Protein AF-0000000077104679 (afdb_homodimer)

pLDDT: mean 92.22, std 8.9, range [50.19, 98.38]

Sequence (502 aa):
MTDIKDFFIASNTVRNAPDYDSHVLSTLVQTVEAFARVTYQSVYLIDYYRQEFLYVSDNPLFLCGHTAKEVKELGYSFYLEHVPEEEHKMLVELNSSGFKFFDTFDNVDKYQCSMSYHFHLKSGTRSKLINHQLTPILLTDEGKIWIGMCVVSLSSHKTAGHVEFHKNGQRKYWKYSFEGHRWKECDGISLKEEELEVLRLSVAGLTMTEIADRMCRSLDSIKFYKRHAFEKLGVANISEAISRATLNKLFMTDIKDFFIASNTVRNAPDYDSHVLSTLVQTVEAFARVTYQSVYLIDYYRQEFLYVSDNPLFLCGHTAKEVKELGYSFYLEHVPEEEHKMLVELNSSGFKFFDTFDNVDKYQCSMSYHFHLKSGTRSKLINHQLTPILLTDEGKIWIGMCVVSLSSHKTAGHVEFHKNGQRKYWKYSFEGHRWKECDGISLKEEELEVLRLSVAGLTMTEIADRMCRSLDSIKFYKRHAFEKLGVANISEAISRATLNKLF

Organism: NCBI:txid679189

Solvent-accessible surface area (backbone atoms only — not comparable to full-atom values): 26751 Å² total; per-residue (Å²): 130,92,48,72,66,55,66,61,38,82,84,51,66,49,84,66,83,70,91,67,56,67,62,44,55,52,36,41,49,45,44,51,51,41,50,39,73,76,43,32,40,17,38,36,30,36,27,42,56,79,66,37,42,74,42,49,39,75,37,54,64,78,34,62,89,48,50,31,67,54,47,34,71,45,29,68,52,45,52,70,72,23,29,54,72,88,49,46,63,57,51,35,50,49,52,48,54,48,52,54,52,51,65,76,43,54,67,75,53,36,64,38,33,36,38,36,33,27,43,51,42,40,44,88,94,43,74,46,58,27,27,42,35,39,31,40,62,39,62,42,96,89,58,39,59,31,31,33,39,35,44,34,43,77,22,45,54,88,64,64,45,74,38,37,38,41,39,70,98,49,64,49,33,29,36,57,36,81,88,75,68,43,75,40,81,40,80,49,85,82,72,53,69,67,29,46,47,53,52,58,49,30,36,28,45,50,46,64,64,56,47,12,62,72,67,72,48,50,58,67,54,46,53,50,32,50,52,51,42,25,59,73,67,71,41,90,46,69,40,16,40,49,38,44,35,45,75,68,40,67,84,129,92,49,71,65,55,67,61,39,82,83,54,66,49,84,66,82,68,89,70,55,68,62,45,55,52,37,41,50,45,46,50,51,40,50,39,71,78,44,33,40,16,37,35,29,36,28,42,57,80,68,36,42,73,41,50,40,75,36,52,70,76,34,62,87,49,50,32,68,54,47,34,72,47,28,67,52,45,49,70,72,22,30,53,73,89,49,46,63,57,51,35,48,50,51,47,54,47,54,54,53,49,64,74,44,53,68,76,54,37,64,37,31,36,39,37,33,27,43,52,42,39,43,88,93,44,72,45,60,28,27,42,35,40,31,42,62,39,61,41,96,87,59,38,60,32,32,34,40,36,43,34,42,78,23,46,54,88,64,64,45,72,38,38,38,41,40,69,98,50,65,50,33,30,37,57,35,81,87,76,70,42,73,40,81,41,80,49,84,81,72,52,70,67,28,46,49,53,52,58,49,29,37,28,45,48,48,66,63,56,46,12,61,73,67,71,48,50,57,65,54,46,53,50,32,51,52,51,42,26,59,70,67,70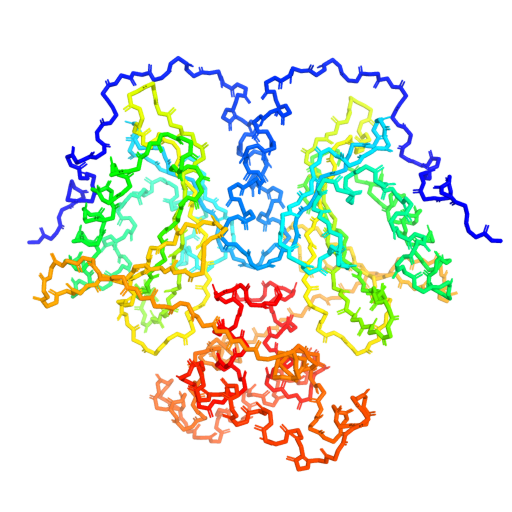,42,91,45,68,41,16,40,49,39,44,36,44,74,68,41,68,80

Foldseek 3Di:
DDDLVLLLDPLQADADPFPDDPVVLVVVQVVVQVVLVPDLKWKWKAFSHVQFTSFTRQRCPLQLPHGRVVCRVCGSVSCVVWFDPVCSVVSSLLSNQVQVVLVVDALVQLQQKKKKWWGWTHRPPDIFIKIKMKGADDAGPVNHRRMIMIIIGGDLDPDGTFMKMDGPPDQKIWTADPVVSDIDIDGHFDADPLLVQLLVVCVVVDDLVRSCVVVVHDSVVSVVSPVVLCVSQVHDDSVSSNNSCVVSVVD/DDDLVLLLDPLQADPDPFPDDPVVLVVVQVVVQVVLVPDLKWKWKAFSHVQFISFTRQRCPLQLPHGRVVCRVCGSVSCVVWFDPVCSVVSSLLSNQVQVVLVVDALVQLQQKKKKWWGWTHRPPDIFIKIKMKGADDAGPVNHRRMIMIIIGGDLDPDGTFMKMDGPPDQKIWTADPVVSDIDIDGHFDADPLLVQLLVVCVVVDDLVRSCVVVVHDSVVSVVSPVVLCVSQVHDDSVSSNNSCVVSVVD

InterPro domains:
  IPR000792 Transcription regulator LuxR, C-terminal [PF00196] (193-244)
  IPR000792 Transcription regulator LuxR, C-terminal [PS50043] (184-249)
  IPR000792 Transcription regulator LuxR, C-terminal [SM00421] (188-245)
  IPR000792 Transcription regulator LuxR, C-terminal [cd06170] (191-245)
  IPR016032 Signal transduction response regulator, C-terminal effector [SSF46894] (186-250)
  IPR036388 Winged helix-like DNA-binding domain superfamily [G3DSA:1.10.10.10] (186-250)

Structure (mmCIF, N/CA/C/O backbone):
data_AF-0000000077104679-model_v1
#
loop_
_entity.id
_entity.type
_entity.pdbx_description
1 polymer 'Transcriptional regulator, LuxR family'
#
loop_
_atom_site.group_PDB
_atom_site.id
_atom_site.type_symbol
_atom_site.label_atom_id
_atom_site.label_alt_id
_atom_site.label_comp_id
_atom_site.label_asym_id
_atom_site.label_entity_id
_atom_site.label_seq_id
_atom_site.pdbx_PDB_ins_code
_atom_site.Cartn_x
_atom_site.Cartn_y
_atom_site.Cartn_z
_atom_site.occupancy
_atom_site.B_iso_or_equiv
_atom_site.auth_seq_id
_atom_site.auth_comp_id
_atom_site.auth_asym_id
_atom_site.auth_atom_id
_atom_site.pdbx_PDB_model_num
ATOM 1 N N . MET A 1 1 ? -35.031 4.32 -3.146 1 57.72 1 MET A N 1
ATOM 2 C CA . MET A 1 1 ? -33.781 4.684 -3.82 1 57.72 1 MET A CA 1
ATOM 3 C C . MET A 1 1 ? -32.812 5.352 -2.854 1 57.72 1 MET A C 1
ATOM 5 O O . MET A 1 1 ? -33.219 6.254 -2.107 1 57.72 1 MET A O 1
ATOM 9 N N . THR A 1 2 ? -31.625 4.754 -2.729 1 69.56 2 THR A N 1
ATOM 10 C CA . THR A 1 2 ? -30.641 5.309 -1.801 1 69.56 2 THR A CA 1
ATOM 11 C C . THR A 1 2 ? -30.266 6.73 -2.203 1 69.56 2 THR A C 1
ATOM 13 O O . THR A 1 2 ? -30.062 7.012 -3.387 1 69.56 2 THR A O 1
ATOM 16 N N . ASP A 1 3 ? -30.438 7.645 -1.238 1 74.81 3 ASP A N 1
ATOM 17 C CA . ASP A 1 3 ? -30.125 9.055 -1.448 1 74.81 3 ASP A CA 1
ATOM 18 C C . ASP A 1 3 ? -28.766 9.406 -0.858 1 74.81 3 ASP A C 1
ATOM 20 O O . ASP A 1 3 ? -28.266 8.711 0.028 1 74.81 3 ASP A O 1
ATOM 24 N N . ILE A 1 4 ? -28.156 10.398 -1.416 1 73.75 4 ILE A N 1
ATOM 25 C CA . ILE A 1 4 ? -26.844 10.875 -0.978 1 73.75 4 ILE A CA 1
ATOM 26 C C . ILE A 1 4 ? -26.875 11.125 0.528 1 73.75 4 ILE A C 1
ATOM 28 O O . ILE A 1 4 ? -25.875 10.875 1.219 1 73.75 4 ILE A O 1
ATOM 32 N N . LYS A 1 5 ? -27.922 11.578 1.084 1 75.56 5 LYS A N 1
ATOM 33 C CA . LYS A 1 5 ? -28.062 11.922 2.498 1 75.56 5 LYS A CA 1
ATOM 34 C C . LYS A 1 5 ? -27.953 10.672 3.375 1 75.56 5 LYS A C 1
ATOM 36 O O . LYS A 1 5 ? -27.641 10.773 4.562 1 75.56 5 LYS A O 1
ATOM 41 N N . ASP A 1 6 ? -28.25 9.57 2.701 1 76.12 6 ASP A N 1
ATOM 42 C CA . ASP A 1 6 ? -28.188 8.32 3.451 1 76.12 6 ASP A CA 1
ATOM 43 C C . ASP A 1 6 ? -26.75 7.973 3.814 1 76.12 6 ASP A C 1
ATOM 45 O O . ASP A 1 6 ? -26.5 7.219 4.762 1 76.12 6 ASP A O 1
ATOM 49 N N . PHE A 1 7 ? -25.906 8.461 2.986 1 70.12 7 PHE A N 1
ATOM 50 C CA . PHE A 1 7 ? -24.5 8.18 3.246 1 70.12 7 PHE A CA 1
ATOM 51 C C . PHE A 1 7 ? -23.953 9.07 4.363 1 70.12 7 PHE A C 1
ATOM 53 O O . PHE A 1 7 ? -22.953 8.742 5 1 70.12 7 PHE A O 1
ATOM 60 N N . PHE A 1 8 ? -24.422 10.273 4.465 1 63.28 8 PHE A N 1
ATOM 61 C CA . PHE A 1 8 ? -24 11.172 5.535 1 63.28 8 PHE A CA 1
ATOM 62 C C . PHE A 1 8 ? -24.859 10.977 6.777 1 63.28 8 PHE A C 1
ATOM 64 O O . PHE A 1 8 ? -26.031 11.344 6.781 1 63.28 8 PHE A O 1
ATOM 71 N N . ILE A 1 9 ? -24.516 9.867 7.426 1 58.09 9 ILE A N 1
ATOM 72 C CA . ILE A 1 9 ? -25.328 9.344 8.516 1 58.09 9 ILE A CA 1
ATOM 73 C C . ILE A 1 9 ? -25.344 10.352 9.672 1 58.09 9 ILE A C 1
ATOM 75 O O . ILE A 1 9 ? -24.359 11.031 9.922 1 58.09 9 ILE A O 1
ATOM 79 N N . ALA A 1 10 ? -26.453 10.586 10.211 1 51.28 10 ALA A N 1
ATOM 80 C CA . ALA A 1 10 ? -26.766 11.289 11.453 1 51.28 10 ALA A CA 1
ATOM 81 C C . ALA A 1 10 ? -25.75 10.992 12.539 1 51.28 10 ALA A C 1
ATOM 83 O O . ALA A 1 10 ? -25.484 11.828 13.406 1 51.28 10 ALA A O 1
ATOM 84 N N . SER A 1 11 ? -25.078 9.891 12.391 1 52.69 11 SER A N 1
ATOM 85 C CA . SER A 1 11 ? -24.281 9.484 13.547 1 52.69 11 SER A CA 1
ATOM 86 C C . SER A 1 11 ? -22.922 10.188 13.555 1 52.69 11 SER A C 1
ATOM 88 O O . SER A 1 11 ? -22.281 10.281 14.602 1 52.69 11 SER A O 1
ATOM 90 N N . ASN A 1 12 ? -22.391 10.734 12.375 1 62.38 12 ASN A N 1
ATOM 91 C CA . ASN A 1 12 ? -21.188 11.562 12.461 1 62.38 12 ASN A CA 1
ATOM 92 C C . ASN A 1 12 ? -21.453 12.984 11.977 1 62.38 12 ASN A C 1
ATOM 94 O O . ASN A 1 12 ? -20.844 13.438 11.008 1 62.38 12 ASN A O 1
ATOM 98 N N . THR A 1 13 ? -22.375 13.508 12.562 1 62.47 13 THR A N 1
ATOM 99 C CA . THR A 1 13 ? -22.656 14.891 12.211 1 62.47 13 THR A CA 1
ATOM 100 C C . THR A 1 13 ? -21.719 15.844 12.938 1 62.47 13 THR A C 1
ATOM 102 O O . THR A 1 13 ? -21.688 15.875 14.172 1 62.47 13 THR A O 1
ATOM 105 N N . VAL A 1 14 ? -20.828 16.438 12.203 1 67.69 14 VAL A N 1
ATOM 106 C CA . VAL A 1 14 ? -19.938 17.469 12.719 1 67.69 14 VAL A CA 1
ATOM 107 C C . VAL A 1 14 ? -20.594 18.828 12.609 1 67.69 14 VAL A C 1
ATOM 109 O O . VAL A 1 14 ? -20.812 19.344 11.5 1 67.69 14 VAL A O 1
ATOM 112 N N . ARG A 1 15 ? -21.125 19.312 13.688 1 62.41 15 ARG A N 1
ATOM 113 C CA . ARG A 1 15 ? -22 20.5 13.648 1 62.41 15 ARG A CA 1
ATOM 114 C C . ARG A 1 15 ? -21.188 21.781 13.797 1 62.41 15 ARG A C 1
ATOM 116 O O . ARG A 1 15 ? -21.625 22.844 13.367 1 62.41 15 ARG A O 1
ATOM 123 N N . ASN A 1 16 ? -20.031 21.672 14.445 1 62.59 16 ASN A N 1
ATOM 124 C CA . ASN A 1 16 ? -19.266 22.906 14.68 1 62.59 16 ASN A CA 1
ATOM 125 C C . ASN A 1 16 ? -18.031 22.969 13.805 1 62.59 16 ASN A C 1
ATOM 127 O O . ASN A 1 16 ? -17.406 21.938 13.523 1 62.59 16 ASN A O 1
ATOM 131 N N . ALA A 1 17 ? -17.922 24.172 13.047 1 60.66 17 ALA A N 1
ATOM 132 C CA . ALA A 1 17 ? -16.703 24.359 12.273 1 60.66 17 ALA A CA 1
ATOM 133 C C . ALA A 1 17 ? -15.469 24.219 13.164 1 60.66 17 ALA A C 1
ATOM 135 O O . ALA A 1 17 ? -15.305 24.969 14.125 1 60.66 17 ALA A O 1
ATOM 136 N N . PRO A 1 18 ? -14.805 23.141 12.891 1 65.06 18 PRO A N 1
ATOM 137 C CA . PRO A 1 18 ? -13.562 23.047 13.664 1 65.06 18 PRO A CA 1
ATOM 138 C C . PRO A 1 18 ? -12.625 24.219 13.43 1 65.06 18 PRO A C 1
ATOM 140 O O . PRO A 1 18 ? -12.57 24.766 12.32 1 65.06 18 PRO A O 1
ATOM 143 N N . ASP A 1 19 ? -12.32 25.062 14.312 1 66.81 19 ASP A N 1
ATOM 144 C CA . ASP A 1 19 ? -11.297 26.094 14.18 1 66.81 19 ASP A CA 1
ATOM 145 C C . ASP A 1 19 ? -10.016 25.516 13.586 1 66.81 19 ASP A C 1
ATOM 147 O O . ASP A 1 19 ? -9.156 25.016 14.32 1 66.81 19 ASP A O 1
ATOM 151 N N . TYR A 1 20 ? -10.18 25.234 12.227 1 66.38 20 TYR A N 1
ATOM 152 C CA . TYR A 1 20 ? -8.977 24.562 11.766 1 66.38 20 TYR A CA 1
ATOM 153 C C . TYR A 1 20 ? -8.031 25.531 11.062 1 66.38 20 TYR A C 1
ATOM 155 O O . TYR A 1 20 ? -8.477 26.469 10.422 1 66.38 20 TYR A O 1
ATOM 163 N N . ASP A 1 21 ? -6.789 25.344 11.383 1 77.31 21 ASP A N 1
ATOM 164 C CA . ASP A 1 21 ? -5.648 25.984 10.75 1 77.31 21 ASP A CA 1
ATOM 165 C C . ASP A 1 21 ? -5.48 25.516 9.305 1 77.31 21 ASP A C 1
ATOM 167 O O . ASP A 1 21 ? -5.352 24.312 9.055 1 77.31 21 ASP A O 1
ATOM 171 N N . SER A 1 22 ? -5.672 26.391 8.359 1 81.38 22 SER A N 1
ATOM 172 C CA . SER A 1 22 ? -5.496 26.094 6.941 1 81.38 22 SER A CA 1
ATOM 173 C C . SER A 1 22 ? -4.18 25.375 6.688 1 81.38 22 SER A C 1
ATOM 175 O O . SER A 1 22 ? -4.082 24.547 5.777 1 81.38 22 SER A O 1
ATOM 177 N N . HIS A 1 23 ? -3.273 25.625 7.5 1 84.19 23 HIS A N 1
ATOM 178 C CA . HIS A 1 23 ? -1.966 24.984 7.352 1 84.19 23 HIS A CA 1
ATOM 179 C C . HIS A 1 23 ? -2.031 23.5 7.672 1 84.19 23 HIS A C 1
ATOM 181 O O . HIS A 1 23 ? -1.314 22.703 7.066 1 84.19 23 HIS A O 1
ATOM 187 N N . VAL A 1 24 ? -2.949 23.219 8.523 1 86.5 24 VAL A N 1
ATOM 188 C CA . VAL A 1 24 ? -3.119 21.812 8.914 1 86.5 24 VAL A CA 1
ATOM 189 C C . VAL A 1 24 ? -3.682 21.016 7.738 1 86.5 24 VAL A C 1
ATOM 191 O O . VAL A 1 24 ? -3.137 19.969 7.371 1 86.5 24 VAL A O 1
ATOM 194 N N . LEU A 1 25 ? -4.68 21.531 7.109 1 90.38 25 LEU A N 1
ATOM 195 C CA . LEU A 1 25 ? -5.324 20.812 6.016 1 90.38 25 LEU A CA 1
ATOM 196 C C . LEU A 1 25 ? -4.406 20.734 4.801 1 90.38 25 LEU A C 1
ATOM 198 O O . LEU A 1 25 ? -4.371 19.719 4.105 1 90.38 25 LEU A O 1
ATOM 202 N N . SER A 1 26 ? -3.723 21.812 4.57 1 91.31 26 SER A N 1
ATOM 203 C CA . SER A 1 26 ? -2.791 21.812 3.447 1 91.31 26 SER A CA 1
ATOM 204 C C . SER A 1 26 ? -1.685 20.781 3.652 1 91.31 26 SER A C 1
ATOM 206 O O . SER A 1 26 ? -1.302 20.078 2.715 1 91.31 26 SER A O 1
ATOM 208 N N . THR A 1 27 ? -1.195 20.719 4.918 1 91.75 27 THR A N 1
ATOM 209 C CA . THR A 1 27 ? -0.158 19.75 5.238 1 91.75 27 THR A CA 1
ATOM 210 C C . THR A 1 27 ? -0.691 18.328 5.105 1 91.75 27 THR A C 1
ATOM 212 O O . THR A 1 27 ? 0.001 17.438 4.594 1 91.75 27 THR A O 1
ATOM 215 N N . LEU A 1 28 ? -1.888 18.172 5.582 1 94.19 28 LEU A N 1
ATOM 216 C CA . LEU A 1 28 ? -2.543 16.875 5.469 1 94.19 28 LEU A CA 1
ATOM 217 C C . LEU A 1 28 ? -2.633 16.438 4.008 1 94.19 28 LEU A C 1
ATOM 219 O O . LEU A 1 28 ? -2.246 15.328 3.664 1 94.19 28 LEU A O 1
ATOM 223 N N . VAL A 1 29 ? -3.043 17.312 3.193 1 96.06 29 VAL A N 1
ATOM 224 C CA . VAL A 1 29 ? -3.223 17 1.778 1 96.06 29 VAL A CA 1
ATOM 225 C C . VAL A 1 29 ? -1.867 16.734 1.13 1 96.06 29 VAL A C 1
ATOM 227 O O . VAL A 1 29 ? -1.714 15.766 0.379 1 96.06 29 VAL A O 1
ATOM 230 N N . GLN A 1 30 ? -0.91 17.547 1.455 1 95 30 GLN A N 1
ATOM 231 C CA . GLN A 1 30 ? 0.433 17.375 0.914 1 95 30 GLN A CA 1
ATOM 232 C C . GLN A 1 30 ? 1.014 16.016 1.308 1 95 30 GLN A C 1
ATOM 234 O O . GLN A 1 30 ? 1.675 15.359 0.501 1 95 30 GLN A O 1
ATOM 239 N N . THR A 1 31 ? 0.778 15.609 2.486 1 97.19 31 THR A N 1
ATOM 240 C CA . THR A 1 31 ? 1.264 14.328 2.98 1 97.19 31 THR A CA 1
ATOM 241 C C . THR A 1 31 ? 0.583 13.172 2.25 1 97.19 31 THR A C 1
ATOM 243 O O . THR A 1 31 ? 1.244 12.219 1.828 1 97.19 31 THR A O 1
ATOM 246 N N . VAL A 1 32 ? -0.673 13.25 2.051 1 97.94 32 VAL A N 1
ATOM 247 C CA . VAL A 1 32 ? -1.431 12.203 1.382 1 97.94 32 VAL A CA 1
ATOM 248 C C . VAL A 1 32 ? -1.037 12.141 -0.092 1 97.94 32 VAL A C 1
ATOM 250 O O . VAL A 1 32 ? -0.985 11.055 -0.683 1 97.94 32 VAL A O 1
ATOM 253 N N . GLU A 1 33 ? -0.719 13.281 -0.65 1 97 33 GLU A N 1
ATOM 254 C CA . GLU A 1 33 ? -0.213 13.312 -2.02 1 97 33 GLU A CA 1
ATOM 255 C C . GLU A 1 33 ? 1.094 12.531 -2.143 1 97 33 GLU A C 1
ATOM 257 O O . GLU A 1 33 ? 1.316 11.836 -3.137 1 97 33 GLU A O 1
ATOM 262 N N . ALA A 1 34 ? 1.929 12.695 -1.172 1 97.56 34 ALA A N 1
ATOM 263 C CA . ALA A 1 34 ? 3.188 11.961 -1.166 1 97.56 34 ALA A CA 1
ATOM 264 C C . ALA A 1 34 ? 2.939 10.453 -1.118 1 97.56 34 ALA A C 1
ATOM 266 O O . ALA A 1 34 ? 3.594 9.688 -1.828 1 97.56 34 ALA A O 1
ATOM 267 N N . PHE A 1 35 ? 1.952 10.016 -0.356 1 97.06 35 PHE A N 1
ATOM 268 C CA . PHE A 1 35 ? 1.571 8.609 -0.316 1 97.06 35 PHE A CA 1
ATOM 269 C C . PHE A 1 35 ? 1.092 8.141 -1.685 1 97.06 35 PHE A C 1
ATOM 271 O O . PHE A 1 35 ? 1.513 7.09 -2.166 1 97.06 35 PHE A O 1
ATOM 278 N N . ALA A 1 36 ? 0.263 8.914 -2.223 1 96.69 36 ALA A N 1
ATOM 279 C CA . ALA A 1 36 ? -0.326 8.555 -3.508 1 96.69 36 ALA A CA 1
ATOM 280 C C . ALA A 1 36 ? 0.752 8.367 -4.57 1 96.69 36 ALA A C 1
ATOM 282 O O . ALA A 1 36 ? 0.6 7.547 -5.48 1 96.69 36 ALA A O 1
ATOM 283 N N . ARG A 1 37 ? 1.828 9.078 -4.418 1 95.62 37 ARG A N 1
ATOM 284 C CA . ARG A 1 37 ? 2.926 9.047 -5.383 1 95.62 37 ARG A CA 1
ATOM 285 C C . ARG A 1 37 ? 3.641 7.699 -5.355 1 95.62 37 ARG A C 1
ATOM 287 O O . ARG A 1 37 ? 4.195 7.266 -6.367 1 95.62 37 ARG A O 1
ATOM 294 N N . VAL A 1 38 ? 3.613 7.016 -4.246 1 96 38 VAL A N 1
ATOM 295 C CA . VAL A 1 38 ? 4.477 5.848 -4.105 1 96 38 VAL A CA 1
ATOM 296 C C . VAL A 1 38 ? 3.623 4.598 -3.906 1 96 38 VAL A C 1
ATOM 298 O O . VAL A 1 38 ? 4.113 3.576 -3.416 1 96 38 VAL A O 1
ATOM 301 N N . THR A 1 39 ? 2.373 4.684 -4.211 1 95.38 39 THR A N 1
ATOM 302 C CA . THR A 1 39 ? 1.49 3.529 -4.109 1 95.38 39 THR A CA 1
ATOM 303 C C . THR A 1 39 ? 0.582 3.432 -5.332 1 95.38 39 THR A C 1
ATOM 305 O O . THR A 1 39 ? 0.3 4.438 -5.984 1 95.38 39 THR A O 1
ATOM 308 N N . TYR A 1 40 ? 0.134 2.203 -5.598 1 93.62 40 TYR A N 1
ATOM 309 C CA . TYR A 1 40 ? -0.839 1.998 -6.664 1 93.62 40 TYR A CA 1
ATOM 310 C C . TYR A 1 40 ? -2.254 2.275 -6.172 1 93.62 40 TYR A C 1
ATOM 312 O O . TYR A 1 40 ? -3.178 2.436 -6.977 1 93.62 40 TYR A O 1
ATOM 320 N N . GLN A 1 41 ? -2.447 2.271 -4.914 1 96.69 41 GLN A N 1
ATOM 321 C CA . GLN A 1 41 ? -3.76 2.42 -4.297 1 96.69 41 GLN A CA 1
ATOM 322 C C . GLN A 1 41 ? -4.293 3.84 -4.477 1 96.69 41 GLN A C 1
ATOM 324 O O . GLN A 1 41 ? -3.521 4.797 -4.539 1 96.69 41 GLN A O 1
ATOM 329 N N . SER A 1 42 ? -5.59 3.908 -4.586 1 97.56 42 SER A N 1
ATOM 330 C CA . SER A 1 42 ? -6.207 5.227 -4.539 1 97.56 42 SER A CA 1
ATOM 331 C C . SER A 1 42 ? -6.375 5.711 -3.1 1 97.56 42 SER A C 1
ATOM 333 O O . SER A 1 42 ? -6.703 4.922 -2.211 1 97.56 42 SER A O 1
ATOM 335 N N . VAL A 1 43 ? -6.113 6.918 -2.904 1 98 43 VAL A N 1
ATOM 336 C CA . VAL A 1 43 ? -6.254 7.52 -1.584 1 98 43 VAL A CA 1
ATOM 337 C C . VAL A 1 43 ? -7.125 8.773 -1.68 1 98 43 VAL A C 1
ATOM 339 O O . VAL A 1 43 ? -6.93 9.602 -2.566 1 98 43 VAL A O 1
ATOM 342 N N . TYR A 1 44 ? -8.023 8.922 -0.826 1 97.31 44 TYR A N 1
ATOM 343 C CA . TYR A 1 44 ? -8.797 10.156 -0.782 1 97.31 44 TYR A CA 1
ATOM 344 C C . TYR A 1 44 ? -9.172 10.516 0.651 1 97.31 44 TYR A C 1
ATOM 346 O O . TYR A 1 44 ? -9.125 9.664 1.544 1 97.31 44 TYR A O 1
ATOM 354 N N . LEU A 1 45 ? -9.398 11.75 0.861 1 97.12 45 LEU A N 1
ATOM 355 C CA . LEU A 1 45 ? -9.766 12.312 2.158 1 97.12 45 LEU A CA 1
ATOM 356 C C . LEU A 1 45 ? -11.211 12.781 2.154 1 97.12 45 LEU A C 1
ATOM 358 O O . LEU A 1 45 ? -11.656 13.43 1.205 1 97.12 45 LEU A O 1
ATOM 362 N N . ILE A 1 46 ? -11.859 12.453 3.201 1 95.06 46 ILE A N 1
ATOM 363 C CA . ILE A 1 46 ? -13.234 12.906 3.371 1 95.06 46 ILE A CA 1
ATOM 364 C C . ILE A 1 46 ? -13.305 13.938 4.492 1 95.06 46 ILE A C 1
ATOM 366 O O . ILE A 1 46 ? -12.797 13.703 5.594 1 95.06 46 ILE A O 1
ATOM 370 N N . ASP A 1 47 ? -13.859 15.047 4.203 1 92.5 47 ASP A N 1
ATOM 371 C CA . ASP A 1 47 ? -14.234 16.047 5.203 1 92.5 47 ASP A CA 1
ATOM 372 C C . ASP A 1 47 ? -15.688 15.867 5.633 1 92.5 47 ASP A C 1
ATOM 374 O O . ASP A 1 47 ? -16.609 16.281 4.918 1 92.5 47 ASP A O 1
ATOM 378 N N . TYR A 1 48 ? -15.867 15.32 6.766 1 90.88 48 TYR A N 1
ATOM 379 C CA . TYR A 1 48 ? -17.219 14.969 7.199 1 90.88 48 TYR A CA 1
ATOM 380 C C . TYR A 1 48 ? -17.969 16.203 7.695 1 90.88 48 TYR A C 1
ATOM 382 O O . TYR A 1 48 ? -19.188 16.188 7.816 1 90.88 48 TYR A O 1
ATOM 390 N N . TYR A 1 49 ? -17.234 17.188 8.047 1 87.75 49 TYR A N 1
ATOM 391 C CA . TYR A 1 49 ? -17.875 18.438 8.414 1 87.75 49 TYR A CA 1
ATOM 392 C C . TYR A 1 49 ? -18.484 19.125 7.195 1 87.75 49 TYR A C 1
ATOM 394 O O . TYR A 1 49 ? -19.656 19.469 7.195 1 87.75 49 TYR A O 1
ATOM 402 N N . ARG A 1 50 ? -17.75 19.25 6.16 1 87.44 50 ARG A N 1
ATOM 403 C CA . ARG A 1 50 ? -18.234 19.875 4.934 1 87.44 50 ARG A CA 1
ATOM 404 C C . ARG A 1 50 ? -18.969 18.875 4.047 1 87.44 50 ARG A C 1
ATOM 406 O O . ARG A 1 50 ? -19.594 19.25 3.057 1 87.44 50 ARG A O 1
ATOM 413 N N . GLN A 1 51 ? -18.844 17.578 4.367 1 88.81 51 GLN A N 1
ATOM 414 C CA . GLN A 1 51 ? -19.469 16.484 3.633 1 88.81 51 GLN A CA 1
ATOM 415 C C . GLN A 1 51 ? -19.016 16.469 2.174 1 88.81 51 GLN A C 1
ATOM 417 O O . GLN A 1 51 ? -19.844 16.406 1.264 1 88.81 51 GLN A O 1
ATOM 422 N N . GLU A 1 52 ? -17.734 16.625 2.004 1 91.12 52 GLU A N 1
ATOM 423 C CA . GLU A 1 52 ? -17.109 16.594 0.684 1 91.12 52 GLU A CA 1
ATOM 424 C C . GLU A 1 52 ? -15.797 15.828 0.706 1 91.12 52 GLU A C 1
ATOM 426 O O . GLU A 1 52 ? -15.258 15.531 1.776 1 91.12 52 GLU A O 1
ATOM 431 N N . PHE A 1 53 ? -15.328 15.531 -0.472 1 95.56 53 PHE A N 1
ATOM 432 C CA . PHE A 1 53 ? -13.961 15.031 -0.575 1 95.56 53 PHE A CA 1
ATOM 433 C C . PHE A 1 53 ? -12.961 16.172 -0.469 1 95.56 53 PHE A C 1
ATOM 435 O O . PHE A 1 53 ? -13.016 17.125 -1.248 1 95.56 53 PHE A O 1
ATOM 442 N N . LEU A 1 54 ? -12.141 16.094 0.493 1 95.25 54 LEU A N 1
ATOM 443 C CA . LEU A 1 54 ? -11.086 17.078 0.66 1 95.25 54 LEU A CA 1
ATOM 444 C C . LEU A 1 54 ? -9.969 16.859 -0.359 1 95.25 54 LEU A C 1
ATOM 446 O O . LEU A 1 54 ? -9.359 17.828 -0.83 1 95.25 54 LEU A O 1
ATOM 450 N N . TYR A 1 55 ? -9.711 15.672 -0.705 1 97.56 55 TYR A N 1
ATOM 451 C CA . TYR A 1 55 ? -8.672 15.266 -1.64 1 97.56 55 TYR A CA 1
ATOM 452 C C . TYR A 1 55 ? -9.016 13.938 -2.303 1 97.56 55 TYR A C 1
ATOM 454 O O . TYR A 1 55 ? -9.602 13.055 -1.67 1 97.56 55 TYR A O 1
ATOM 462 N N . VAL A 1 56 ? -8.688 13.805 -3.572 1 98.12 56 VAL A N 1
ATOM 463 C CA . VAL A 1 56 ? -8.766 12.547 -4.316 1 98.12 56 VAL A CA 1
ATOM 464 C C . VAL A 1 56 ? -7.477 12.336 -5.109 1 98.12 56 VAL A C 1
ATOM 466 O O . VAL A 1 56 ? -7.055 13.219 -5.863 1 98.12 56 VAL A O 1
ATOM 469 N N . SER A 1 57 ? -6.848 11.211 -4.914 1 97.5 57 SER A N 1
ATOM 470 C CA . SER A 1 57 ? -5.609 10.93 -5.633 1 97.5 57 SER A CA 1
ATOM 471 C C . SER A 1 57 ? -5.875 10.641 -7.105 1 97.5 57 SER A C 1
ATOM 473 O O . SER A 1 57 ? -6.996 10.289 -7.48 1 97.5 57 SER A O 1
ATOM 475 N N . ASP A 1 58 ? -4.852 10.727 -7.945 1 94.94 58 ASP A N 1
ATOM 476 C CA . ASP A 1 58 ? -4.988 10.5 -9.383 1 94.94 58 ASP A CA 1
ATOM 477 C C . ASP A 1 58 ? -4.797 9.031 -9.727 1 94.94 58 ASP A C 1
ATOM 479 O O . ASP A 1 58 ? -4.91 8.641 -10.891 1 94.94 58 ASP A O 1
ATOM 483 N N . ASN A 1 59 ? -4.496 8.234 -8.734 1 94.12 59 ASN A N 1
ATOM 484 C CA . ASN A 1 59 ? -4.418 6.797 -8.992 1 94.12 59 ASN A CA 1
ATOM 485 C C . ASN A 1 59 ? -5.719 6.266 -9.586 1 94.12 59 ASN A C 1
ATOM 487 O O . ASN A 1 59 ? -6.805 6.578 -9.102 1 94.12 59 ASN A O 1
ATOM 491 N N . PRO A 1 60 ? -5.711 5.488 -10.531 1 89.81 60 PRO A N 1
ATOM 492 C CA . PRO A 1 60 ? -6.871 5.242 -11.391 1 89.81 60 PRO A CA 1
ATOM 493 C C . PRO A 1 60 ? -7.887 4.297 -10.75 1 89.81 60 PRO A C 1
ATOM 495 O O . PRO A 1 60 ? -9.039 4.25 -11.172 1 89.81 60 PRO A O 1
ATOM 498 N N . LEU A 1 61 ? -7.527 3.559 -9.805 1 90.75 61 LEU A N 1
ATOM 499 C CA . LEU A 1 61 ? -8.32 2.439 -9.312 1 90.75 61 LEU A CA 1
ATOM 500 C C . LEU A 1 61 ? -9.719 2.898 -8.914 1 90.75 61 LEU A C 1
ATOM 502 O O . LEU A 1 61 ? -10.695 2.188 -9.148 1 90.75 61 LEU A O 1
ATOM 506 N N . PHE A 1 62 ? -9.852 4.105 -8.281 1 92.62 62 PHE A N 1
ATOM 507 C CA . PHE A 1 62 ? -11.117 4.594 -7.742 1 92.62 62 PHE A CA 1
ATOM 508 C C . PHE A 1 62 ? -11.719 5.656 -8.656 1 92.62 62 PHE A C 1
ATOM 510 O O . PHE A 1 62 ? -12.703 6.305 -8.297 1 92.62 62 PHE A O 1
ATOM 517 N N . LEU A 1 63 ? -11.242 5.867 -9.797 1 94.69 63 LEU A N 1
ATOM 518 C CA . LEU A 1 63 ? -11.656 7.016 -10.586 1 94.69 63 LEU A CA 1
ATOM 519 C C . LEU A 1 63 ? -12.75 6.625 -11.578 1 94.69 63 LEU A C 1
ATOM 521 O O . LEU A 1 63 ? -13.477 7.488 -12.078 1 94.69 63 LEU A O 1
ATOM 525 N N . CYS A 1 64 ? -12.812 5.352 -11.953 1 94.06 64 CYS A N 1
ATOM 526 C CA . CYS A 1 64 ? -13.82 4.816 -12.852 1 94.06 64 CYS A CA 1
ATOM 527 C C . CYS A 1 64 ? -13.906 5.645 -14.133 1 94.06 64 CYS A C 1
ATOM 529 O O . CYS A 1 64 ? -15 5.973 -14.594 1 94.06 64 CYS A O 1
ATOM 531 N N . GLY A 1 65 ? -12.82 6.086 -14.633 1 90.94 65 GLY A N 1
ATOM 532 C CA . GLY A 1 65 ? -12.758 6.789 -15.906 1 90.94 65 GLY A CA 1
ATOM 533 C C . GLY A 1 65 ? -12.812 8.297 -15.758 1 90.94 65 GLY A C 1
ATOM 534 O O . GLY A 1 65 ? -12.633 9.031 -16.734 1 90.94 65 GLY A O 1
ATOM 535 N N . HIS A 1 66 ? -13.062 8.797 -14.57 1 95.75 66 HIS A N 1
ATOM 536 C CA . HIS A 1 66 ? -13.062 10.234 -14.289 1 95.75 66 HIS A CA 1
ATOM 537 C C . HIS A 1 66 ? -11.656 10.719 -13.945 1 95.75 66 HIS A C 1
ATOM 539 O O . HIS A 1 66 ? -10.758 9.914 -13.688 1 95.75 66 HIS A O 1
ATOM 545 N N . THR A 1 67 ? -11.477 11.984 -14.008 1 96.5 67 THR A N 1
ATOM 546 C CA . THR A 1 67 ? -10.297 12.578 -13.398 1 96.5 67 THR A CA 1
ATOM 547 C C . THR A 1 67 ? -10.477 12.695 -11.883 1 96.5 67 THR A C 1
ATOM 549 O O . THR A 1 67 ? -11.602 12.656 -11.383 1 96.5 67 THR A O 1
ATOM 552 N N . ALA A 1 68 ? -9.398 12.859 -11.227 1 97.12 68 ALA A N 1
ATOM 553 C CA . ALA A 1 68 ? -9.461 13.07 -9.781 1 97.12 68 ALA A CA 1
ATOM 554 C C . ALA A 1 68 ? -10.297 14.305 -9.438 1 97.12 68 ALA A C 1
ATOM 556 O O . ALA A 1 68 ? -11.086 14.289 -8.492 1 97.12 68 ALA A O 1
ATOM 557 N N . LYS A 1 69 ? -10.102 15.328 -10.18 1 97.25 69 LYS A N 1
ATOM 558 C CA . LYS A 1 69 ? -10.852 16.562 -9.969 1 97.25 69 LYS A CA 1
ATOM 559 C C . LYS A 1 69 ? -12.352 16.328 -10.125 1 97.25 69 LYS A C 1
ATOM 561 O O . LYS A 1 69 ? -13.148 16.828 -9.32 1 97.25 69 LYS A O 1
ATOM 566 N N . GLU A 1 70 ? -12.734 15.602 -11.117 1 97.5 70 GLU A N 1
ATOM 567 C CA . GLU A 1 70 ? -14.148 15.289 -11.344 1 97.5 70 GLU A CA 1
ATOM 568 C C . GLU A 1 70 ? -14.727 14.477 -10.188 1 97.5 70 GLU A C 1
ATOM 570 O O . GLU A 1 70 ? -15.844 14.75 -9.734 1 97.5 70 GLU A O 1
ATOM 575 N N . VAL A 1 71 ? -14 13.508 -9.75 1 97.25 71 VAL A N 1
ATOM 576 C CA . VAL A 1 71 ? -14.469 12.68 -8.648 1 97.25 71 VAL A CA 1
ATOM 577 C C . VAL A 1 71 ? -14.602 13.531 -7.387 1 97.25 71 VAL A C 1
ATOM 579 O O . VAL A 1 71 ? -15.57 13.383 -6.633 1 97.25 71 VAL A O 1
ATOM 582 N N . LYS A 1 72 ? -13.594 14.367 -7.16 1 97.12 72 LYS A N 1
ATOM 583 C CA . LYS A 1 72 ? -13.664 15.266 -6.012 1 97.12 72 LYS A CA 1
ATOM 584 C C . LYS A 1 72 ? -14.93 16.125 -6.055 1 97.12 72 LYS A C 1
ATOM 586 O O . LYS A 1 72 ? -15.594 16.312 -5.035 1 97.12 72 LYS A O 1
ATOM 591 N N . GLU A 1 73 ? -15.281 16.594 -7.184 1 95.62 73 GLU A N 1
ATOM 592 C CA . GLU A 1 73 ? -16.469 17.438 -7.363 1 95.62 73 GLU A CA 1
ATOM 593 C C . GLU A 1 73 ? -17.75 16.625 -7.191 1 95.62 73 GLU A C 1
ATOM 595 O O . GLU A 1 73 ? -18.734 17.109 -6.633 1 95.62 73 GLU A O 1
ATOM 600 N N . LEU A 1 74 ? -17.734 15.414 -7.648 1 93.38 74 LEU A N 1
ATOM 601 C CA . LEU A 1 74 ? -18.891 14.539 -7.496 1 93.38 74 LEU A CA 1
ATOM 602 C C . LEU A 1 74 ? -19.172 14.258 -6.023 1 93.38 74 LEU A C 1
ATOM 604 O O . LEU A 1 74 ? -20.328 14.156 -5.617 1 93.38 74 LEU A O 1
ATOM 608 N N . GLY A 1 75 ? -18.094 14.094 -5.277 1 91.25 75 GLY A N 1
ATOM 609 C CA . GLY A 1 75 ? -18.266 13.742 -3.877 1 91.25 75 GLY A CA 1
ATOM 610 C C . GLY A 1 75 ? -18.953 12.406 -3.678 1 91.25 75 GLY A C 1
ATOM 611 O O . GLY A 1 75 ? -18.594 11.414 -4.316 1 91.25 75 GLY A O 1
ATOM 612 N N . TYR A 1 76 ? -19.938 12.336 -2.879 1 88.69 76 TYR A N 1
ATOM 613 C CA . TYR A 1 76 ? -20.609 11.094 -2.525 1 88.69 76 TYR A CA 1
ATOM 614 C C . TYR A 1 76 ? -21.469 10.594 -3.676 1 88.69 76 TYR A C 1
ATOM 616 O O . TYR A 1 76 ? -21.859 9.422 -3.711 1 88.69 76 TYR A O 1
ATOM 624 N N . SER A 1 77 ? -21.828 11.531 -4.555 1 91.75 77 SER A N 1
ATOM 625 C CA . SER A 1 77 ? -22.578 11.109 -5.73 1 91.75 77 SER A CA 1
ATOM 626 C C . SER A 1 77 ? -21.797 10.078 -6.543 1 91.75 77 SER A C 1
ATOM 628 O O . SER A 1 77 ? -22.391 9.32 -7.32 1 91.75 77 SER A O 1
ATOM 630 N N . PHE A 1 78 ? -20.547 10.078 -6.418 1 94.69 78 PHE A N 1
ATOM 631 C CA . PHE A 1 78 ? -19.703 9.094 -7.086 1 94.69 78 PHE A CA 1
ATOM 632 C C . PHE A 1 78 ? -20.156 7.68 -6.75 1 94.69 78 PHE A C 1
ATOM 634 O O . PHE A 1 78 ? -20.234 6.82 -7.633 1 94.69 78 PHE A O 1
ATOM 641 N N . TYR A 1 79 ? -20.469 7.453 -5.484 1 92.69 79 TYR A N 1
ATOM 642 C CA . TYR A 1 79 ? -20.875 6.125 -5.047 1 92.69 79 TYR A CA 1
ATOM 643 C C . TYR A 1 79 ? -22.203 5.734 -5.691 1 92.69 79 TYR A C 1
ATOM 645 O O . TYR A 1 79 ? -22.375 4.598 -6.152 1 92.69 79 TYR A O 1
ATOM 653 N N . LEU A 1 80 ? -23.047 6.625 -5.715 1 92.06 80 LEU A N 1
ATOM 654 C CA . LEU A 1 80 ? -24.359 6.352 -6.297 1 92.06 80 LEU A CA 1
ATOM 655 C C . LEU A 1 80 ? -24.25 6.035 -7.785 1 92.06 80 LEU A C 1
ATOM 657 O O . LEU A 1 80 ? -25 5.219 -8.312 1 92.06 80 LEU A O 1
ATOM 661 N N . GLU A 1 81 ? -23.312 6.684 -8.336 1 93.62 81 GLU A N 1
ATOM 662 C CA . GLU A 1 81 ? -23.156 6.527 -9.781 1 93.62 81 GLU A CA 1
ATOM 663 C C . GLU A 1 81 ? -22.406 5.242 -10.117 1 93.62 81 GLU A C 1
ATOM 665 O O . GLU A 1 81 ? -22.688 4.598 -11.125 1 93.62 81 GLU A O 1
ATOM 670 N N . HIS A 1 82 ? -21.484 4.801 -9.266 1 96.31 82 HIS A N 1
ATOM 671 C CA . HIS A 1 82 ? -20.531 3.793 -9.727 1 96.31 82 HIS A CA 1
ATOM 672 C C . HIS A 1 82 ? -20.594 2.539 -8.859 1 96.31 82 HIS A C 1
ATOM 674 O O . HIS A 1 82 ? -19.969 1.527 -9.18 1 96.31 82 HIS A O 1
ATOM 680 N N . VAL A 1 83 ? -21.297 2.586 -7.797 1 95.94 83 VAL A N 1
ATOM 681 C CA . VAL A 1 83 ? -21.578 1.374 -7.035 1 95.94 83 VAL A CA 1
ATOM 682 C C . VAL A 1 83 ? -22.891 0.764 -7.5 1 95.94 83 VAL A C 1
ATOM 684 O O . VAL A 1 83 ? -23.891 1.475 -7.672 1 95.94 83 VAL A O 1
ATOM 687 N N . PRO A 1 84 ? -22.891 -0.522 -7.719 1 95.31 84 PRO A N 1
ATOM 688 C CA . PRO A 1 84 ? -24.156 -1.153 -8.125 1 95.31 84 PRO A CA 1
ATOM 689 C C . PRO A 1 84 ? -25.297 -0.881 -7.141 1 95.31 84 PRO A C 1
ATOM 691 O O . PRO A 1 84 ? -25.078 -0.897 -5.922 1 95.31 84 PRO A O 1
ATOM 694 N N . GLU A 1 85 ? -26.453 -0.715 -7.617 1 92.62 85 GLU A N 1
ATOM 695 C CA . GLU A 1 85 ? -27.625 -0.35 -6.816 1 92.62 85 GLU A CA 1
ATOM 696 C C . GLU A 1 85 ? -27.875 -1.379 -5.719 1 92.62 85 GLU A C 1
ATOM 698 O O . GLU A 1 85 ? -28.25 -1.021 -4.598 1 92.62 85 GLU A O 1
ATOM 703 N N . GLU A 1 86 ? -27.672 -2.602 -6.055 1 93.12 86 GLU A N 1
ATOM 704 C CA . GLU A 1 86 ? -27.938 -3.686 -5.117 1 93.12 86 GLU A CA 1
ATOM 705 C C . GLU A 1 86 ? -27 -3.619 -3.916 1 93.12 86 GLU A C 1
ATOM 707 O O . GLU A 1 86 ? -27.25 -4.254 -2.889 1 93.12 86 GLU A O 1
ATOM 712 N N . GLU A 1 87 ? -25.922 -2.859 -4.031 1 95.44 87 GLU A N 1
ATOM 713 C CA . GLU A 1 87 ? -24.938 -2.781 -2.949 1 95.44 87 GLU A CA 1
ATOM 714 C C . GLU A 1 87 ? -25.062 -1.467 -2.184 1 95.44 87 GLU A C 1
ATOM 716 O O . GLU A 1 87 ? -24.344 -1.232 -1.217 1 95.44 87 GLU A O 1
ATOM 721 N N . HIS A 1 88 ? -25.969 -0.558 -2.59 1 94.06 88 HIS A N 1
ATOM 722 C CA . HIS A 1 88 ? -26.156 0.724 -1.918 1 94.06 88 HIS A CA 1
ATOM 723 C C . HIS A 1 88 ? -26.594 0.529 -0.471 1 94.06 88 HIS A C 1
ATOM 725 O O . HIS A 1 88 ? -26.031 1.142 0.44 1 94.06 88 HIS A O 1
ATOM 731 N N . LYS A 1 89 ? -27.578 -0.303 -0.332 1 92.12 89 LYS A N 1
ATOM 732 C CA . LYS A 1 89 ? -28.094 -0.541 1.008 1 92.12 89 LYS A CA 1
ATOM 733 C C . LYS A 1 89 ? -27.016 -1.089 1.936 1 92.12 89 LYS A C 1
ATOM 735 O O . LYS A 1 89 ? -26.953 -0.709 3.107 1 92.12 89 LYS A O 1
ATOM 740 N N . MET A 1 90 ? -26.25 -2.01 1.403 1 94.31 90 MET A N 1
ATOM 741 C CA . MET A 1 90 ? -25.141 -2.574 2.162 1 94.31 90 MET A CA 1
ATOM 742 C C . MET A 1 90 ? -24.188 -1.482 2.611 1 94.31 90 MET A C 1
ATOM 744 O O . MET A 1 90 ? -23.781 -1.439 3.775 1 94.31 90 MET A O 1
ATOM 748 N N . LEU A 1 91 ? -23.875 -0.535 1.773 1 94.12 91 LEU A N 1
ATOM 749 C CA . LEU A 1 91 ? -22.938 0.54 2.066 1 94.12 91 LEU A CA 1
ATOM 750 C C . LEU A 1 91 ? -23.5 1.48 3.127 1 94.12 91 LEU A C 1
ATOM 752 O O . LEU A 1 91 ? -22.766 1.916 4.023 1 94.12 91 LEU A O 1
ATOM 756 N N . VAL A 1 92 ? -24.719 1.774 3.025 1 92.44 92 VAL A N 1
ATOM 757 C CA . VAL A 1 92 ? -25.359 2.652 3.994 1 92.44 92 VAL A CA 1
ATOM 758 C C . VAL A 1 92 ? -25.344 1.998 5.375 1 92.44 92 VAL A C 1
ATOM 760 O O . VAL A 1 92 ? -25.016 2.643 6.371 1 92.44 92 VAL A O 1
ATOM 763 N N . GLU A 1 93 ? -25.703 0.763 5.375 1 93.81 93 GLU A N 1
ATOM 764 C CA . GLU A 1 93 ? -25.766 0.051 6.648 1 93.81 93 GLU A CA 1
ATOM 765 C C . GLU A 1 93 ? -24.375 -0.058 7.285 1 93.81 93 GLU A C 1
ATOM 767 O O . GLU A 1 93 ? -24.219 0.187 8.484 1 93.81 93 GLU A O 1
ATOM 772 N N . LEU A 1 94 ? -23.453 -0.419 6.492 1 92.81 94 LEU A N 1
ATOM 773 C CA . LEU A 1 94 ? -22.125 -0.59 7.082 1 92.81 94 LEU A CA 1
ATOM 774 C C . LEU A 1 94 ? -21.562 0.748 7.555 1 92.81 94 LEU A C 1
ATOM 776 O O . LEU A 1 94 ? -20.859 0.807 8.555 1 92.81 94 LEU A O 1
ATOM 780 N N . ASN A 1 95 ? -21.781 1.791 6.816 1 90.06 95 ASN A N 1
ATOM 781 C CA . ASN A 1 95 ? -21.344 3.119 7.234 1 90.06 95 ASN A CA 1
ATOM 782 C C . ASN A 1 95 ? -21.969 3.52 8.57 1 90.06 95 ASN A C 1
ATOM 784 O O . ASN A 1 95 ? -21.266 3.973 9.477 1 90.06 95 ASN A O 1
ATOM 788 N N . SER A 1 96 ? -23.234 3.324 8.648 1 91.69 96 SER A N 1
ATOM 789 C CA . SER A 1 96 ? -23.953 3.658 9.883 1 91.69 96 SER A CA 1
ATOM 790 C C . SER A 1 96 ? -23.438 2.834 11.055 1 91.69 96 SER A C 1
ATOM 792 O O . SER A 1 96 ? -23.109 3.385 12.109 1 91.69 96 SER A O 1
ATOM 794 N N . SER A 1 97 ? -23.391 1.571 10.883 1 94 97 SER A N 1
ATOM 795 C CA . SER A 1 97 ? -22.938 0.683 11.945 1 94 97 SER A CA 1
ATOM 796 C C . SER A 1 97 ? -21.469 0.935 12.281 1 94 97 SER A C 1
ATOM 798 O O . SER A 1 97 ? -21.062 0.836 13.445 1 94 97 SER A O 1
ATOM 800 N N . GLY A 1 98 ? -20.703 1.2 11.242 1 94.62 98 GLY A N 1
ATOM 801 C CA . GLY A 1 98 ? -19.297 1.481 11.438 1 94.62 98 GLY A CA 1
ATOM 802 C C . GLY A 1 98 ? -19.047 2.717 12.281 1 94.62 98 GLY A C 1
ATOM 803 O O . GLY A 1 98 ? -18.25 2.678 13.227 1 94.62 98 GLY A O 1
ATOM 804 N N . PHE A 1 99 ? -19.703 3.787 12.016 1 93.12 99 PHE A N 1
ATOM 805 C CA . PHE A 1 99 ? -19.5 5.027 12.758 1 93.12 99 PHE A CA 1
ATOM 806 C C . PHE A 1 99 ? -20 4.883 14.195 1 93.12 99 PHE A C 1
ATOM 808 O O . PHE A 1 99 ? -19.406 5.445 15.117 1 93.12 99 PHE A O 1
ATOM 815 N N . LYS A 1 100 ? -21.109 4.176 14.344 1 93.38 100 LYS A N 1
ATOM 816 C CA . LYS A 1 100 ? -21.562 3.871 15.695 1 93.38 100 LYS A CA 1
ATOM 817 C C . LYS A 1 100 ? -20.5 3.094 16.469 1 93.38 100 LYS A C 1
ATOM 819 O O . LYS A 1 100 ? -20.297 3.328 17.672 1 93.38 100 LYS A O 1
ATOM 824 N N . PHE A 1 101 ? -19.953 2.197 15.812 1 95.06 101 PHE A N 1
ATOM 825 C CA . PHE A 1 101 ? -18.906 1.397 16.4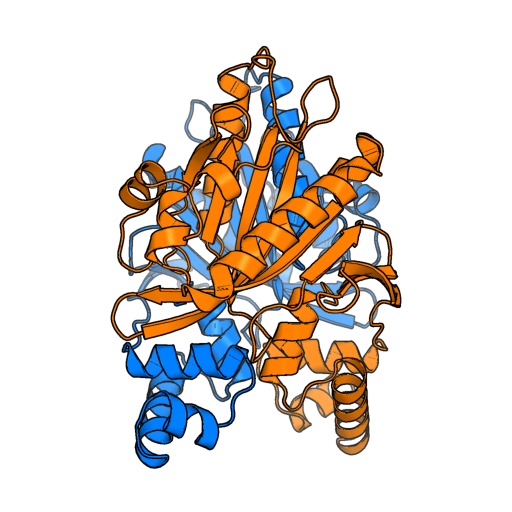38 1 95.06 101 PHE A CA 1
ATOM 826 C C . PHE A 1 101 ? -17.703 2.264 16.812 1 95.06 101 PHE A C 1
ATOM 828 O O . PHE A 1 101 ? -17.172 2.156 17.906 1 95.06 101 PHE A O 1
ATOM 835 N N . PHE A 1 102 ? -17.25 3.154 15.914 1 94.5 102 PHE A N 1
ATOM 836 C CA . PHE A 1 102 ? -16.203 4.113 16.219 1 94.5 102 PHE A CA 1
ATOM 837 C C . PHE A 1 102 ? -16.516 4.891 17.484 1 94.5 102 PHE A C 1
ATOM 839 O O . PHE A 1 102 ? -15.641 5.129 18.312 1 94.5 102 PHE A O 1
ATOM 846 N N . ASP A 1 103 ? -17.719 5.191 17.672 1 93.06 103 ASP A N 1
ATOM 847 C CA . ASP A 1 103 ? -18.156 6.055 18.766 1 93.06 103 ASP A CA 1
ATOM 848 C C . ASP A 1 103 ? -18.078 5.324 20.109 1 93.06 103 ASP A C 1
ATOM 850 O O . ASP A 1 103 ? -18.188 5.945 21.172 1 93.06 103 ASP A O 1
ATOM 854 N N . THR A 1 104 ? -17.938 4.004 20.078 1 94.25 104 THR A N 1
ATOM 855 C CA . THR A 1 104 ? -17.828 3.248 21.328 1 94.25 104 THR A CA 1
ATOM 856 C C . THR A 1 104 ? -16.422 3.389 21.922 1 94.25 104 THR A C 1
ATOM 858 O O . THR A 1 104 ? -16.203 3.043 23.078 1 94.25 104 THR A O 1
ATOM 861 N N . PHE A 1 105 ? -15.523 3.865 21.172 1 94.69 105 PHE A N 1
ATOM 862 C CA . PHE A 1 105 ? -14.141 4.027 21.609 1 94.69 105 PHE A CA 1
ATOM 863 C C . PHE A 1 105 ? -13.883 5.461 22.062 1 94.69 105 PHE A C 1
ATOM 865 O O . PHE A 1 105 ? -14.523 6.395 21.578 1 94.69 105 PHE A O 1
ATOM 872 N N . ASP A 1 106 ? -12.914 5.613 22.922 1 94.25 106 ASP A N 1
ATOM 873 C CA . ASP A 1 106 ? -12.492 6.969 23.266 1 94.25 106 ASP A CA 1
ATOM 874 C C . ASP A 1 106 ? -11.609 7.559 22.172 1 94.25 106 ASP A C 1
ATOM 876 O O . ASP A 1 106 ? -11.25 6.867 21.203 1 94.25 106 ASP A O 1
ATOM 880 N N . ASN A 1 107 ? -11.289 8.836 22.297 1 92.19 107 ASN A N 1
ATOM 881 C CA . ASN A 1 107 ? -10.602 9.547 21.219 1 92.19 107 ASN A CA 1
ATOM 882 C C . ASN A 1 107 ? -9.227 8.953 20.953 1 92.19 107 ASN A C 1
ATOM 884 O O . ASN A 1 107 ? -8.805 8.844 19.797 1 92.19 107 ASN A O 1
ATOM 888 N N . VAL A 1 108 ? -8.539 8.562 21.938 1 92.94 108 VAL A N 1
ATOM 889 C CA . VAL A 1 108 ? -7.203 7.988 21.781 1 92.94 108 VAL A CA 1
ATOM 890 C C . VAL A 1 108 ? -7.297 6.684 21 1 92.94 108 VAL A C 1
ATOM 892 O O . VAL A 1 108 ? -6.527 6.461 20.062 1 92.94 108 VAL A O 1
ATOM 895 N N . ASP A 1 109 ? -8.281 5.859 21.328 1 95.12 109 ASP A N 1
ATOM 896 C CA . ASP A 1 109 ? -8.461 4.566 20.672 1 95.12 109 ASP A CA 1
ATOM 897 C C . ASP A 1 109 ? -9.008 4.734 19.266 1 95.12 109 ASP A C 1
ATOM 899 O O . ASP A 1 109 ? -8.688 3.951 18.359 1 95.12 109 ASP A O 1
ATOM 903 N N . LYS A 1 110 ? -9.805 5.715 19.094 1 95.56 110 LYS A N 1
ATOM 904 C CA . LYS A 1 110 ? -10.375 5.965 17.781 1 95.56 110 LYS A CA 1
ATOM 905 C C . LYS A 1 110 ? -9.281 6.168 16.734 1 95.56 110 LYS A C 1
ATOM 907 O O . LYS A 1 110 ? -9.414 5.723 15.594 1 95.56 110 LYS A O 1
ATOM 912 N N . TYR A 1 111 ? -8.195 6.734 17.141 1 95.69 111 TYR A N 1
ATOM 913 C CA . TYR A 1 111 ? -7.066 6.996 16.25 1 95.69 111 TYR A CA 1
ATOM 914 C C . TYR A 1 111 ? -6.309 5.711 15.945 1 95.69 111 TYR A C 1
ATOM 916 O O . TYR A 1 111 ? -5.34 5.727 15.18 1 95.69 111 TYR A O 1
ATOM 924 N N . GLN A 1 112 ? -6.727 4.609 16.516 1 96.56 112 GLN A N 1
ATOM 925 C CA . GLN A 1 112 ? -6.102 3.314 16.266 1 96.56 112 GLN A CA 1
ATOM 926 C C . GLN A 1 112 ? -7.035 2.396 15.484 1 96.56 112 GLN A C 1
ATOM 928 O O . GLN A 1 112 ? -6.695 1.241 15.219 1 96.56 112 GLN A O 1
ATOM 933 N N . CYS A 1 113 ? -8.18 2.916 15.141 1 97.69 113 CYS A N 1
ATOM 934 C CA . CYS A 1 113 ? -9.211 2.064 14.555 1 97.69 113 CYS A CA 1
ATOM 935 C C . CYS A 1 113 ? -9.312 2.281 13.055 1 97.69 113 CYS A C 1
ATOM 937 O O . CYS A 1 113 ? -8.977 3.354 12.555 1 97.69 113 CYS A O 1
ATOM 939 N N . SER A 1 114 ? -9.758 1.288 12.383 1 97.75 114 SER A N 1
ATOM 940 C CA . SER A 1 114 ? -10.047 1.341 10.953 1 97.75 114 SER A CA 1
ATOM 941 C C . SER A 1 114 ? -11.156 0.365 10.578 1 97.75 114 SER A C 1
ATOM 943 O O . SER A 1 114 ? -11.43 -0.586 11.312 1 97.75 114 SER A O 1
ATOM 945 N N . MET A 1 115 ? -11.805 0.666 9.57 1 97.69 115 MET A N 1
ATOM 946 C CA . MET A 1 115 ? -12.844 -0.198 9.016 1 97.69 115 MET A CA 1
ATOM 947 C C . MET A 1 115 ? -12.5 -0.611 7.586 1 97.69 115 MET A C 1
ATOM 949 O O . MET A 1 115 ? -12.055 0.216 6.789 1 97.69 115 MET A O 1
ATOM 953 N N . SER A 1 116 ? -12.602 -1.871 7.309 1 97.69 116 SER A N 1
ATOM 954 C CA . SER A 1 116 ? -12.305 -2.457 6.008 1 97.69 116 SER A CA 1
ATOM 955 C C . SER A 1 116 ? -13.539 -3.137 5.414 1 97.69 116 SER A C 1
ATOM 957 O O . SER A 1 116 ? -14.211 -3.91 6.094 1 97.69 116 SER A O 1
ATOM 959 N N . TYR A 1 117 ? -13.844 -2.863 4.18 1 97.69 117 TYR A N 1
ATOM 960 C CA . TYR A 1 117 ? -14.977 -3.539 3.557 1 97.69 117 TYR A CA 1
ATOM 961 C C . TYR A 1 117 ? -14.812 -3.6 2.043 1 97.69 117 TYR A C 1
ATOM 963 O O . TYR A 1 117 ? -13.922 -2.955 1.483 1 97.69 117 TYR A O 1
ATOM 971 N N . HIS A 1 118 ? -15.562 -4.441 1.383 1 97.69 118 HIS A N 1
ATOM 972 C CA . HIS A 1 118 ? -15.398 -4.777 -0.026 1 97.69 118 HIS A CA 1
ATOM 973 C C . HIS A 1 118 ? -16.688 -4.531 -0.808 1 97.69 118 HIS A C 1
ATOM 975 O O . HIS A 1 118 ? -17.766 -4.938 -0.376 1 97.69 118 HIS A O 1
ATOM 981 N N . PHE A 1 119 ? -16.609 -3.83 -1.891 1 97.44 119 PHE A N 1
ATOM 982 C CA . PHE A 1 119 ? -17.766 -3.605 -2.75 1 97.44 119 PHE A CA 1
ATOM 983 C C . PHE A 1 119 ? -17.328 -3.377 -4.191 1 97.44 119 PHE A C 1
ATOM 985 O O . PHE A 1 119 ? -16.141 -3.209 -4.469 1 97.44 119 PHE A O 1
ATOM 992 N N . HIS A 1 120 ? -18.25 -3.432 -5.113 1 97.12 120 HIS A N 1
ATOM 993 C CA . HIS A 1 120 ? -17.953 -3.312 -6.535 1 97.12 120 HIS A CA 1
ATOM 994 C C . HIS A 1 120 ? -18 -1.856 -6.988 1 97.12 120 HIS A C 1
ATOM 996 O O . HIS A 1 120 ? -18.797 -1.067 -6.469 1 97.12 120 HIS A O 1
ATOM 1002 N N . LEU A 1 121 ? -17.156 -1.495 -7.852 1 96.75 121 LEU A N 1
ATOM 1003 C CA . LEU A 1 121 ? -17.25 -0.283 -8.656 1 96.75 121 LEU A CA 1
ATOM 1004 C C . LEU A 1 121 ? -17.516 -0.623 -10.117 1 96.75 121 LEU A C 1
ATOM 1006 O O . LEU A 1 121 ? -16.875 -1.503 -10.688 1 96.75 121 LEU A O 1
ATOM 1010 N N . LYS A 1 122 ? -18.438 0.093 -10.617 1 94 122 LYS A N 1
ATOM 1011 C CA . LYS A 1 122 ? -18.812 -0.121 -12.008 1 94 122 LYS A CA 1
ATOM 1012 C C . LYS A 1 122 ? -18.391 1.061 -12.883 1 94 122 LYS A C 1
ATOM 1014 O O . LYS A 1 122 ? -18.547 2.217 -12.484 1 94 122 LYS A O 1
ATOM 1019 N N . SER A 1 123 ? -17.75 0.787 -13.945 1 88.88 123 SER A N 1
ATOM 1020 C CA . SER A 1 123 ? -17.422 1.753 -14.984 1 88.88 123 SER A CA 1
ATOM 1021 C C . SER A 1 123 ? -17.828 1.239 -16.359 1 88.88 123 SER A C 1
ATOM 1023 O O . SER A 1 123 ? -17.062 0.515 -17.016 1 88.88 123 SER A O 1
ATOM 1025 N N . GLY A 1 124 ? -18.922 1.708 -16.891 1 82.81 124 GLY A N 1
ATOM 1026 C CA . GLY A 1 124 ? -19.469 1.123 -18.109 1 82.81 124 GLY A CA 1
ATOM 1027 C C . GLY A 1 124 ? -19.875 -0.33 -17.938 1 82.81 124 GLY A C 1
ATOM 1028 O O . GLY A 1 124 ? -20.656 -0.665 -17.047 1 82.81 124 GLY A O 1
ATOM 1029 N N . THR A 1 125 ? -19.266 -1.182 -18.766 1 80.25 125 THR A N 1
ATOM 1030 C CA . THR A 1 125 ? -19.594 -2.602 -18.719 1 80.25 125 THR A CA 1
ATOM 1031 C C . THR A 1 125 ? -18.641 -3.348 -17.797 1 80.25 125 THR A C 1
ATOM 1033 O O . THR A 1 125 ? -18.812 -4.547 -17.547 1 80.25 125 THR A O 1
ATOM 1036 N N . ARG A 1 126 ? -17.75 -2.646 -17.281 1 84.81 126 ARG A N 1
ATOM 1037 C CA . ARG A 1 126 ? -16.75 -3.287 -16.438 1 84.81 126 ARG A CA 1
ATOM 1038 C C . ARG A 1 126 ? -17.078 -3.1 -14.961 1 84.81 126 ARG A C 1
ATOM 1040 O O . ARG A 1 126 ? -17.688 -2.102 -14.578 1 84.81 126 ARG A O 1
ATOM 1047 N N . SER A 1 127 ? -16.797 -4.137 -14.234 1 91.38 127 SER A N 1
ATOM 1048 C CA . SER A 1 127 ? -16.969 -4.121 -12.781 1 91.38 127 SER A CA 1
ATOM 1049 C C . SER A 1 127 ? -15.742 -4.676 -12.07 1 91.38 127 SER A C 1
ATOM 1051 O O . SER A 1 127 ? -15.133 -5.645 -12.531 1 91.38 127 SER A O 1
ATOM 1053 N N . LYS A 1 128 ? -15.328 -3.992 -11.031 1 92.56 128 LYS A N 1
ATOM 1054 C CA . LYS A 1 128 ? -14.203 -4.469 -10.227 1 92.56 128 LYS A CA 1
ATOM 1055 C C . LYS A 1 128 ? -14.562 -4.473 -8.742 1 92.56 128 LYS A C 1
ATOM 1057 O O . LYS A 1 128 ? -15.234 -3.564 -8.258 1 92.56 128 LYS A O 1
ATOM 1062 N N . LEU A 1 129 ? -14.188 -5.531 -8.109 1 96.25 129 LEU A N 1
ATOM 1063 C CA . LEU A 1 129 ? -14.344 -5.602 -6.656 1 96.25 129 LEU A CA 1
ATOM 1064 C C . LEU A 1 129 ? -13.148 -4.969 -5.953 1 96.25 129 LEU A C 1
ATOM 1066 O O . LEU A 1 129 ? -12 -5.348 -6.207 1 96.25 129 LEU A O 1
ATOM 1070 N N . ILE A 1 130 ? -13.406 -3.988 -5.078 1 97.31 130 ILE A N 1
ATOM 1071 C CA . ILE A 1 130 ? -12.32 -3.26 -4.426 1 97.31 130 ILE A CA 1
ATOM 1072 C C . ILE A 1 130 ? -12.422 -3.436 -2.91 1 97.31 130 ILE A C 1
ATOM 1074 O O . ILE A 1 130 ? -13.477 -3.82 -2.391 1 97.31 130 ILE A O 1
ATOM 1078 N N . ASN A 1 131 ? -11.312 -3.279 -2.271 1 97.62 131 ASN A N 1
ATOM 1079 C CA . ASN A 1 131 ? -11.25 -3.119 -0.824 1 97.62 131 ASN A CA 1
ATOM 1080 C C . ASN A 1 131 ? -11.125 -1.65 -0.427 1 97.62 131 ASN A C 1
ATOM 1082 O O . ASN A 1 131 ? -10.305 -0.918 -0.983 1 97.62 131 ASN A O 1
ATOM 1086 N N . HIS A 1 132 ? -11.945 -1.258 0.412 1 97.5 132 HIS A N 1
ATOM 1087 C CA . HIS A 1 132 ? -11.961 0.093 0.963 1 97.5 132 HIS A CA 1
ATOM 1088 C C . HIS A 1 132 ? -11.609 0.085 2.447 1 97.5 132 HIS A C 1
ATOM 1090 O O . HIS A 1 132 ? -12.25 -0.613 3.236 1 97.5 132 HIS A O 1
ATOM 1096 N N . GLN A 1 133 ? -10.617 0.823 2.811 1 97.56 133 GLN A N 1
ATOM 1097 C CA . GLN A 1 133 ? -10.227 0.968 4.207 1 97.56 133 GLN A CA 1
ATOM 1098 C C . GLN A 1 133 ? -10.383 2.412 4.676 1 97.56 133 GLN A C 1
ATOM 1100 O O . GLN A 1 133 ? -9.828 3.33 4.07 1 97.56 133 GLN A O 1
ATOM 1105 N N . LEU A 1 134 ? -11.109 2.602 5.746 1 97.56 134 LEU A N 1
ATOM 1106 C CA . LEU A 1 134 ? -11.383 3.918 6.309 1 97.56 134 LEU A CA 1
ATOM 1107 C C . LEU A 1 134 ? -10.781 4.051 7.703 1 97.56 134 LEU A C 1
ATOM 1109 O O . LEU A 1 134 ? -10.922 3.15 8.539 1 97.56 134 LEU A O 1
ATOM 1113 N N . THR A 1 135 ? -10.102 5.168 7.973 1 98.06 135 THR A N 1
ATOM 1114 C CA . THR A 1 135 ? -9.562 5.449 9.297 1 98.06 135 THR A CA 1
ATOM 1115 C C . THR A 1 135 ? -9.57 6.949 9.578 1 98.06 135 THR A C 1
ATOM 1117 O O . THR A 1 135 ? -9.414 7.758 8.656 1 98.06 135 THR A O 1
ATOM 1120 N N . PRO A 1 136 ? -9.758 7.367 10.797 1 96.88 136 PRO A N 1
ATOM 1121 C CA . PRO A 1 136 ? -9.75 8.797 11.125 1 96.88 136 PRO A CA 1
ATOM 1122 C C . PRO A 1 136 ? -8.352 9.398 11.117 1 96.88 136 PRO A C 1
ATOM 1124 O O . PRO A 1 136 ? -7.387 8.734 11.508 1 96.88 136 PRO A O 1
ATOM 1127 N N . ILE A 1 137 ? -8.242 10.625 10.656 1 96.25 137 ILE A N 1
ATOM 1128 C CA . ILE A 1 137 ? -7.012 11.398 10.82 1 96.25 137 ILE A CA 1
ATOM 1129 C C . ILE A 1 137 ? -7.219 12.492 11.867 1 96.25 137 ILE A C 1
ATOM 1131 O O . ILE A 1 137 ? -6.375 12.68 12.75 1 96.25 137 ILE A O 1
ATOM 1135 N N . LEU A 1 138 ? -8.289 13.219 11.734 1 93.56 138 LEU A N 1
ATOM 1136 C CA . LEU A 1 138 ? -8.625 14.289 12.672 1 93.56 138 LEU A CA 1
ATOM 1137 C C . LEU A 1 138 ? -10 14.055 13.281 1 93.56 138 LEU A C 1
ATOM 1139 O O . LEU A 1 138 ? -10.938 13.648 12.586 1 93.56 138 LEU A O 1
ATOM 1143 N N . LEU A 1 139 ? -10.078 14.367 14.555 1 92.69 139 LEU A N 1
ATOM 1144 C CA . LEU A 1 139 ? -11.344 14.328 15.281 1 92.69 139 LEU A CA 1
ATOM 1145 C C . LEU A 1 139 ? -11.766 15.727 15.719 1 92.69 139 LEU A C 1
ATOM 1147 O O . LEU A 1 139 ? -10.922 16.594 15.914 1 92.69 139 LEU A O 1
ATOM 1151 N N . THR A 1 140 ? -13.047 15.906 15.828 1 90.25 140 THR A N 1
ATOM 1152 C CA . THR A 1 140 ? -13.562 17.125 16.438 1 90.25 140 THR A CA 1
ATOM 1153 C C . THR A 1 140 ? -13.383 17.078 17.953 1 90.25 140 THR A C 1
ATOM 1155 O O . THR A 1 140 ? -13.008 16.047 18.516 1 90.25 140 THR A O 1
ATOM 1158 N N . ASP A 1 141 ? -13.672 18.219 18.531 1 85.69 141 ASP A N 1
ATOM 1159 C CA . ASP A 1 141 ? -13.57 18.297 19.984 1 85.69 141 ASP A CA 1
ATOM 1160 C C . ASP A 1 141 ? -14.547 17.344 20.656 1 85.69 141 ASP A C 1
ATOM 1162 O O . ASP A 1 141 ? -14.297 16.875 21.781 1 85.69 141 ASP A O 1
ATOM 1166 N N . GLU A 1 142 ? -15.625 17 20.031 1 86.81 142 GLU A N 1
ATOM 1167 C CA . GLU A 1 142 ? -16.641 16.094 20.562 1 86.81 142 GLU A CA 1
ATOM 1168 C C . GLU A 1 142 ? -16.281 14.641 20.266 1 86.81 142 GLU A C 1
ATOM 1170 O O . GLU A 1 142 ? -17.062 13.742 20.562 1 86.81 142 GLU A O 1
ATOM 1175 N N . GLY A 1 143 ? -15.18 14.469 19.562 1 89.12 143 GLY A N 1
ATOM 1176 C CA . GLY A 1 143 ? -14.711 13.117 19.312 1 89.12 143 GLY A CA 1
ATOM 1177 C C . GLY A 1 143 ? -15.289 12.508 18.047 1 89.12 143 GLY A C 1
ATOM 1178 O O . GLY A 1 143 ? -15.219 11.297 17.844 1 89.12 143 GLY A O 1
ATOM 1179 N N . LYS A 1 144 ? -15.906 13.344 17.266 1 91.25 144 LYS A N 1
ATOM 1180 C CA . LYS A 1 144 ? -16.406 12.867 15.969 1 91.25 144 LYS A CA 1
ATOM 1181 C C . LYS A 1 144 ? -15.297 12.891 14.914 1 91.25 144 LYS A C 1
ATOM 1183 O O . LYS A 1 144 ? -14.383 13.711 14.992 1 91.25 144 LYS A O 1
ATOM 1188 N N . ILE A 1 145 ? -15.398 12 13.984 1 93.06 145 ILE A N 1
ATOM 1189 C CA . ILE A 1 145 ? -14.43 12 12.891 1 93.06 145 ILE A CA 1
ATOM 1190 C C . ILE A 1 145 ? -14.656 13.219 12 1 93.06 145 ILE A C 1
ATOM 1192 O O . ILE A 1 145 ? -15.719 13.352 11.383 1 93.06 145 ILE A O 1
ATOM 1196 N N . TRP A 1 146 ? -13.703 14.016 11.93 1 92.88 146 TRP A N 1
ATOM 1197 C CA . TRP A 1 146 ? -13.758 15.195 11.07 1 92.88 146 TRP A CA 1
ATOM 1198 C C . TRP A 1 146 ? -13.164 14.898 9.695 1 92.88 146 TRP A C 1
ATOM 1200 O O . TRP A 1 146 ? -13.867 14.977 8.688 1 92.88 146 TRP A O 1
ATOM 1210 N N . ILE A 1 147 ? -11.883 14.508 9.711 1 95.06 147 ILE A N 1
ATOM 1211 C CA . ILE A 1 14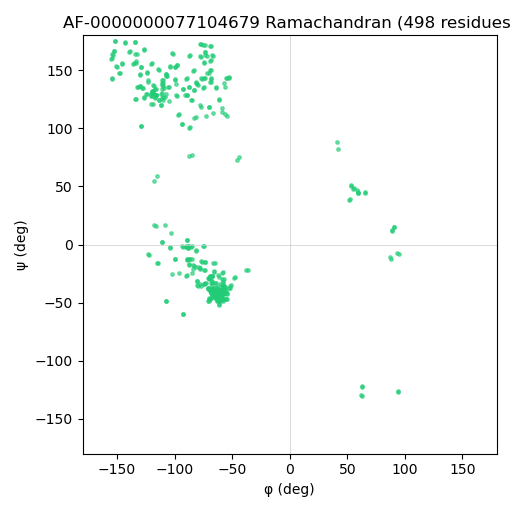7 ? -11.234 14.094 8.469 1 95.06 147 ILE A CA 1
ATOM 1212 C C . ILE A 1 147 ? -10.938 12.602 8.508 1 95.06 147 ILE A C 1
ATOM 1214 O O . ILE A 1 147 ? -10.25 12.125 9.414 1 95.06 147 ILE A O 1
ATOM 1218 N N . GLY A 1 148 ? -11.516 11.914 7.555 1 96.25 148 GLY A N 1
ATOM 1219 C CA . GLY A 1 148 ? -11.211 10.508 7.371 1 96.25 148 GLY A CA 1
ATOM 1220 C C . GLY A 1 148 ? -10.359 10.242 6.141 1 96.25 148 GLY A C 1
ATOM 1221 O O . GLY A 1 148 ? -10.477 10.945 5.137 1 96.25 148 GLY A O 1
ATOM 1222 N N . MET A 1 149 ? -9.5 9.289 6.25 1 97.94 149 MET A N 1
ATOM 1223 C CA . MET A 1 149 ? -8.719 8.82 5.105 1 97.94 149 MET A CA 1
ATOM 1224 C C . MET A 1 149 ? -9.242 7.48 4.605 1 97.94 149 MET A C 1
ATOM 1226 O O . MET A 1 149 ? -9.5 6.574 5.398 1 97.94 149 MET A O 1
ATOM 1230 N N . CYS A 1 150 ? -9.359 7.383 3.336 1 97.69 150 CYS A N 1
ATOM 1231 C CA . CYS A 1 150 ? -9.75 6.145 2.678 1 97.69 150 CYS A CA 1
ATOM 1232 C C . CYS A 1 150 ? -8.664 5.668 1.721 1 97.69 150 CYS A C 1
ATOM 1234 O O . CYS A 1 150 ? -8.172 6.441 0.902 1 97.69 150 CYS A O 1
ATOM 1236 N N . VAL A 1 151 ? -8.305 4.465 1.84 1 98 151 VAL A N 1
ATOM 1237 C CA . VAL A 1 151 ? -7.363 3.816 0.93 1 98 151 VAL A CA 1
ATOM 1238 C C . VAL A 1 151 ? -8.062 2.68 0.188 1 98 151 VAL A C 1
ATOM 1240 O O . VAL A 1 151 ? -8.703 1.827 0.808 1 98 151 VAL A O 1
ATOM 1243 N N . VAL A 1 152 ? -7.945 2.682 -1.142 1 97.75 152 VAL A N 1
ATOM 1244 C CA . VAL A 1 152 ? -8.656 1.725 -1.98 1 97.75 152 VAL A CA 1
ATOM 1245 C C . VAL A 1 152 ? -7.66 0.827 -2.707 1 97.75 152 VAL A C 1
ATOM 1247 O O . VAL A 1 152 ? -6.707 1.316 -3.32 1 97.75 152 VAL A O 1
ATOM 1250 N N . SER A 1 153 ? -7.82 -0.449 -2.629 1 97 153 SER A N 1
ATOM 1251 C CA . SER A 1 153 ? -7.02 -1.458 -3.316 1 97 153 SER A CA 1
ATOM 1252 C C . SER A 1 153 ? -7.906 -2.521 -3.959 1 97 153 SER A C 1
ATOM 1254 O O . SER A 1 153 ? -9.133 -2.457 -3.859 1 97 153 SER A O 1
ATOM 1256 N N . LEU A 1 154 ? -7.297 -3.414 -4.707 1 96 154 LEU A N 1
ATOM 1257 C CA . LEU A 1 154 ? -8.039 -4.555 -5.223 1 96 154 LEU A CA 1
ATOM 1258 C C . LEU A 1 154 ? -8.445 -5.5 -4.094 1 96 154 LEU A C 1
ATOM 1260 O O . LEU A 1 154 ? -7.668 -5.727 -3.162 1 96 154 LEU A O 1
ATOM 1264 N N . SER A 1 155 ? -9.609 -6.035 -4.238 1 96.19 155 SER A N 1
ATOM 1265 C CA . SER A 1 155 ? -10.117 -6.922 -3.195 1 96.19 155 SER A CA 1
ATOM 1266 C C . SER A 1 155 ? -9.453 -8.297 -3.268 1 96.19 155 SER A C 1
ATOM 1268 O O . SER A 1 155 ? -9.242 -8.828 -4.359 1 96.19 155 SER A O 1
ATOM 1270 N N . SER A 1 156 ? -9.219 -8.828 -2.133 1 91.81 156 SER A N 1
ATOM 1271 C CA . SER A 1 156 ? -8.734 -10.203 -2.041 1 91.81 156 SER A CA 1
ATOM 1272 C C . SER A 1 156 ? -9.891 -11.195 -1.942 1 91.81 156 SER A C 1
ATOM 1274 O O . SER A 1 156 ? -9.68 -12.398 -1.796 1 91.81 156 SER A O 1
ATOM 1276 N N . HIS A 1 157 ? -11.086 -10.742 -1.929 1 93.62 157 HIS A N 1
ATOM 1277 C CA . HIS A 1 157 ? -12.289 -11.562 -1.85 1 93.62 157 HIS A CA 1
ATOM 1278 C C . HIS A 1 157 ? -12.961 -11.688 -3.213 1 93.62 157 HIS A C 1
ATOM 1280 O O . HIS A 1 157 ? -12.641 -10.938 -4.137 1 93.62 157 HIS A O 1
ATOM 1286 N N . LYS A 1 158 ? -13.844 -12.641 -3.295 1 91.31 158 LYS A N 1
ATOM 1287 C CA . LYS A 1 158 ? -14.539 -12.883 -4.559 1 91.31 158 LYS A CA 1
ATOM 1288 C C . LYS A 1 158 ? -15.922 -12.25 -4.555 1 91.31 158 LYS A C 1
ATOM 1290 O O . LYS A 1 158 ? -16.562 -12.125 -5.605 1 91.31 158 LYS A O 1
ATOM 1295 N N . THR A 1 159 ? -16.391 -11.812 -3.332 1 92.94 159 THR A N 1
ATOM 1296 C CA . THR A 1 159 ? -17.734 -11.234 -3.209 1 92.94 159 THR A CA 1
ATOM 1297 C C . THR A 1 159 ? -17.688 -9.945 -2.385 1 92.94 159 THR A C 1
ATOM 1299 O O . THR A 1 159 ? -16.766 -9.742 -1.6 1 92.94 159 THR A O 1
ATOM 1302 N N . ALA A 1 160 ? -18.719 -9.07 -2.58 1 95.38 160 ALA A N 1
ATOM 1303 C CA . ALA A 1 160 ? -18.859 -7.84 -1.8 1 95.38 160 ALA A CA 1
ATOM 1304 C C . ALA A 1 160 ? -19.219 -8.156 -0.35 1 95.38 160 ALA A C 1
ATOM 1306 O O . ALA A 1 160 ? -19.625 -9.273 -0.032 1 95.38 160 ALA A O 1
ATOM 1307 N N . GLY A 1 161 ? -19.156 -7.102 0.382 1 94.62 161 GLY A N 1
ATOM 1308 C CA . GLY A 1 161 ? -19.391 -7.262 1.808 1 94.62 161 GLY A CA 1
ATOM 1309 C C . GLY A 1 161 ? -18.109 -7.449 2.607 1 94.62 161 GLY A C 1
ATOM 1310 O O . GLY A 1 161 ? -17.188 -6.645 2.504 1 94.62 161 GLY A O 1
ATOM 1311 N N . HIS A 1 162 ? -18.016 -8.477 3.379 1 94.75 162 HIS A N 1
ATOM 1312 C CA . HIS A 1 162 ? -16.875 -8.688 4.273 1 94.75 162 HIS A CA 1
ATOM 1313 C C . HIS A 1 162 ? -16.453 -7.395 4.957 1 94.75 162 HIS A C 1
ATOM 1315 O O . HIS A 1 162 ? -15.477 -6.766 4.555 1 94.75 162 HIS A O 1
ATOM 1321 N N . VAL A 1 163 ? -17.094 -7.051 5.961 1 97.38 163 VAL A N 1
ATOM 1322 C CA . VAL A 1 163 ? -16.875 -5.82 6.711 1 97.38 163 VAL A CA 1
ATOM 1323 C C . VAL A 1 163 ? -16.141 -6.141 8.016 1 97.38 163 VAL A C 1
ATOM 1325 O O . VAL A 1 163 ? -16.625 -6.93 8.828 1 97.38 163 VAL A O 1
ATOM 1328 N N . GLU A 1 164 ? -15.07 -5.527 8.172 1 97.31 164 GLU A N 1
ATOM 1329 C CA . GLU A 1 164 ? -14.258 -5.781 9.359 1 97.31 164 GLU A CA 1
ATOM 1330 C C . GLU A 1 164 ? -13.867 -4.48 10.047 1 97.31 164 GLU A C 1
ATOM 1332 O O . GLU A 1 164 ? -13.664 -3.459 9.383 1 97.31 164 GLU A O 1
ATOM 1337 N N . PHE A 1 165 ? -13.766 -4.516 11.328 1 97.75 165 PHE A N 1
ATOM 1338 C CA . PHE A 1 165 ? -13.297 -3.42 12.164 1 97.75 165 PHE A CA 1
ATOM 1339 C C . PHE A 1 165 ? -12.07 -3.844 12.969 1 97.75 165 PHE A C 1
ATOM 1341 O O . PHE A 1 165 ? -12.07 -4.906 13.594 1 97.75 165 PHE A O 1
ATOM 1348 N N . HIS A 1 166 ? -11.086 -3.02 12.836 1 97.12 166 HIS A N 1
ATOM 1349 C CA . HIS A 1 166 ? -9.82 -3.357 13.469 1 97.12 166 HIS A CA 1
ATOM 1350 C C . HIS A 1 166 ? -9.359 -2.25 14.414 1 97.12 166 HIS A C 1
ATOM 1352 O O . HIS A 1 166 ? -9.641 -1.073 14.18 1 97.12 166 HIS A O 1
ATOM 1358 N N . LYS A 1 167 ? -8.711 -2.613 15.438 1 95.81 167 LYS A N 1
ATOM 1359 C CA . LYS A 1 167 ? -7.938 -1.712 16.281 1 95.81 167 LYS A CA 1
ATOM 1360 C C . LYS A 1 167 ? -6.461 -2.1 16.297 1 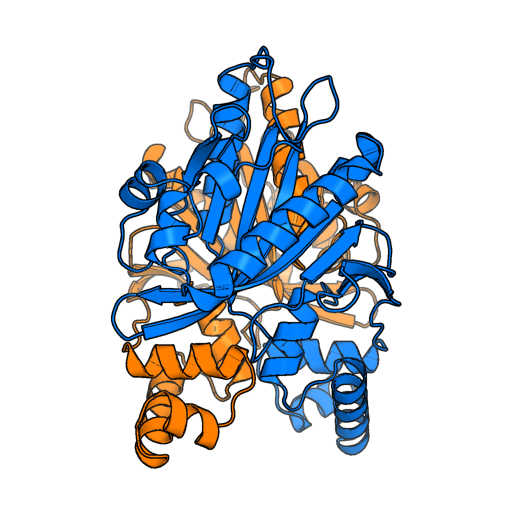95.81 167 LYS A C 1
ATOM 1362 O O . LYS A 1 167 ? -6.113 -3.23 16.641 1 95.81 167 LYS A O 1
ATOM 1367 N N . ASN A 1 168 ? -5.656 -1.156 15.875 1 92.38 168 ASN A N 1
ATOM 1368 C CA . ASN A 1 168 ? -4.223 -1.421 15.828 1 92.38 168 ASN A CA 1
ATOM 1369 C C . ASN A 1 168 ? -3.697 -1.932 17.156 1 92.38 168 ASN A C 1
ATOM 1371 O O . ASN A 1 168 ? -4.105 -1.448 18.219 1 92.38 168 ASN A O 1
ATOM 1375 N N . GLY A 1 169 ? -2.738 -2.861 17.109 1 85.81 169 GLY A N 1
ATOM 1376 C CA . GLY A 1 169 ? -2.141 -3.424 18.297 1 85.81 169 GLY A CA 1
ATOM 1377 C C . GLY A 1 169 ? -2.896 -4.625 18.844 1 85.81 169 GLY A C 1
ATOM 1378 O O . GLY A 1 169 ? -2.436 -5.293 19.766 1 85.81 169 GLY A O 1
ATOM 1379 N N . GLN A 1 170 ? -4.078 -4.832 18.312 1 89.56 170 GLN A N 1
ATOM 1380 C CA . GLN A 1 170 ? -4.871 -5.98 18.734 1 89.56 170 GLN A CA 1
ATOM 1381 C C . GLN A 1 170 ? -4.98 -7.02 17.625 1 89.56 170 GLN A C 1
ATOM 1383 O O . GLN A 1 170 ? -5.105 -6.668 16.453 1 89.56 170 GLN A O 1
ATOM 1388 N N . ARG A 1 171 ? -4.922 -8.289 18.047 1 88.12 171 ARG A N 1
ATOM 1389 C CA . ARG A 1 171 ? -5.09 -9.375 17.078 1 88.12 171 ARG A CA 1
ATOM 1390 C C . ARG A 1 171 ? -6.562 -9.609 16.766 1 88.12 171 ARG A C 1
ATOM 1392 O O . ARG A 1 171 ? -6.918 -9.938 15.641 1 88.12 171 ARG A O 1
ATOM 1399 N N . LYS A 1 172 ? -7.336 -9.414 17.828 1 94.94 172 LYS A N 1
ATOM 1400 C CA . LYS A 1 172 ? -8.773 -9.578 17.641 1 94.94 172 LYS A CA 1
ATOM 1401 C C . LYS A 1 172 ? -9.344 -8.461 16.766 1 94.94 172 LYS A C 1
ATOM 1403 O O . LYS A 1 172 ? -8.781 -7.367 16.688 1 94.94 172 LYS A O 1
ATOM 1408 N N . TYR A 1 173 ? -10.352 -8.766 16.078 1 96.94 173 TYR A N 1
ATOM 1409 C CA . TYR A 1 173 ? -11.062 -7.809 15.242 1 96.94 173 TYR A CA 1
ATOM 1410 C C . TYR A 1 173 ? -12.562 -8.078 15.266 1 96.94 173 TYR A C 1
ATOM 1412 O O . TYR A 1 173 ? -13.031 -8.969 15.969 1 96.94 173 TYR A O 1
ATOM 1420 N N . TRP A 1 174 ? -13.367 -7.223 14.656 1 97.81 174 TRP A N 1
ATOM 1421 C CA . TRP A 1 174 ? -14.812 -7.398 14.609 1 97.81 174 TRP A CA 1
ATOM 1422 C C . TRP A 1 174 ? -15.297 -7.531 13.172 1 97.81 174 TRP A C 1
ATOM 1424 O O . TRP A 1 174 ? -14.797 -6.852 12.273 1 97.81 174 TRP A O 1
ATOM 1434 N N . LYS A 1 175 ? -16.141 -8.391 12.977 1 97.56 175 LYS A N 1
ATOM 1435 C CA . LYS A 1 175 ? -16.828 -8.57 11.695 1 97.56 175 LYS A CA 1
ATOM 1436 C C . LYS A 1 175 ? -18.297 -8.188 11.805 1 97.56 175 LYS A C 1
ATOM 1438 O O . LYS A 1 175 ? -18.953 -8.484 12.797 1 97.56 175 LYS A O 1
ATOM 1443 N N . TYR A 1 176 ? -18.75 -7.535 10.82 1 97.69 176 TYR A N 1
ATOM 1444 C CA . TYR A 1 176 ? -20.156 -7.156 10.836 1 97.69 176 TYR A CA 1
ATOM 1445 C C . TYR A 1 176 ? -21.016 -8.242 10.211 1 97.69 176 TYR A C 1
ATOM 1447 O O . TYR A 1 176 ? -20.734 -8.727 9.117 1 97.69 176 TYR A O 1
ATOM 1455 N N . SER A 1 177 ? -22.062 -8.688 10.883 1 96.56 177 SER A N 1
ATOM 1456 C CA . SER A 1 177 ? -23.062 -9.617 10.359 1 96.56 177 SER A CA 1
ATOM 1457 C C . SER A 1 177 ? -24.281 -8.883 9.828 1 96.56 177 SER A C 1
ATOM 1459 O O . SER A 1 177 ? -25.062 -8.312 10.602 1 96.56 177 SER A O 1
ATOM 1461 N N . PHE A 1 178 ? -24.453 -8.93 8.594 1 94.88 178 PHE A N 1
ATOM 1462 C CA . PHE A 1 178 ? -25.609 -8.281 8 1 94.88 178 PHE A CA 1
ATOM 1463 C C . PHE A 1 178 ? -26.891 -9.008 8.375 1 94.88 178 PHE A C 1
ATOM 1465 O O . PHE A 1 178 ? -27.969 -8.406 8.43 1 94.88 178 PHE A O 1
ATOM 1472 N N . GLU A 1 179 ? -26.781 -10.297 8.602 1 94 179 GLU A N 1
ATOM 1473 C CA . GLU A 1 179 ? -27.938 -11.078 9.047 1 94 179 GLU A CA 1
ATOM 1474 C C . GLU A 1 179 ? -28.344 -10.703 10.477 1 94 179 GLU A C 1
ATOM 1476 O O . GLU A 1 179 ? -29.516 -10.477 10.75 1 94 179 GLU A O 1
ATOM 1481 N N . GLY A 1 180 ? -27.391 -10.625 11.328 1 95.81 180 GLY A N 1
ATOM 1482 C CA . GLY A 1 180 ? -27.656 -10.312 12.727 1 95.81 180 GLY A CA 1
ATOM 1483 C C . GLY A 1 180 ? -27.656 -8.828 13.023 1 95.81 180 GLY A C 1
ATOM 1484 O O . GLY A 1 180 ? -28.094 -8.406 14.094 1 95.81 180 GLY A O 1
ATOM 1485 N N . HIS A 1 181 ? -27.172 -8.031 12.094 1 96.31 181 HIS A N 1
ATOM 1486 C CA . HIS A 1 181 ? -27.062 -6.586 12.234 1 96.31 181 HIS A CA 1
ATOM 1487 C C . HIS A 1 181 ? -26.25 -6.215 13.477 1 96.31 181 HIS A C 1
ATOM 1489 O O . HIS A 1 181 ? -26.688 -5.387 14.273 1 96.31 181 HIS A O 1
ATOM 1495 N N . ARG A 1 182 ? -25.172 -6.855 13.562 1 96.81 182 ARG A N 1
ATOM 1496 C CA . ARG A 1 182 ? -24.328 -6.617 14.727 1 96.81 182 ARG A CA 1
ATOM 1497 C C . ARG A 1 182 ? -22.875 -6.949 14.422 1 96.81 182 ARG A C 1
ATOM 1499 O O . ARG A 1 182 ? -22.578 -7.68 13.477 1 96.81 182 ARG A O 1
ATOM 1506 N N . TRP A 1 183 ? -22.016 -6.395 15.234 1 97.5 183 TRP A N 1
ATOM 1507 C CA . TRP A 1 183 ? -20.594 -6.699 15.172 1 97.5 183 TRP A CA 1
ATOM 1508 C C . TRP A 1 183 ? -20.25 -7.922 16.016 1 97.5 183 TRP A C 1
ATOM 1510 O O . TRP A 1 183 ? -20.75 -8.055 17.141 1 97.5 183 TRP A O 1
ATOM 1520 N N . LYS A 1 184 ? -19.484 -8.766 15.492 1 97.25 184 LYS A N 1
ATOM 1521 C CA . LYS A 1 184 ? -19.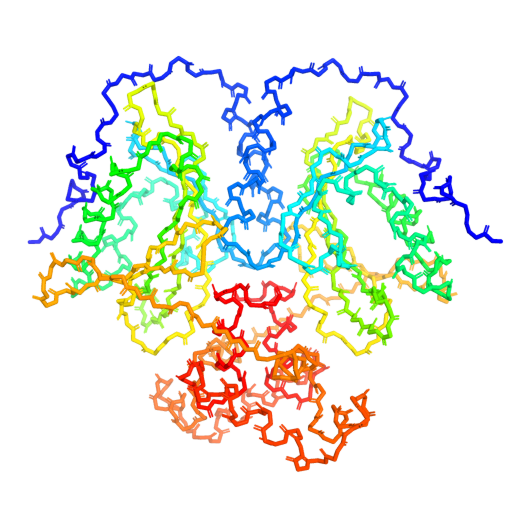031 -9.953 16.203 1 97.25 184 LYS A CA 1
ATOM 1522 C C . LYS A 1 184 ? -17.5 -9.969 16.344 1 97.25 184 LYS A C 1
ATOM 1524 O O . LYS A 1 184 ? -16.781 -9.75 15.367 1 97.25 184 LYS A O 1
ATOM 1529 N N . GLU A 1 185 ? -17.078 -10.227 17.516 1 96.75 185 GLU A N 1
ATOM 1530 C CA . GLU A 1 185 ? -15.648 -10.312 17.75 1 96.75 185 GLU A CA 1
ATOM 1531 C C . GLU A 1 185 ? -15.07 -11.617 17.203 1 96.75 185 GLU A C 1
ATOM 1533 O O . GLU A 1 185 ? -15.688 -12.672 17.328 1 96.75 185 GLU A O 1
ATOM 1538 N N . CYS A 1 186 ? -13.984 -11.508 16.547 1 96.88 186 CYS A N 1
ATOM 1539 C CA . CYS A 1 186 ? -13.297 -12.648 15.945 1 96.88 186 CYS A CA 1
ATOM 1540 C C . CYS A 1 186 ? -11.828 -12.672 16.344 1 96.88 186 CYS A C 1
ATOM 1542 O O . CYS A 1 186 ? -11.242 -11.633 16.641 1 96.88 186 CYS A O 1
ATOM 1544 N N . ASP A 1 187 ? -11.305 -13.906 16.328 1 94.81 187 ASP A N 1
ATOM 1545 C CA . ASP A 1 187 ? -9.867 -14.039 16.547 1 94.81 187 ASP A CA 1
ATOM 1546 C C . ASP A 1 187 ? -9.094 -13.734 15.266 1 94.81 187 ASP A C 1
ATOM 1548 O O . ASP A 1 187 ? -9.516 -14.102 14.172 1 94.81 187 ASP A O 1
ATOM 1552 N N . GLY A 1 188 ? -8.047 -13.039 15.391 1 93.25 188 GLY A N 1
ATOM 1553 C CA . GLY A 1 188 ? -7.203 -12.758 14.242 1 93.25 188 GLY A CA 1
ATOM 1554 C C . GLY A 1 188 ? -6.504 -13.992 13.695 1 93.25 188 GLY A C 1
ATOM 1555 O O . GLY A 1 188 ? -6.457 -15.023 14.359 1 93.25 188 GLY A O 1
ATOM 1556 N N . ILE A 1 189 ? -6.051 -13.836 12.508 1 91.81 189 ILE A N 1
ATOM 1557 C CA . ILE A 1 189 ? -5.305 -14.914 11.859 1 91.81 189 ILE A CA 1
ATOM 1558 C C . ILE A 1 189 ? -3.844 -14.859 12.297 1 91.81 189 ILE A C 1
ATOM 1560 O O . ILE A 1 189 ? -3.238 -13.789 12.344 1 91.81 189 ILE A O 1
ATOM 1564 N N . SER A 1 190 ? -3.309 -15.977 12.664 1 92.44 190 SER A N 1
ATOM 1565 C CA . SER A 1 190 ? -1.895 -16.094 13 1 92.44 190 SER A CA 1
ATOM 1566 C C . SER A 1 190 ? -1.217 -17.203 12.203 1 92.44 190 SER A C 1
ATOM 1568 O O . SER A 1 190 ? -1.708 -18.328 12.164 1 92.44 190 SER A O 1
ATOM 1570 N N . LEU A 1 191 ? -0.18 -16.828 11.562 1 96.25 191 LEU A N 1
ATOM 1571 C CA . LEU A 1 191 ? 0.625 -17.812 10.836 1 96.25 191 LEU A CA 1
ATOM 1572 C C . LEU A 1 191 ? 1.946 -18.062 11.555 1 96.25 191 LEU A C 1
ATOM 1574 O O . LEU A 1 191 ? 2.525 -17.156 12.141 1 96.25 191 LEU A O 1
ATOM 1578 N N . LYS A 1 192 ? 2.391 -19.281 11.445 1 96.5 192 LYS A N 1
ATOM 1579 C CA . LYS A 1 192 ? 3.73 -19.578 11.938 1 96.5 192 LYS A CA 1
ATOM 1580 C C . LYS A 1 192 ? 4.797 -18.906 11.078 1 96.5 192 LYS A C 1
ATOM 1582 O O . LYS A 1 192 ? 4.551 -18.594 9.914 1 96.5 192 LYS A O 1
ATOM 1587 N N . GLU A 1 193 ? 5.906 -18.766 11.695 1 94.38 193 GLU A N 1
ATOM 1588 C CA . GLU A 1 193 ? 6.992 -18.062 11.016 1 94.38 193 GLU A CA 1
ATOM 1589 C C . GLU A 1 193 ? 7.336 -18.734 9.688 1 94.38 193 GLU A C 1
ATOM 1591 O O . GLU A 1 193 ? 7.562 -18.062 8.688 1 94.38 193 GLU A O 1
ATOM 1596 N N . GLU A 1 194 ? 7.359 -20.062 9.703 1 96.56 194 GLU A N 1
ATOM 1597 C CA . GLU A 1 194 ? 7.699 -20.797 8.492 1 96.56 194 GLU A CA 1
ATOM 1598 C C . GLU A 1 194 ? 6.637 -20.625 7.414 1 96.56 194 GLU A C 1
ATOM 1600 O O . GLU A 1 194 ? 6.961 -20.484 6.23 1 96.56 194 GLU A O 1
ATOM 1605 N N . GLU A 1 195 ? 5.352 -20.609 7.859 1 97.62 195 GLU A N 1
ATOM 1606 C CA . GLU A 1 195 ? 4.246 -20.375 6.934 1 97.62 195 GLU A CA 1
ATOM 1607 C C . GLU A 1 195 ? 4.328 -18.984 6.309 1 97.62 195 GLU A C 1
ATOM 1609 O O . GLU A 1 195 ? 4.176 -18.844 5.094 1 97.62 195 GLU A O 1
ATOM 1614 N N . LEU A 1 196 ? 4.629 -18.062 7.137 1 96 196 LEU A N 1
ATOM 1615 C CA . LEU A 1 196 ? 4.742 -16.672 6.699 1 96 196 LEU A CA 1
ATOM 1616 C C . LEU A 1 196 ? 5.922 -16.5 5.746 1 96 196 LEU A C 1
ATOM 1618 O O . LEU A 1 196 ? 5.824 -15.781 4.754 1 96 196 LEU A O 1
ATOM 1622 N N . GLU A 1 197 ? 6.988 -17.109 6.062 1 95.56 197 GLU A N 1
ATOM 1623 C CA . GLU A 1 197 ? 8.188 -17 5.238 1 95.56 197 GLU A CA 1
ATOM 1624 C C . GLU A 1 197 ? 7.945 -17.547 3.836 1 95.56 197 GLU A C 1
ATOM 1626 O O . GLU A 1 197 ? 8.43 -16.984 2.852 1 95.56 197 GLU A O 1
ATOM 1631 N N . VAL A 1 198 ? 7.23 -18.594 3.74 1 97.25 198 VAL A N 1
ATOM 1632 C CA . VAL A 1 198 ? 6.887 -19.156 2.439 1 97.25 198 VAL A CA 1
ATOM 1633 C C . VAL A 1 198 ? 6.113 -18.125 1.617 1 97.25 198 VAL A C 1
ATOM 1635 O O . VAL A 1 198 ? 6.398 -17.938 0.434 1 97.25 198 VAL A O 1
ATOM 1638 N N . LEU A 1 199 ? 5.176 -17.469 2.266 1 96.69 199 LEU A N 1
ATOM 1639 C CA . LEU A 1 199 ? 4.379 -16.469 1.57 1 96.69 199 LEU A CA 1
ATOM 1640 C C . LEU A 1 199 ? 5.246 -15.289 1.152 1 96.69 199 LEU A C 1
ATOM 1642 O O . LEU A 1 199 ? 5.125 -14.789 0.029 1 96.69 199 LEU A O 1
ATOM 1646 N N . ARG A 1 200 ? 6.098 -14.844 2.016 1 95.44 200 ARG A N 1
ATOM 1647 C CA . ARG A 1 200 ? 6.969 -13.711 1.725 1 95.44 200 ARG A CA 1
ATOM 1648 C C . ARG A 1 200 ? 7.863 -14 0.522 1 95.44 200 ARG A C 1
ATOM 1650 O O . ARG A 1 200 ? 7.992 -13.164 -0.376 1 95.44 200 ARG A O 1
ATOM 1657 N N . LEU A 1 201 ? 8.469 -15.156 0.516 1 95.5 201 LEU A N 1
ATOM 1658 C CA . LEU A 1 201 ? 9.367 -15.539 -0.569 1 95.5 201 LEU A CA 1
ATOM 1659 C C . LEU A 1 201 ? 8.594 -15.727 -1.871 1 95.5 201 LEU A C 1
ATOM 1661 O O . LEU A 1 201 ? 9.133 -15.492 -2.955 1 95.5 201 LEU A O 1
ATOM 1665 N N . SER A 1 202 ? 7.332 -16.062 -1.743 1 95.69 202 SER A N 1
ATOM 1666 C CA . SER A 1 202 ? 6.496 -16.25 -2.926 1 95.69 202 SER A CA 1
ATOM 1667 C C . SER A 1 202 ? 6.207 -14.914 -3.602 1 95.69 202 SER A C 1
ATOM 1669 O O . SER A 1 202 ? 5.945 -14.859 -4.805 1 95.69 202 SER A O 1
ATOM 1671 N N . VAL A 1 203 ? 6.184 -13.859 -2.838 1 94.25 203 VAL A N 1
ATOM 1672 C CA . VAL A 1 203 ? 5.934 -12.523 -3.383 1 94.25 203 VAL A CA 1
ATOM 1673 C C . VAL A 1 203 ? 6.977 -12.195 -4.445 1 94.25 203 VAL A C 1
ATOM 1675 O O . VAL A 1 203 ? 6.66 -11.586 -5.469 1 94.25 203 VAL A O 1
ATOM 1678 N N . ALA A 1 204 ? 8.188 -12.648 -4.266 1 91.31 204 ALA A N 1
ATOM 1679 C CA . ALA A 1 204 ? 9.281 -12.414 -5.199 1 91.31 204 ALA A CA 1
ATOM 1680 C C . ALA A 1 204 ? 9.234 -13.398 -6.367 1 91.31 204 ALA A C 1
ATOM 1682 O O . ALA A 1 204 ? 10.062 -13.344 -7.273 1 91.31 204 ALA A O 1
ATOM 1683 N N . GLY A 1 205 ? 8.336 -14.336 -6.316 1 92.81 205 GLY A N 1
ATOM 1684 C CA . GLY A 1 205 ? 8.148 -15.258 -7.43 1 92.81 205 GLY A CA 1
ATOM 1685 C C . GLY A 1 205 ? 9.008 -16.5 -7.32 1 92.81 205 GLY A C 1
ATOM 1686 O O . GLY A 1 205 ? 9.234 -17.188 -8.32 1 92.81 205 GLY A O 1
ATOM 1687 N N . LEU A 1 206 ? 9.547 -16.75 -6.172 1 94.88 206 LEU A N 1
ATOM 1688 C CA . LEU A 1 206 ? 10.352 -17.953 -6.008 1 94.88 206 LEU A CA 1
ATOM 1689 C C . LEU A 1 206 ? 9.484 -19.203 -6.086 1 94.88 206 LEU A C 1
ATOM 1691 O O . LEU A 1 206 ? 8.359 -19.219 -5.566 1 94.88 206 LEU A O 1
ATOM 1695 N N . THR A 1 207 ? 9.992 -20.219 -6.746 1 94.44 207 THR A N 1
ATOM 1696 C CA . THR A 1 207 ? 9.312 -21.516 -6.801 1 94.44 207 THR A CA 1
ATOM 1697 C C . THR A 1 207 ? 9.438 -22.25 -5.469 1 94.44 207 THR A C 1
ATOM 1699 O O . THR A 1 207 ? 10.266 -21.875 -4.629 1 94.44 207 THR A O 1
ATOM 1702 N N . MET A 1 208 ? 8.609 -23.281 -5.34 1 95.94 208 MET A N 1
ATOM 1703 C CA . MET A 1 208 ? 8.672 -24.062 -4.105 1 95.94 208 MET A CA 1
ATOM 1704 C C . MET A 1 208 ? 10.055 -24.672 -3.918 1 95.94 208 MET A C 1
ATOM 1706 O O . MET A 1 208 ? 10.539 -24.797 -2.793 1 95.94 208 MET A O 1
ATOM 1710 N N . THR A 1 209 ? 10.633 -25.047 -5.008 1 97 209 THR A N 1
ATOM 1711 C CA . THR A 1 209 ? 11.977 -25.609 -4.949 1 97 209 THR A CA 1
ATOM 1712 C C . THR A 1 209 ? 12.992 -24.578 -4.488 1 97 209 THR A C 1
ATOM 1714 O O . THR A 1 209 ? 13.836 -24.859 -3.635 1 97 209 THR A O 1
ATOM 1717 N N . GLU A 1 210 ? 12.914 -23.391 -5.031 1 96.31 210 GLU A N 1
ATOM 1718 C CA . GLU A 1 210 ? 13.805 -22.312 -4.633 1 96.31 210 GLU A CA 1
ATOM 1719 C C . GLU A 1 210 ? 13.594 -21.922 -3.17 1 96.31 210 GLU A C 1
ATOM 1721 O O . GLU A 1 210 ? 14.555 -21.656 -2.447 1 96.31 210 GLU A O 1
ATOM 1726 N N . ILE A 1 211 ? 12.344 -21.891 -2.768 1 96.75 211 ILE A N 1
ATOM 1727 C CA . ILE A 1 211 ? 12.008 -21.562 -1.386 1 96.75 211 ILE A CA 1
ATOM 1728 C C . ILE A 1 211 ? 12.586 -22.625 -0.45 1 96.75 211 ILE A C 1
ATOM 1730 O O . ILE A 1 211 ? 13.141 -22.297 0.599 1 96.75 211 ILE A O 1
ATOM 1734 N N . ALA A 1 212 ? 12.43 -23.875 -0.826 1 98.12 212 ALA A N 1
ATOM 1735 C CA . ALA A 1 212 ? 12.992 -24.969 -0.045 1 98.12 212 ALA A CA 1
ATOM 1736 C C . ALA A 1 212 ? 14.492 -24.781 0.154 1 98.12 212 ALA A C 1
ATOM 1738 O O . ALA A 1 212 ? 15 -24.938 1.27 1 98.12 212 ALA A O 1
ATOM 1739 N N . ASP A 1 213 ? 15.188 -24.469 -0.893 1 96.88 213 ASP A N 1
ATOM 1740 C CA . ASP A 1 213 ? 16.625 -24.25 -0.835 1 96.88 213 ASP A CA 1
ATOM 1741 C C . ASP A 1 213 ? 16.969 -23.078 0.096 1 96.88 213 ASP A C 1
ATOM 1743 O O . ASP A 1 213 ? 17.875 -23.203 0.935 1 96.88 213 ASP A O 1
ATOM 1747 N N . ARG A 1 214 ? 16.234 -22.031 0.014 1 93.5 214 ARG A N 1
ATOM 1748 C CA . ARG A 1 214 ? 16.5 -20.844 0.797 1 93.5 214 ARG A CA 1
ATOM 1749 C C . ARG A 1 214 ? 16.25 -21.078 2.279 1 93.5 214 ARG A C 1
ATOM 1751 O O . ARG A 1 214 ? 16.953 -20.547 3.135 1 93.5 214 ARG A O 1
ATOM 1758 N N . MET A 1 215 ? 15.211 -21.812 2.555 1 95.25 215 MET A N 1
ATOM 1759 C CA . MET A 1 215 ? 14.828 -22.047 3.941 1 95.25 215 MET A CA 1
ATOM 1760 C C . MET A 1 215 ? 15.555 -23.266 4.5 1 95.25 215 MET A C 1
ATOM 1762 O O . MET A 1 215 ? 15.391 -23.609 5.676 1 95.25 215 MET A O 1
ATOM 1766 N N . CYS A 1 216 ? 16.328 -23.875 3.691 1 96.69 216 CYS A N 1
ATOM 1767 C CA . CYS A 1 216 ? 17.031 -25.094 4.086 1 96.69 216 CYS A CA 1
ATOM 1768 C C . CYS A 1 216 ? 16.062 -26.125 4.637 1 96.69 216 CYS A C 1
ATOM 1770 O O . CYS A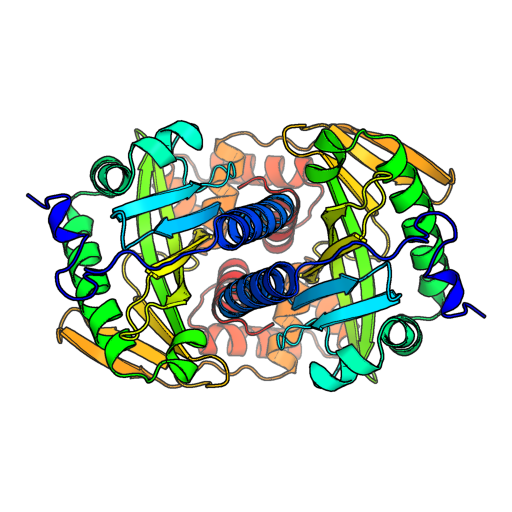 1 216 ? 16.266 -26.656 5.734 1 96.69 216 CYS A O 1
ATOM 1772 N N . ARG A 1 217 ? 15.008 -26.391 3.871 1 97.88 217 ARG A N 1
ATOM 1773 C CA . ARG A 1 217 ? 13.977 -27.375 4.168 1 97.88 217 ARG A CA 1
ATOM 1774 C C . ARG A 1 217 ? 13.672 -28.219 2.941 1 97.88 217 ARG A C 1
ATOM 1776 O O . ARG A 1 217 ? 14.086 -27.891 1.828 1 97.88 217 ARG A O 1
ATOM 1783 N N . SER A 1 218 ? 13.008 -29.359 3.129 1 98.19 218 SER A N 1
ATOM 1784 C CA . SER A 1 218 ? 12.594 -30.203 2.014 1 98.19 218 SER A CA 1
ATOM 1785 C C . SER A 1 218 ? 11.406 -29.594 1.272 1 98.19 218 SER A C 1
ATOM 1787 O O . SER A 1 218 ? 10.672 -28.781 1.83 1 98.19 218 SER A O 1
ATOM 1789 N N . LEU A 1 219 ? 11.305 -30.031 0.038 1 98 219 LEU A N 1
ATOM 1790 C CA . LEU A 1 219 ? 10.148 -29.609 -0.746 1 98 219 LEU A CA 1
ATOM 1791 C C . LEU A 1 219 ? 8.844 -29.969 -0.041 1 98 219 LEU A C 1
ATOM 1793 O O . LEU A 1 219 ? 7.879 -29.203 -0.075 1 98 219 LEU A O 1
ATOM 1797 N N . ASP A 1 220 ? 8.812 -31.062 0.601 1 98.31 220 ASP A N 1
ATOM 1798 C CA . ASP A 1 220 ? 7.625 -31.531 1.308 1 98.31 220 ASP A CA 1
ATOM 1799 C C . ASP A 1 220 ? 7.297 -30.625 2.492 1 98.31 220 ASP A C 1
ATOM 1801 O O . ASP A 1 220 ? 6.125 -30.391 2.795 1 98.31 220 ASP A O 1
ATOM 1805 N N . SER A 1 221 ? 8.266 -30.156 3.152 1 98.31 221 SER A N 1
ATOM 1806 C CA . SER A 1 221 ? 8.055 -29.219 4.25 1 98.31 221 SER A CA 1
ATOM 1807 C C . SER A 1 221 ? 7.414 -27.922 3.758 1 98.31 221 SER A C 1
ATOM 1809 O O . SER A 1 221 ? 6.5 -27.406 4.395 1 98.31 221 SER A O 1
ATOM 1811 N N . ILE A 1 222 ? 7.918 -27.469 2.637 1 98.25 222 ILE A N 1
ATOM 1812 C CA . ILE A 1 222 ? 7.387 -26.234 2.076 1 98.25 222 ILE A CA 1
ATOM 1813 C C . ILE A 1 222 ? 5.922 -26.438 1.689 1 98.25 222 ILE A C 1
ATOM 1815 O O . ILE A 1 222 ? 5.082 -25.578 1.957 1 98.25 222 ILE A O 1
ATOM 1819 N N . LYS A 1 223 ? 5.676 -27.547 1.049 1 98 223 LYS A N 1
ATOM 1820 C CA . LYS A 1 223 ? 4.297 -27.859 0.688 1 98 223 LYS A CA 1
ATOM 1821 C C . LYS A 1 223 ? 3.398 -27.891 1.921 1 98 223 LYS A C 1
ATOM 1823 O O . LYS A 1 223 ? 2.256 -27.422 1.877 1 98 223 LYS A O 1
ATOM 1828 N N . PHE A 1 224 ? 3.934 -28.422 2.939 1 98.38 224 PHE A N 1
ATOM 1829 C CA . PHE A 1 224 ? 3.207 -28.5 4.203 1 98.38 224 PHE A CA 1
ATOM 1830 C C . PHE A 1 224 ? 2.912 -27.109 4.746 1 98.38 224 PHE A C 1
ATOM 1832 O O . PHE A 1 224 ? 1.773 -26.797 5.109 1 98.38 224 PHE A O 1
ATOM 1839 N N . TYR A 1 225 ? 3.904 -26.219 4.797 1 98.38 225 TYR A N 1
ATOM 1840 C CA . TYR A 1 225 ? 3.732 -24.844 5.281 1 98.38 225 TYR A CA 1
ATOM 1841 C C . TYR A 1 225 ? 2.709 -24.094 4.438 1 98.38 225 TYR A C 1
ATOM 1843 O O . TYR A 1 225 ? 1.855 -23.391 4.977 1 98.38 225 TYR A O 1
ATOM 1851 N N . LYS A 1 226 ? 2.828 -24.281 3.18 1 97.75 226 LYS A N 1
ATOM 1852 C CA . LYS A 1 226 ? 1.931 -23.609 2.248 1 97.75 226 LYS A CA 1
ATOM 1853 C C . LYS A 1 226 ? 0.485 -24.047 2.463 1 97.75 226 LYS A C 1
ATOM 1855 O O . LYS A 1 226 ? -0.42 -23.219 2.527 1 97.75 226 LYS A O 1
ATOM 1860 N N . ARG A 1 227 ? 0.302 -25.297 2.553 1 98 227 ARG A N 1
ATOM 1861 C CA . ARG A 1 227 ? -1.036 -25.844 2.756 1 98 227 ARG A CA 1
ATOM 1862 C C . ARG A 1 227 ? -1.649 -25.328 4.051 1 98 227 ARG A C 1
ATOM 1864 O O . ARG A 1 227 ? -2.824 -24.953 4.082 1 98 227 ARG A O 1
ATOM 1871 N N . HIS A 1 228 ? -0.891 -25.312 5.074 1 98.25 228 HIS A N 1
ATOM 1872 C CA . HIS A 1 228 ? -1.377 -24.844 6.363 1 98.25 228 HIS A CA 1
ATOM 1873 C C . HIS A 1 228 ? -1.688 -23.359 6.324 1 98.25 228 HIS A C 1
ATOM 1875 O O . HIS A 1 228 ? -2.697 -22.906 6.875 1 98.25 228 HIS A O 1
ATOM 1881 N N . ALA A 1 229 ? -0.834 -22.594 5.676 1 98.06 229 ALA A N 1
ATOM 1882 C CA . ALA A 1 229 ? -1.085 -21.172 5.52 1 98.06 229 ALA A CA 1
ATOM 1883 C C . ALA A 1 229 ? -2.385 -20.922 4.762 1 98.06 229 ALA A C 1
ATOM 1885 O O . ALA A 1 229 ? -3.184 -20.062 5.152 1 98.06 229 ALA A O 1
ATOM 1886 N N . PHE A 1 230 ? -2.547 -21.719 3.721 1 97.81 230 PHE A N 1
ATOM 1887 C CA . PHE A 1 230 ? -3.754 -21.578 2.916 1 97.81 230 PHE A CA 1
ATOM 1888 C C . PHE A 1 230 ? -4.996 -21.875 3.75 1 97.81 230 PHE A C 1
ATOM 1890 O O . PHE A 1 230 ? -5.98 -21.141 3.684 1 97.81 230 PHE A O 1
ATOM 1897 N N . GLU A 1 231 ? -4.902 -22.891 4.523 1 97.69 231 GLU A N 1
ATOM 1898 C CA . GLU A 1 231 ? -6.023 -23.297 5.367 1 97.69 231 GLU A CA 1
ATOM 1899 C C . GLU A 1 231 ? -6.359 -22.203 6.391 1 97.69 231 GLU A C 1
ATOM 1901 O O . GLU A 1 231 ? -7.52 -21.828 6.539 1 97.69 231 GLU A O 1
ATOM 1906 N N . LYS A 1 232 ? -5.383 -21.688 7.004 1 96.88 232 LYS A N 1
ATOM 1907 C CA . LYS A 1 232 ? -5.578 -20.672 8.039 1 96.88 232 LYS A CA 1
ATOM 1908 C C . LYS A 1 232 ? -6.113 -19.375 7.438 1 96.88 232 LYS A C 1
ATOM 1910 O O . LYS A 1 232 ? -6.887 -18.656 8.078 1 96.88 232 LYS A O 1
ATOM 1915 N N . LEU A 1 233 ? -5.727 -19.094 6.203 1 96.44 233 LEU A N 1
ATOM 1916 C CA . LEU A 1 233 ? -6.137 -17.875 5.527 1 96.44 233 LEU A CA 1
ATOM 1917 C C . LEU A 1 233 ? -7.465 -18.078 4.797 1 96.44 233 LEU A C 1
ATOM 1919 O O . LEU A 1 233 ? -8.094 -17.109 4.367 1 96.44 233 LEU A O 1
ATOM 1923 N N . GLY A 1 234 ? -7.898 -19.266 4.656 1 94.81 234 GLY A N 1
ATOM 1924 C CA . GLY A 1 234 ? -9.117 -19.578 3.924 1 94.81 234 GLY A CA 1
ATOM 1925 C C . GLY A 1 234 ? -9.016 -19.266 2.441 1 94.81 234 GLY A C 1
ATOM 1926 O O . GLY A 1 234 ? -9.922 -18.656 1.869 1 94.81 234 GLY A O 1
ATOM 1927 N N . VAL A 1 235 ? -7.891 -19.656 1.858 1 95.56 235 VAL A N 1
ATOM 1928 C CA . VAL A 1 235 ? -7.648 -19.312 0.46 1 95.56 235 VAL A CA 1
ATOM 1929 C C . VAL A 1 235 ? -7.316 -20.578 -0.33 1 95.56 235 VAL A C 1
ATOM 1931 O O . VAL A 1 235 ? -7.047 -21.625 0.255 1 95.56 235 VAL A O 1
ATOM 1934 N N . ALA A 1 236 ? -7.328 -20.406 -1.666 1 93.94 236 ALA A N 1
ATOM 1935 C CA . ALA A 1 236 ? -7.203 -21.609 -2.5 1 93.94 236 ALA A CA 1
ATOM 1936 C C . ALA A 1 236 ? -5.902 -21.578 -3.297 1 93.94 236 ALA A C 1
ATOM 1938 O O . ALA A 1 236 ? -5.488 -22.609 -3.852 1 93.94 236 ALA A O 1
ATOM 1939 N N . ASN A 1 237 ? -5.258 -20.453 -3.42 1 94.38 237 ASN A N 1
ATOM 1940 C CA . ASN A 1 237 ? -4.035 -20.344 -4.215 1 94.38 237 ASN A CA 1
ATOM 1941 C C . ASN A 1 237 ? -3.117 -19.25 -3.697 1 94.38 237 ASN A C 1
ATOM 1943 O O . ASN A 1 237 ? -3.482 -18.5 -2.781 1 94.38 237 ASN A O 1
ATOM 1947 N N . ILE A 1 238 ? -1.938 -19.156 -4.297 1 94.94 238 ILE A N 1
ATOM 1948 C CA . ILE A 1 238 ? -0.87 -18.312 -3.754 1 94.94 238 ILE A CA 1
ATOM 1949 C C . ILE A 1 238 ? -1.218 -16.844 -3.943 1 94.94 238 ILE A C 1
ATOM 1951 O O . ILE A 1 238 ? -0.899 -16.016 -3.092 1 94.94 238 ILE A O 1
ATOM 1955 N N . SER A 1 239 ? -1.83 -16.484 -5.051 1 94.25 239 SER A N 1
ATOM 1956 C CA . SER A 1 239 ? -2.199 -15.102 -5.289 1 94.25 239 SER A CA 1
ATOM 1957 C C . SER A 1 239 ? -3.178 -14.602 -4.23 1 94.25 239 SER A C 1
ATOM 1959 O O . SER A 1 239 ? -2.99 -13.516 -3.666 1 94.25 239 SER A O 1
ATOM 1961 N N . GLU A 1 240 ? -4.129 -15.398 -3.986 1 94.94 240 GLU A N 1
ATOM 1962 C CA . GLU A 1 240 ? -5.098 -15.078 -2.943 1 94.94 240 GLU A CA 1
ATOM 1963 C C . GLU A 1 240 ? -4.43 -15.008 -1.572 1 94.94 240 GLU A C 1
ATOM 1965 O O . GLU A 1 240 ? -4.773 -14.156 -0.75 1 94.94 240 GLU A O 1
ATOM 1970 N N . ALA A 1 241 ? -3.596 -15.93 -1.357 1 96.62 241 ALA A N 1
ATOM 1971 C CA . ALA A 1 241 ? -2.902 -15.992 -0.074 1 96.62 241 ALA A CA 1
ATOM 1972 C C . ALA A 1 241 ? -2.105 -14.719 0.179 1 96.62 241 ALA A C 1
ATOM 1974 O O . ALA A 1 241 ? -2.176 -14.141 1.266 1 96.62 241 ALA A O 1
ATOM 1975 N N . ILE A 1 242 ? -1.38 -14.266 -0.818 1 95.88 242 ILE A N 1
ATOM 1976 C CA . ILE A 1 242 ? -0.563 -13.062 -0.689 1 95.88 242 ILE A CA 1
ATOM 1977 C C . ILE A 1 242 ? -1.464 -11.852 -0.469 1 95.88 242 ILE A C 1
ATOM 1979 O O . ILE A 1 242 ? -1.2 -11.023 0.408 1 95.88 242 ILE A O 1
ATOM 1983 N N . SER A 1 243 ? -2.475 -11.781 -1.202 1 94.88 243 SER A N 1
ATOM 1984 C CA . SER A 1 243 ? -3.418 -10.672 -1.074 1 94.88 243 SER A CA 1
ATOM 1985 C C . SER A 1 243 ? -4.047 -10.641 0.315 1 94.88 243 SER A C 1
ATOM 1987 O O . SER A 1 243 ? -4.133 -9.586 0.94 1 94.88 243 SER A O 1
ATOM 1989 N N . ARG A 1 244 ? -4.453 -11.789 0.768 1 94.69 244 ARG A N 1
ATOM 1990 C CA . ARG A 1 244 ? -5.086 -11.883 2.078 1 94.69 244 ARG A CA 1
ATOM 1991 C C . ARG A 1 244 ? -4.098 -11.547 3.189 1 94.69 244 ARG A C 1
ATOM 1993 O O . ARG A 1 244 ? -4.449 -10.867 4.156 1 94.69 244 ARG A O 1
ATOM 2000 N N . ALA A 1 245 ? -2.93 -12.07 3.041 1 95.25 245 ALA A N 1
ATOM 2001 C CA . ALA A 1 245 ? -1.897 -11.773 4.031 1 95.25 245 ALA A CA 1
ATOM 2002 C C . ALA A 1 245 ? -1.592 -10.281 4.078 1 95.25 245 ALA A C 1
ATOM 2004 O O . ALA A 1 245 ? -1.386 -9.719 5.156 1 95.25 245 ALA A O 1
ATOM 2005 N N . THR A 1 246 ? -1.529 -9.617 2.932 1 94.38 246 THR A N 1
ATOM 2006 C CA . THR A 1 246 ? -1.304 -8.18 2.828 1 94.38 246 THR A CA 1
ATOM 2007 C C . THR A 1 246 ? -2.439 -7.41 3.488 1 94.38 246 THR A C 1
ATOM 2009 O O . THR A 1 246 ? -2.199 -6.52 4.309 1 94.38 246 THR A O 1
ATOM 2012 N N . LEU A 1 247 ? -3.584 -7.805 3.193 1 92.19 247 LEU A N 1
ATOM 2013 C CA . LEU A 1 247 ? -4.762 -7.133 3.734 1 92.19 247 LEU A CA 1
ATOM 2014 C C . LEU A 1 247 ? -4.801 -7.254 5.254 1 92.19 247 LEU A C 1
ATOM 2016 O O . LEU A 1 247 ? -5.188 -6.305 5.945 1 92.19 247 LEU A O 1
ATOM 2020 N N . ASN A 1 248 ? -4.383 -8.398 5.785 1 92.5 248 ASN A N 1
ATOM 2021 C CA . ASN A 1 248 ? -4.414 -8.633 7.227 1 92.5 248 ASN A CA 1
ATOM 2022 C C . ASN A 1 248 ? -3.121 -8.172 7.898 1 92.5 248 ASN A C 1
ATOM 2024 O O . ASN A 1 248 ? -2.898 -8.445 9.078 1 92.5 248 ASN A O 1
ATOM 2028 N N . LYS A 1 249 ? -2.277 -7.598 7.09 1 92.75 249 LYS A N 1
ATOM 2029 C CA . LYS A 1 249 ? -1.043 -6.992 7.578 1 92.75 249 LYS A CA 1
ATOM 2030 C C . LYS A 1 249 ? -0.169 -8.023 8.289 1 92.75 249 LYS A C 1
ATOM 2032 O O . LYS A 1 249 ? 0.355 -7.758 9.375 1 92.75 249 LYS A O 1
ATOM 2037 N N . LEU A 1 250 ? -0.079 -9.172 7.648 1 92.5 250 LEU A N 1
ATOM 2038 C CA . LEU A 1 250 ? 0.639 -10.273 8.289 1 92.5 250 LEU A CA 1
ATOM 2039 C C . LEU A 1 250 ? 2.129 -10.203 7.973 1 92.5 250 LEU A C 1
ATOM 2041 O O . LEU A 1 250 ? 2.938 -10.875 8.617 1 92.5 250 LEU A O 1
ATOM 2045 N N . PHE A 1 251 ? 2.426 -9.477 6.988 1 90.75 251 PHE A N 1
ATOM 2046 C CA . PHE A 1 251 ? 3.832 -9.406 6.617 1 90.75 251 PHE A CA 1
ATOM 2047 C C . PHE A 1 251 ? 4.598 -8.477 7.551 1 90.75 251 PHE A C 1
ATOM 2049 O O . PHE A 1 251 ? 4.047 -7.488 8.039 1 90.75 251 PHE A O 1
ATOM 2056 N N . MET B 1 1 ? 35.25 1.068 5.496 1 58.62 1 MET B N 1
ATOM 2057 C CA . MET B 1 1 ? 34 0.78 6.223 1 58.62 1 MET B CA 1
ATOM 2058 C C . MET B 1 1 ? 33 1.929 6.086 1 58.62 1 MET B C 1
ATOM 2060 O O . MET B 1 1 ? 33.375 3.094 6.258 1 58.62 1 MET B O 1
ATOM 2064 N N . THR B 1 2 ? 31.828 1.584 5.547 1 70.25 2 THR B N 1
ATOM 2065 C CA . THR B 1 2 ? 30.828 2.629 5.352 1 70.25 2 THR B CA 1
ATOM 2066 C C . THR B 1 2 ? 30.422 3.252 6.688 1 70.25 2 THR B C 1
ATOM 2068 O O . THR B 1 2 ? 30.25 2.545 7.68 1 70.25 2 THR B O 1
ATOM 2071 N N . ASP B 1 3 ? 30.562 4.586 6.746 1 75.19 3 ASP B N 1
ATOM 2072 C CA . ASP B 1 3 ? 30.234 5.348 7.945 1 75.19 3 ASP B CA 1
ATOM 2073 C C . ASP B 1 3 ? 28.859 6 7.824 1 75.19 3 ASP B C 1
ATOM 2075 O O . ASP B 1 3 ? 28.359 6.195 6.715 1 75.19 3 ASP B O 1
ATOM 2079 N N . ILE B 1 4 ? 28.25 6.219 8.922 1 74.19 4 ILE B N 1
ATOM 2080 C CA . ILE B 1 4 ? 26.938 6.84 8.992 1 74.19 4 ILE B CA 1
ATOM 2081 C C . ILE B 1 4 ? 26.938 8.141 8.188 1 74.19 4 ILE B C 1
ATOM 2083 O O . ILE B 1 4 ? 25.938 8.477 7.543 1 74.19 4 ILE B O 1
ATOM 2087 N N . LYS B 1 5 ? 27.984 8.859 8.164 1 75.88 5 LYS B N 1
ATOM 2088 C CA . LYS B 1 5 ? 28.109 10.148 7.488 1 75.88 5 LYS B CA 1
ATOM 2089 C C . LYS B 1 5 ? 28 9.984 5.973 1 75.88 5 LYS B C 1
ATOM 2091 O O . LYS B 1 5 ? 27.672 10.938 5.262 1 75.88 5 LYS B O 1
ATOM 2096 N N . ASP B 1 6 ? 28.312 8.758 5.586 1 76.06 6 ASP B N 1
ATOM 2097 C CA . ASP B 1 6 ? 28.25 8.492 4.148 1 76.06 6 ASP B CA 1
ATOM 2098 C C . ASP B 1 6 ? 26.812 8.516 3.643 1 76.06 6 ASP B C 1
ATOM 2100 O O . ASP B 1 6 ? 26.578 8.719 2.451 1 76.06 6 ASP B O 1
ATOM 2104 N N . PHE B 1 7 ? 25.969 8.203 4.539 1 70.12 7 PHE B N 1
ATOM 2105 C CA . PHE B 1 7 ? 24.562 8.203 4.152 1 70.12 7 PHE B CA 1
ATOM 2106 C C . PHE B 1 7 ? 24.016 9.625 4.082 1 70.12 7 PHE B C 1
ATOM 2108 O O . PHE B 1 7 ? 23 9.875 3.416 1 70.12 7 PHE B O 1
ATOM 2115 N N . PHE B 1 8 ? 24.438 10.5 4.93 1 63.03 8 PHE B N 1
ATOM 2116 C CA . PHE B 1 8 ? 24.016 11.891 4.887 1 63.03 8 PHE B CA 1
ATOM 2117 C C . PHE B 1 8 ? 24.875 12.695 3.914 1 63.03 8 PHE B C 1
ATOM 2119 O O . PHE B 1 8 ? 26.047 12.945 4.18 1 63.03 8 PHE B O 1
ATOM 2126 N N . ILE B 1 9 ? 24.516 12.453 2.658 1 57.41 9 ILE B N 1
ATOM 2127 C CA . ILE B 1 9 ? 25.328 12.938 1.554 1 57.41 9 ILE B CA 1
ATOM 2128 C C . ILE B 1 9 ? 25.344 14.461 1.549 1 57.41 9 ILE B C 1
ATOM 2130 O O . ILE B 1 9 ? 24.344 15.094 1.89 1 57.41 9 ILE B O 1
ATOM 2134 N N . ALA B 1 10 ? 26.453 15.031 1.379 1 50.19 10 ALA B N 1
ATOM 2135 C CA . ALA B 1 10 ? 26.781 16.422 1.07 1 50.19 10 ALA B CA 1
ATOM 2136 C C . ALA B 1 10 ? 25.75 17.031 0.122 1 50.19 10 ALA B C 1
ATOM 2138 O O . ALA B 1 10 ? 25.5 18.234 0.156 1 50.19 10 ALA B O 1
ATOM 2139 N N . SER B 1 11 ? 25.062 16.156 -0.594 1 52.41 11 SER B N 1
ATOM 2140 C CA . SER B 1 11 ? 24.281 16.75 -1.669 1 52.41 11 SER B CA 1
ATOM 2141 C C . SER B 1 11 ? 22.922 17.234 -1.158 1 52.41 11 SER B C 1
ATOM 2143 O O . SER B 1 11 ? 22.297 18.094 -1.772 1 52.41 11 SER B O 1
ATOM 2145 N N . ASN B 1 12 ? 22.344 16.656 -0.003 1 62.5 12 ASN B N 1
ATOM 2146 C CA . ASN B 1 12 ? 21.141 17.281 0.542 1 62.5 12 ASN B CA 1
ATOM 2147 C C . ASN B 1 12 ? 21.391 17.859 1.929 1 62.5 12 ASN B C 1
ATOM 2149 O O . ASN B 1 12 ? 20.844 17.375 2.922 1 62.5 12 ASN B O 1
ATOM 2153 N N . THR B 1 13 ? 22.266 18.688 1.939 1 62.38 13 THR B N 1
ATOM 2154 C CA . THR B 1 13 ? 22.547 19.359 3.205 1 62.38 13 THR B CA 1
ATOM 2155 C C . THR B 1 13 ? 21.594 20.516 3.434 1 62.38 13 THR B C 1
ATOM 2157 O O . THR B 1 13 ? 21.562 21.469 2.641 1 62.38 13 THR B O 1
ATOM 2160 N N . VAL B 1 14 ? 20.703 20.344 4.367 1 67.88 14 VAL B N 1
ATOM 2161 C CA . VAL B 1 14 ? 19.797 21.406 4.785 1 67.88 14 VAL B CA 1
ATOM 2162 C C . VAL B 1 14 ? 20.469 22.25 5.867 1 67.88 14 VAL B C 1
ATOM 2164 O O . VAL B 1 14 ? 20.688 21.781 6.988 1 67.88 14 VAL B O 1
ATOM 2167 N N . ARG B 1 15 ? 20.969 23.391 5.488 1 62.06 15 ARG B N 1
ATOM 2168 C CA . ARG B 1 15 ? 21.844 24.156 6.371 1 62.06 15 ARG B CA 1
ATOM 2169 C C . ARG B 1 15 ? 21.031 25.125 7.23 1 62.06 15 ARG B C 1
ATOM 2171 O O . ARG B 1 15 ? 21.469 25.516 8.312 1 62.06 15 ARG B O 1
ATOM 2178 N N . ASN B 1 16 ? 19.859 25.531 6.703 1 63.19 16 ASN B N 1
ATOM 2179 C CA . ASN B 1 16 ? 19.078 26.516 7.457 1 63.19 16 ASN B CA 1
ATOM 2180 C C . ASN B 1 16 ? 17.844 25.891 8.102 1 63.19 16 ASN B C 1
ATOM 2182 O O . ASN B 1 16 ? 17.234 25 7.52 1 63.19 16 ASN B O 1
ATOM 2186 N N . ALA B 1 17 ? 17.703 26.188 9.484 1 60 17 ALA B N 1
ATOM 2187 C CA . ALA B 1 17 ? 16.516 25.703 10.164 1 60 17 ALA B CA 1
ATOM 2188 C C . ALA B 1 17 ? 15.25 26.203 9.469 1 60 17 ALA B C 1
ATOM 2190 O O . ALA B 1 17 ? 15.055 27.422 9.312 1 60 17 ALA B O 1
ATOM 2191 N N . PRO B 1 18 ? 14.609 25.266 8.914 1 65.25 18 PRO B N 1
ATOM 2192 C CA . PRO B 1 18 ? 13.336 25.719 8.344 1 65.25 18 PRO B CA 1
ATOM 2193 C C . PRO B 1 18 ? 12.406 26.328 9.383 1 65.25 18 PRO B C 1
ATOM 2195 O O . PRO B 1 18 ? 12.422 25.922 10.547 1 65.25 18 PRO B O 1
ATOM 2198 N N . ASP B 1 19 ? 12.016 27.531 9.352 1 66.38 19 ASP B N 1
ATOM 2199 C CA . ASP B 1 19 ? 10.984 28.094 10.227 1 66.38 19 ASP B CA 1
ATOM 2200 C C . ASP B 1 19 ? 9.789 27.141 10.344 1 66.38 19 ASP B C 1
ATOM 2202 O O . ASP B 1 19 ? 8.914 27.125 9.477 1 66.38 19 ASP B O 1
ATOM 2206 N N . TYR B 1 20 ? 10.055 26.078 11.148 1 64.25 20 TYR B N 1
ATOM 2207 C CA . TYR B 1 20 ? 9.016 25.047 11.062 1 64.25 20 TYR B CA 1
ATOM 2208 C C . TYR B 1 20 ? 7.941 25.281 12.117 1 64.25 20 TYR B C 1
ATOM 2210 O O . TYR B 1 20 ? 8.25 25.672 13.25 1 64.25 20 TYR B O 1
ATOM 2218 N N . ASP B 1 21 ? 6.723 25.281 11.633 1 77.62 21 ASP B N 1
ATOM 2219 C CA . ASP B 1 21 ? 5.512 25.25 12.445 1 77.62 21 ASP B CA 1
ATOM 2220 C C . ASP B 1 21 ? 5.293 23.875 13.062 1 77.62 21 ASP B C 1
ATOM 2222 O O . ASP B 1 21 ? 5.141 22.891 12.336 1 77.62 21 ASP B O 1
ATOM 2226 N N . SER B 1 22 ? 5.449 23.766 14.367 1 81.12 22 SER B N 1
ATOM 2227 C CA . SER B 1 22 ? 5.254 22.5 15.094 1 81.12 22 SER B CA 1
ATOM 2228 C C . SER B 1 22 ? 3.939 21.844 14.695 1 81.12 22 SER B C 1
ATOM 2230 O O . SER B 1 22 ? 3.84 20.609 14.688 1 81.12 22 SER B O 1
ATOM 2232 N N . HIS B 1 23 ? 3.053 22.609 14.336 1 84.06 23 HIS B N 1
ATOM 2233 C CA . HIS B 1 23 ? 1.751 22.078 13.945 1 84.06 23 HIS B CA 1
ATOM 2234 C C . HIS B 1 23 ? 1.836 21.328 12.617 1 84.06 23 HIS B C 1
ATOM 2236 O O . HIS B 1 23 ? 1.138 20.328 12.422 1 84.06 23 HIS B O 1
ATOM 2242 N N . VAL B 1 24 ? 2.762 21.781 11.836 1 86.38 24 VAL B N 1
ATOM 2243 C CA . VAL B 1 24 ? 2.943 21.156 10.531 1 86.38 24 VAL B CA 1
ATOM 2244 C C . VAL B 1 24 ? 3.525 19.75 10.719 1 86.38 24 VAL B C 1
ATOM 2246 O O . VAL B 1 24 ? 2.994 18.781 10.18 1 86.38 24 VAL B O 1
ATOM 2249 N N . LEU B 1 25 ? 4.516 19.625 11.523 1 90.25 25 LEU B N 1
ATOM 2250 C CA . LEU B 1 25 ? 5.176 18.344 11.711 1 90.25 25 LEU B CA 1
ATOM 2251 C C . LEU B 1 25 ? 4.262 17.375 12.453 1 90.25 25 LEU B C 1
ATOM 2253 O O . LEU B 1 25 ? 4.246 16.172 12.148 1 90.25 25 LEU B O 1
ATOM 2257 N N . SER B 1 26 ? 3.572 17.922 13.422 1 91.38 26 SER B N 1
ATOM 2258 C CA . SER B 1 26 ? 2.646 17.062 14.156 1 91.38 26 SER B CA 1
ATOM 2259 C C . SER B 1 26 ? 1.555 16.531 13.234 1 91.38 26 SER B C 1
ATOM 2261 O O . SER B 1 26 ? 1.19 15.352 13.328 1 91.38 26 SER B O 1
ATOM 2263 N N . THR B 1 27 ? 1.06 17.422 12.352 1 91.75 27 THR B N 1
ATOM 2264 C CA . THR B 1 27 ? 0.035 17 11.406 1 91.75 27 THR B CA 1
ATOM 2265 C C . THR B 1 27 ? 0.591 15.969 10.43 1 91.75 27 THR B C 1
ATOM 2267 O O . THR B 1 27 ? -0.083 14.984 10.102 1 91.75 27 THR B O 1
ATOM 2270 N N . LEU B 1 28 ? 1.776 16.25 9.992 1 94.19 28 LEU B N 1
ATOM 2271 C CA . LEU B 1 28 ? 2.453 15.312 9.102 1 94.19 28 LEU B CA 1
ATOM 2272 C C . LEU B 1 28 ? 2.562 13.93 9.734 1 94.19 28 LEU B C 1
ATOM 2274 O O . LEU B 1 28 ? 2.191 12.93 9.125 1 94.19 28 LEU B O 1
ATOM 2278 N N . VAL B 1 29 ? 2.967 13.891 10.922 1 96 29 VAL B N 1
ATOM 2279 C CA . VAL B 1 29 ? 3.164 12.625 11.633 1 96 29 VAL B CA 1
ATOM 2280 C C . VAL B 1 29 ? 1.817 11.938 11.852 1 96 29 VAL B C 1
ATOM 2282 O O . VAL B 1 29 ? 1.684 10.734 11.625 1 96 29 VAL B O 1
ATOM 2285 N N . GLN B 1 30 ? 0.849 12.719 12.242 1 95.12 30 GLN B N 1
ATOM 2286 C CA . GLN B 1 30 ? -0.488 12.172 12.461 1 95.12 30 GLN B CA 1
ATOM 2287 C C . GLN B 1 30 ? -1.054 11.57 11.18 1 95.12 30 GLN B C 1
ATOM 2289 O O . GLN B 1 30 ? -1.702 10.516 11.211 1 95.12 30 GLN B O 1
ATOM 2294 N N . THR B 1 31 ? -0.821 12.188 10.102 1 97.25 31 THR B N 1
ATOM 2295 C CA . THR B 1 31 ? -1.289 11.703 8.805 1 97.25 31 THR B CA 1
ATOM 2296 C C . THR B 1 31 ? -0.59 10.398 8.43 1 97.25 31 THR B C 1
ATOM 2298 O O . THR B 1 31 ? -1.237 9.445 7.992 1 97.25 31 THR B O 1
ATOM 2301 N N . VAL B 1 32 ? 0.67 10.328 8.633 1 98 32 VAL B N 1
ATOM 2302 C CA . VAL B 1 32 ? 1.448 9.133 8.297 1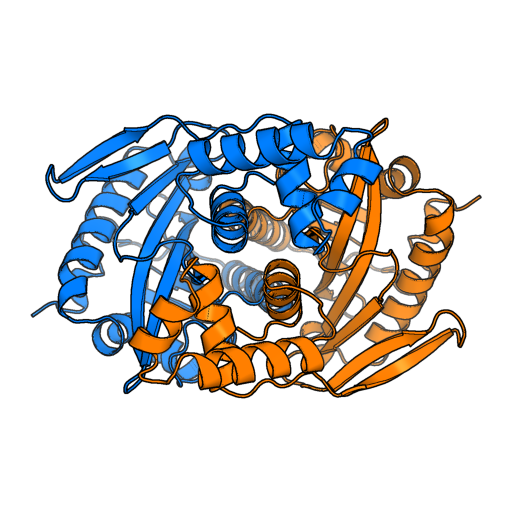 98 32 VAL B CA 1
ATOM 2303 C C . VAL B 1 32 ? 1.045 7.98 9.211 1 98 32 VAL B C 1
ATOM 2305 O O . VAL B 1 32 ? 0.982 6.828 8.781 1 98 32 VAL B O 1
ATOM 2308 N N . GLU B 1 33 ? 0.723 8.305 10.438 1 97.06 33 GLU B N 1
ATOM 2309 C CA . GLU B 1 33 ? 0.234 7.293 11.367 1 97.06 33 GLU B CA 1
ATOM 2310 C C . GLU B 1 33 ? -1.07 6.676 10.867 1 97.06 33 GLU B C 1
ATOM 2312 O O . GLU B 1 33 ? -1.272 5.465 10.984 1 97.06 33 GLU B O 1
ATOM 2317 N N . ALA B 1 34 ? -1.917 7.496 10.375 1 97.5 34 ALA B N 1
ATOM 2318 C CA . ALA B 1 34 ? -3.18 7.004 9.836 1 97.5 34 ALA B CA 1
ATOM 2319 C C . ALA B 1 34 ? -2.941 6.059 8.664 1 97.5 34 ALA B C 1
ATOM 2321 O O . ALA B 1 34 ? -3.58 5.008 8.562 1 97.5 34 ALA B O 1
ATOM 2322 N N . PHE B 1 35 ? -2.023 6.402 7.824 1 97.19 35 PHE B N 1
ATOM 2323 C CA . PHE B 1 35 ? -1.692 5.535 6.703 1 97.19 35 PHE B CA 1
ATOM 2324 C C . PHE B 1 35 ? -1.117 4.211 7.195 1 97.19 35 PHE B C 1
ATOM 2326 O O . PHE B 1 35 ? -1.495 3.145 6.707 1 97.19 35 PHE B O 1
ATOM 2333 N N . ALA B 1 36 ? -0.221 4.297 8.125 1 96.88 36 ALA B N 1
ATOM 2334 C CA . ALA B 1 36 ? 0.414 3.105 8.68 1 96.88 36 ALA B CA 1
ATOM 2335 C C . ALA B 1 36 ? -0.625 2.148 9.258 1 96.88 36 ALA B C 1
ATOM 2337 O O . ALA B 1 36 ? -0.441 0.93 9.227 1 96.88 36 ALA B O 1
ATOM 2338 N N . ARG B 1 37 ? -1.69 2.689 9.719 1 95.69 37 ARG B N 1
ATOM 2339 C CA . ARG B 1 37 ? -2.756 1.913 10.344 1 95.69 37 ARG B CA 1
ATOM 2340 C C . ARG B 1 37 ? -3.459 1.027 9.32 1 95.69 37 ARG B C 1
ATOM 2342 O O . ARG B 1 37 ? -3.977 -0.038 9.664 1 95.69 37 ARG B O 1
ATOM 2349 N N . VAL B 1 38 ? -3.467 1.408 8.094 1 96.12 38 VAL B N 1
ATOM 2350 C CA . VAL B 1 38 ? -4.32 0.723 7.129 1 96.12 38 VAL B CA 1
ATOM 2351 C C . VAL B 1 38 ? -3.461 0.05 6.062 1 96.12 38 VAL B C 1
ATOM 2353 O O . VAL B 1 38 ? -3.951 -0.286 4.98 1 96.12 38 VAL B O 1
ATOM 2356 N N . THR B 1 39 ? -2.203 -0.094 6.324 1 95.56 39 THR B N 1
ATOM 2357 C CA . THR B 1 39 ? -1.308 -0.768 5.391 1 95.56 39 THR B CA 1
ATOM 2358 C C . THR B 1 39 ? -0.399 -1.749 6.125 1 95.56 39 THR B C 1
ATOM 2360 O O . THR B 1 39 ? -0.143 -1.591 7.32 1 95.56 39 THR B O 1
ATOM 2363 N N . TYR B 1 40 ? 0.075 -2.74 5.375 1 93.88 40 TYR B N 1
ATOM 2364 C CA . TYR B 1 40 ? 1.058 -3.67 5.922 1 93.88 40 TYR B CA 1
ATOM 2365 C C . TYR B 1 40 ? 2.467 -3.102 5.809 1 93.88 40 TYR B C 1
ATOM 2367 O O . TYR B 1 40 ? 3.396 -3.594 6.453 1 93.88 40 TYR B O 1
ATOM 2375 N N . GLN B 1 41 ? 2.648 -2.146 5.004 1 96.75 41 GLN B N 1
ATOM 2376 C CA . GLN B 1 41 ? 3.955 -1.569 4.707 1 96.75 41 GLN B CA 1
ATOM 2377 C C . GLN B 1 41 ? 4.48 -0.764 5.891 1 96.75 41 GLN B C 1
ATOM 2379 O O . GLN B 1 41 ? 3.703 -0.18 6.648 1 96.75 41 GLN B O 1
ATOM 2384 N N . SER B 1 42 ? 5.777 -0.784 6.02 1 97.62 42 SER B N 1
ATOM 2385 C CA . SER B 1 42 ? 6.387 0.132 6.977 1 97.62 42 SER B CA 1
ATOM 2386 C C . SER B 1 42 ? 6.539 1.53 6.387 1 97.62 42 SER B C 1
ATOM 2388 O O . SER B 1 42 ? 6.848 1.679 5.203 1 97.62 42 SER B O 1
ATOM 2390 N N . VAL B 1 43 ? 6.281 2.463 7.164 1 98.06 43 VAL B N 1
ATOM 2391 C CA . VAL B 1 43 ? 6.422 3.854 6.746 1 98.06 43 VAL B CA 1
ATOM 2392 C C . VAL B 1 43 ? 7.273 4.617 7.754 1 98.06 43 VAL B C 1
ATOM 2394 O O . VAL B 1 43 ? 7.082 4.48 8.969 1 98.06 43 VAL B O 1
ATOM 2397 N N . TYR B 1 44 ? 8.172 5.379 7.293 1 97.38 44 TYR B N 1
ATOM 2398 C CA . TYR B 1 44 ? 8.922 6.246 8.203 1 97.38 44 TYR B CA 1
ATOM 2399 C C . TYR B 1 44 ? 9.273 7.562 7.523 1 97.38 44 TYR B C 1
ATOM 2401 O O . TYR B 1 44 ? 9.227 7.672 6.297 1 97.38 44 TYR B O 1
ATOM 2409 N N . LEU B 1 45 ? 9.477 8.539 8.32 1 97.19 45 LEU B N 1
ATOM 2410 C CA . LEU B 1 45 ? 9.82 9.891 7.879 1 97.19 45 LEU B CA 1
ATOM 2411 C C . LEU B 1 45 ? 11.266 10.227 8.25 1 97.19 45 LEU B C 1
ATOM 2413 O O . LEU B 1 45 ? 11.711 9.938 9.359 1 97.19 45 LEU B O 1
ATOM 2417 N N . ILE B 1 46 ? 11.898 10.828 7.312 1 95.06 46 ILE B N 1
ATOM 2418 C CA . ILE B 1 46 ? 13.266 11.281 7.547 1 95.06 46 ILE B CA 1
ATOM 2419 C C . ILE B 1 46 ? 13.305 12.805 7.598 1 95.06 46 ILE B C 1
ATOM 2421 O O . ILE B 1 46 ? 12.773 13.469 6.703 1 95.06 46 ILE B O 1
ATOM 2425 N N . ASP B 1 47 ? 13.836 13.312 8.625 1 92.44 47 ASP B N 1
ATOM 2426 C CA . ASP B 1 47 ? 14.188 14.727 8.719 1 92.44 47 ASP B CA 1
ATOM 2427 C C . ASP B 1 47 ? 15.641 14.961 8.312 1 92.44 47 ASP B C 1
ATOM 2429 O O . ASP B 1 47 ? 16.562 14.719 9.094 1 92.44 47 ASP B O 1
ATOM 2433 N N . TYR B 1 48 ? 15.805 15.461 7.141 1 90.94 48 TYR B N 1
ATOM 2434 C CA . TYR B 1 48 ? 17.156 15.578 6.598 1 90.94 48 TYR B CA 1
ATOM 2435 C C . TYR B 1 48 ? 17.875 16.766 7.195 1 90.94 48 TYR B C 1
ATOM 2437 O O . TYR B 1 48 ? 19.109 16.875 7.098 1 90.94 48 TYR B O 1
ATOM 2445 N N . TYR B 1 49 ? 17.141 17.672 7.715 1 87.81 49 TYR B N 1
ATOM 2446 C CA . TYR B 1 49 ? 17.766 18.797 8.414 1 87.81 49 TYR B CA 1
ATOM 2447 C C . TYR B 1 49 ? 18.375 18.328 9.734 1 87.81 49 TYR B C 1
ATOM 2449 O O . TYR B 1 49 ? 19.562 18.578 10 1 87.81 49 TYR B O 1
ATOM 2457 N N . ARG B 1 50 ? 17.656 17.609 10.5 1 87.5 50 ARG B N 1
ATOM 2458 C CA . ARG B 1 50 ? 18.141 17.109 11.789 1 87.5 50 ARG B CA 1
ATOM 2459 C C . ARG B 1 50 ? 18.891 15.797 11.617 1 87.5 50 ARG B C 1
ATOM 2461 O O . ARG B 1 50 ? 19.531 15.312 12.555 1 87.5 50 ARG B O 1
ATOM 2468 N N . GLN B 1 51 ? 18.781 15.188 10.438 1 88.94 51 GLN B N 1
ATOM 2469 C CA . GLN B 1 51 ? 19.422 13.922 10.102 1 88.94 51 GLN B CA 1
ATOM 2470 C C . GLN B 1 51 ? 18.984 12.812 11.055 1 88.94 51 GLN B C 1
ATOM 2472 O O . GLN B 1 51 ? 19.828 12.102 11.617 1 88.94 51 GLN B O 1
ATOM 2477 N N . GLU B 1 52 ? 17.719 12.75 11.266 1 91.19 52 GLU B N 1
ATOM 2478 C CA . GLU B 1 52 ? 17.109 11.734 12.117 1 91.19 52 GLU B CA 1
ATOM 2479 C C . GLU B 1 52 ? 15.805 11.219 11.523 1 91.19 52 GLU B C 1
ATOM 2481 O O . GLU B 1 52 ? 15.258 11.82 10.586 1 91.19 52 GLU B O 1
ATOM 2486 N N . PHE B 1 53 ? 15.352 10.117 12.07 1 95.62 53 PHE B N 1
ATOM 2487 C CA . PHE B 1 53 ? 13.992 9.68 11.766 1 95.62 53 PHE B CA 1
ATOM 2488 C C . PHE B 1 53 ? 12.969 10.5 12.547 1 95.62 53 PHE B C 1
ATOM 2490 O O . PHE B 1 53 ? 13.008 10.531 13.781 1 95.62 53 PHE B O 1
ATOM 2497 N N . LEU B 1 54 ? 12.156 11.164 11.836 1 95.25 54 LEU B N 1
ATOM 2498 C CA . LEU B 1 54 ? 11.086 11.93 12.469 1 95.25 54 LEU B CA 1
ATOM 2499 C C . LEU B 1 54 ? 9.984 11.008 12.977 1 95.25 54 LEU B C 1
ATOM 2501 O O . LEU B 1 54 ? 9.359 11.289 14.008 1 95.25 54 LEU B O 1
ATOM 2505 N N . TYR B 1 55 ? 9.742 9.969 12.312 1 97.62 55 TYR B N 1
ATOM 2506 C CA . TYR B 1 55 ? 8.703 8.992 12.617 1 97.62 55 TYR B CA 1
ATOM 2507 C C . TYR B 1 55 ? 9.07 7.617 12.055 1 97.62 55 TYR B C 1
ATOM 2509 O O . TYR B 1 55 ? 9.664 7.52 10.977 1 97.62 55 TYR B O 1
ATOM 2517 N N . VAL B 1 56 ? 8.734 6.566 12.781 1 98.19 56 VAL B N 1
ATOM 2518 C CA . VAL B 1 56 ? 8.836 5.18 12.328 1 98.19 56 VAL B CA 1
ATOM 2519 C C . VAL B 1 56 ? 7.559 4.426 12.688 1 98.19 56 VAL B C 1
ATOM 2521 O O . VAL B 1 56 ? 7.133 4.43 13.852 1 98.19 56 VAL B O 1
ATOM 2524 N N . SER B 1 57 ? 6.945 3.828 11.719 1 97.62 57 SER B N 1
ATOM 2525 C CA . SER B 1 57 ? 5.715 3.086 11.977 1 97.62 57 SER B CA 1
ATOM 2526 C C . SER B 1 57 ? 6 1.778 12.703 1 97.62 57 SER B C 1
ATOM 2528 O O . SER B 1 57 ? 7.133 1.292 12.695 1 97.62 57 SER B O 1
ATOM 2530 N N . ASP B 1 58 ? 4.988 1.171 13.297 1 95.06 58 ASP B N 1
ATOM 2531 C CA . ASP B 1 58 ? 5.145 -0.067 14.055 1 95.06 58 ASP B CA 1
ATOM 2532 C C . ASP B 1 58 ? 4.996 -1.288 13.156 1 95.06 58 ASP B C 1
ATOM 2534 O O . ASP B 1 58 ? 5.137 -2.424 13.609 1 95.06 58 ASP B O 1
ATOM 2538 N N . ASN B 1 59 ? 4.703 -1.062 11.898 1 94.5 59 ASN B N 1
ATOM 2539 C CA . ASN B 1 59 ? 4.668 -2.184 10.969 1 94.5 59 ASN B CA 1
ATOM 2540 C C . ASN B 1 59 ? 5.996 -2.939 10.953 1 94.5 59 ASN B C 1
ATOM 2542 O O . ASN B 1 59 ? 7.062 -2.326 10.914 1 94.5 59 ASN B O 1
ATOM 2546 N N . PRO B 1 60 ? 6.043 -4.16 10.914 1 91.06 60 PRO B N 1
ATOM 2547 C CA . PRO B 1 60 ? 7.215 -4.949 11.297 1 91.06 60 PRO B CA 1
ATOM 2548 C C . PRO B 1 60 ? 8.266 -5.027 10.188 1 91.06 60 PRO B C 1
ATOM 2550 O O . PRO B 1 60 ? 9.422 -5.352 10.453 1 91.06 60 PRO B O 1
ATOM 2553 N N . LEU B 1 61 ? 7.949 -4.773 8.992 1 92.38 61 LEU B N 1
ATOM 2554 C CA . LEU B 1 61 ? 8.797 -5.082 7.844 1 92.38 61 LEU B CA 1
ATOM 2555 C C . LEU B 1 61 ? 10.164 -4.426 7.98 1 92.38 61 LEU B C 1
ATOM 2557 O O . LEU B 1 61 ? 11.172 -4.98 7.535 1 92.38 61 LEU B O 1
ATOM 2561 N N . PHE B 1 62 ? 10.188 -3.193 8.57 1 94.06 62 PHE B N 1
ATOM 2562 C CA . PHE B 1 62 ? 11.422 -2.42 8.633 1 94.06 62 PHE B CA 1
ATOM 2563 C C . PHE B 1 62 ? 11.961 -2.385 10.062 1 94.06 62 PHE B C 1
ATOM 2565 O O . PHE B 1 62 ? 12.797 -1.539 10.391 1 94.06 62 PHE B O 1
ATOM 2572 N N . LEU B 1 63 ? 11.547 -3.215 10.93 1 95.38 63 LEU B N 1
ATOM 2573 C CA . LEU B 1 63 ? 11.914 -3.068 12.328 1 95.38 63 LEU B CA 1
ATOM 2574 C C . LEU B 1 63 ? 13.016 -4.055 12.711 1 95.38 63 LEU B C 1
ATOM 2576 O O . LEU B 1 63 ? 13.719 -3.861 13.703 1 95.38 63 LEU B O 1
ATOM 2580 N N . CYS B 1 64 ? 13.109 -5.188 11.992 1 94.62 64 CYS B N 1
ATOM 2581 C CA . CYS B 1 64 ? 14.141 -6.199 12.195 1 94.62 64 CYS B CA 1
ATOM 2582 C C . CYS B 1 64 ? 14.203 -6.621 13.656 1 94.62 64 CYS B C 1
ATOM 2584 O O . CYS B 1 64 ? 15.289 -6.734 14.219 1 94.62 64 CYS B O 1
ATOM 2586 N N . GLY B 1 65 ? 13.102 -6.75 14.289 1 91.5 65 GLY B N 1
ATOM 2587 C CA . GLY B 1 65 ? 13.031 -7.254 15.656 1 91.5 65 GLY B CA 1
ATOM 2588 C C . GLY B 1 65 ? 13.055 -6.156 16.703 1 91.5 65 GLY B C 1
ATOM 2589 O O . GLY B 1 65 ? 12.875 -6.422 17.891 1 91.5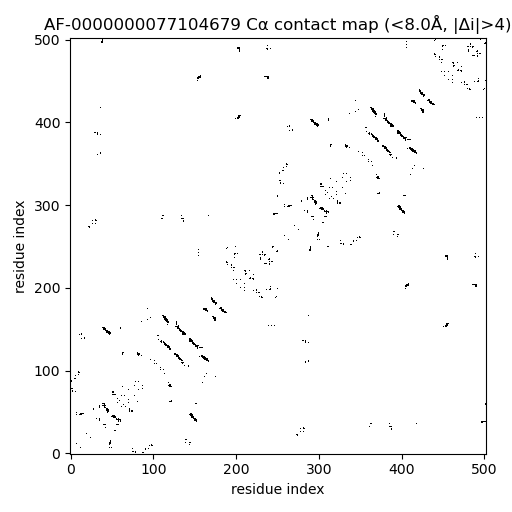 65 GLY B O 1
ATOM 2590 N N . HIS B 1 66 ? 13.281 -4.922 16.312 1 96.06 66 HIS B N 1
ATOM 2591 C CA . HIS B 1 66 ? 13.25 -3.775 17.203 1 96.06 66 HIS B CA 1
ATOM 2592 C C . HIS B 1 66 ? 11.844 -3.209 17.328 1 96.06 66 HIS B C 1
ATOM 2594 O O . HIS B 1 66 ? 10.953 -3.559 16.547 1 96.06 66 HIS B O 1
ATOM 2600 N N . THR B 1 67 ? 11.633 -2.439 18.328 1 96.75 67 THR B N 1
ATOM 2601 C CA . THR B 1 67 ? 10.438 -1.606 18.359 1 96.75 67 THR B CA 1
ATOM 2602 C C . THR B 1 67 ? 10.602 -0.387 17.453 1 96.75 67 THR B C 1
ATOM 2604 O O . THR B 1 67 ? 11.727 -0.014 17.109 1 96.75 67 THR B O 1
ATOM 2607 N N . ALA B 1 68 ? 9.523 0.199 17.125 1 97.25 68 ALA B N 1
ATOM 2608 C CA . ALA B 1 68 ? 9.57 1.426 16.344 1 97.25 68 ALA B CA 1
ATOM 2609 C C . ALA B 1 68 ? 10.383 2.508 17.047 1 97.25 68 ALA B C 1
ATOM 2611 O O . ALA B 1 68 ? 11.164 3.221 16.422 1 97.25 68 ALA B O 1
ATOM 2612 N N . LYS B 1 69 ? 10.172 2.621 18.312 1 97.38 69 LYS B N 1
ATOM 2613 C CA . LYS B 1 69 ? 10.898 3.604 19.109 1 97.38 69 LYS B CA 1
ATOM 2614 C C . LYS B 1 69 ? 12.406 3.361 19.031 1 97.38 69 LYS B C 1
ATOM 2616 O O . LYS B 1 69 ? 13.188 4.301 18.875 1 97.38 69 LYS B O 1
ATOM 2621 N N . GLU B 1 70 ? 12.82 2.135 19.141 1 97.62 70 GLU B N 1
ATOM 2622 C CA . GLU B 1 70 ? 14.234 1.779 19.062 1 97.62 70 GLU B CA 1
ATOM 2623 C C . GLU B 1 70 ? 14.82 2.127 17.703 1 97.62 70 GLU B C 1
ATOM 2625 O O . GLU B 1 70 ? 15.93 2.662 17.609 1 97.62 70 GLU B O 1
ATOM 2630 N N . VAL B 1 71 ? 14.102 1.802 16.672 1 97.44 71 VAL B N 1
ATOM 2631 C CA . VAL B 1 71 ? 14.586 2.096 15.328 1 97.44 71 VAL B CA 1
ATOM 2632 C C . VAL B 1 71 ? 14.688 3.605 15.133 1 97.44 71 VAL B C 1
ATOM 2634 O O . VAL B 1 71 ? 15.648 4.094 14.539 1 97.44 71 VAL B O 1
ATOM 2637 N N . LYS B 1 72 ? 13.672 4.309 15.609 1 97.25 72 LYS B N 1
ATOM 2638 C CA . LYS B 1 72 ? 13.719 5.766 15.531 1 97.25 72 LYS B CA 1
ATOM 2639 C C . LYS B 1 72 ? 14.969 6.312 16.219 1 97.25 72 LYS B C 1
ATOM 2641 O O . LYS B 1 72 ? 15.625 7.219 15.695 1 97.25 72 LYS B O 1
ATOM 2646 N N . GLU B 1 73 ? 15.328 5.793 17.312 1 95.75 73 GLU B N 1
ATOM 2647 C CA . GLU B 1 73 ? 16.5 6.223 18.078 1 95.75 73 GLU B CA 1
ATOM 2648 C C . GLU B 1 73 ? 17.797 5.84 17.359 1 95.75 73 GLU B C 1
ATOM 2650 O O . GLU B 1 73 ? 18.766 6.598 17.375 1 95.75 73 GLU B O 1
ATOM 2655 N N . LEU B 1 74 ? 17.812 4.703 16.75 1 93.5 74 LEU B N 1
ATOM 2656 C CA . LEU B 1 74 ? 18.984 4.266 16 1 93.5 74 LEU B CA 1
ATOM 2657 C C . LEU B 1 74 ? 19.25 5.203 14.836 1 93.5 74 LEU B C 1
ATOM 2659 O O . LEU B 1 74 ? 20.406 5.461 14.5 1 93.5 74 LEU B O 1
ATOM 2663 N N . GLY B 1 75 ? 18.172 5.637 14.203 1 91.44 75 GLY B N 1
ATOM 2664 C CA . GLY B 1 75 ? 18.328 6.469 13.016 1 91.44 75 GLY B CA 1
ATOM 2665 C C . GLY B 1 75 ? 19.047 5.762 11.883 1 91.44 75 GLY B C 1
ATOM 2666 O O . GLY B 1 75 ? 18.719 4.625 11.547 1 91.44 75 GLY B O 1
ATOM 2667 N N . TYR B 1 76 ? 20.031 6.344 11.328 1 89 76 TYR B N 1
ATOM 2668 C CA . TYR B 1 76 ? 20.719 5.812 10.156 1 89 76 TYR B CA 1
ATOM 2669 C C . TYR B 1 76 ? 21.609 4.633 10.539 1 89 76 TYR B C 1
ATOM 2671 O O . TYR B 1 76 ? 22.016 3.85 9.68 1 89 76 TYR B O 1
ATOM 2679 N N . SER B 1 77 ? 21.953 4.59 11.82 1 91.75 77 SER B N 1
ATOM 2680 C CA . SER B 1 77 ? 22.719 3.438 12.273 1 91.75 77 SER B CA 1
ATOM 2681 C C . SER B 1 77 ? 21.984 2.135 12.016 1 91.75 77 SER B C 1
ATOM 2683 O O . SER B 1 77 ? 22.578 1.062 11.969 1 91.75 77 SER B O 1
ATOM 2685 N N . PHE B 1 78 ? 20.719 2.219 11.914 1 95 78 PHE B N 1
ATOM 2686 C CA . PHE B 1 78 ? 19.906 1.053 11.602 1 95 78 PHE B CA 1
ATOM 2687 C C . PHE B 1 78 ? 20.375 0.377 10.32 1 95 78 PHE B C 1
ATOM 2689 O O . PHE B 1 78 ? 20.453 -0.851 10.258 1 95 78 PHE B O 1
ATOM 2696 N N . TYR B 1 79 ? 20.703 1.18 9.32 1 93.25 79 TYR B N 1
ATOM 2697 C CA . TYR B 1 79 ? 21.141 0.634 8.039 1 93.25 79 TYR B CA 1
ATOM 2698 C C . TYR B 1 79 ? 22.453 -0.106 8.188 1 93.25 79 TYR B C 1
ATOM 2700 O O . TYR B 1 79 ? 22.625 -1.198 7.641 1 93.25 79 TYR B O 1
ATOM 2708 N N . LEU B 1 80 ? 23.297 0.461 8.906 1 92.5 80 LEU B N 1
ATOM 2709 C CA . LEU B 1 80 ? 24.609 -0.15 9.102 1 92.5 80 LEU B CA 1
ATOM 2710 C C . LEU B 1 80 ? 24.484 -1.475 9.844 1 92.5 80 LEU B C 1
ATOM 2712 O O . LEU B 1 80 ? 25.266 -2.404 9.594 1 92.5 80 LEU B O 1
ATOM 2716 N N . GLU B 1 81 ? 23.531 -1.464 10.68 1 93.88 81 GLU B N 1
ATOM 2717 C CA . GLU B 1 81 ? 23.375 -2.645 11.523 1 93.88 81 GLU B CA 1
ATOM 2718 C C . GLU B 1 81 ? 22.641 -3.756 10.773 1 93.88 81 GLU B C 1
ATOM 2720 O O . GLU B 1 81 ? 22.922 -4.938 10.969 1 93.88 81 GLU B O 1
ATOM 2725 N N . HIS B 1 82 ? 21.734 -3.414 9.859 1 96.5 82 HIS B N 1
ATOM 2726 C CA . HIS B 1 82 ? 20.797 -4.434 9.406 1 96.5 82 HIS B CA 1
ATOM 2727 C C . HIS B 1 82 ? 20.859 -4.613 7.898 1 96.5 82 HIS B C 1
ATOM 2729 O O . HIS B 1 82 ? 20.25 -5.527 7.348 1 96.5 82 HIS B O 1
ATOM 2735 N N . VAL B 1 83 ? 21.562 -3.789 7.227 1 96.12 83 VAL B N 1
ATOM 2736 C CA . VAL B 1 83 ? 21.844 -4.016 5.816 1 96.12 83 VAL B CA 1
ATOM 2737 C C . VAL B 1 83 ? 23.172 -4.758 5.668 1 96.12 83 VAL B C 1
ATOM 2739 O O . VAL B 1 83 ? 24.156 -4.406 6.32 1 96.12 83 VAL B O 1
ATOM 2742 N N . PRO B 1 84 ? 23.188 -5.766 4.855 1 95.44 84 PRO B N 1
ATOM 2743 C CA . PRO B 1 84 ? 24.453 -6.469 4.648 1 95.44 84 PRO B CA 1
ATOM 2744 C C . PRO B 1 84 ? 25.578 -5.539 4.207 1 95.44 84 PRO B C 1
ATOM 2746 O O . PRO B 1 84 ? 25.359 -4.637 3.396 1 95.44 84 PRO B O 1
ATOM 2749 N N . GLU B 1 85 ? 26.734 -5.781 4.656 1 92.88 85 GLU B N 1
ATOM 2750 C CA . GLU B 1 85 ? 27.891 -4.926 4.402 1 92.88 85 GLU B CA 1
ATOM 2751 C C . GLU B 1 85 ? 28.156 -4.777 2.906 1 92.88 85 GLU B C 1
ATOM 2753 O O . GLU B 1 85 ? 28.5 -3.695 2.434 1 92.88 85 GLU B O 1
ATOM 2758 N N . GLU B 1 86 ? 27.953 -5.84 2.199 1 93.19 86 GLU B N 1
ATOM 2759 C CA . GLU B 1 86 ? 28.234 -5.844 0.764 1 93.19 86 GLU B CA 1
ATOM 2760 C C . GLU B 1 86 ? 27.281 -4.914 0.021 1 93.19 86 GLU B C 1
ATOM 2762 O O . GLU B 1 86 ? 27.516 -4.555 -1.132 1 93.19 86 GLU B O 1
ATOM 2767 N N . GLU B 1 87 ? 26.188 -4.52 0.671 1 95.56 87 GLU B N 1
ATOM 2768 C CA . GLU B 1 87 ? 25.188 -3.668 0.016 1 95.56 87 GLU B CA 1
ATOM 2769 C C . GLU B 1 87 ? 25.297 -2.225 0.499 1 95.56 87 GLU B C 1
ATOM 2771 O O . GLU B 1 87 ? 24.562 -1.354 0.033 1 95.56 87 GLU B O 1
ATOM 2776 N N . HIS B 1 88 ? 26.203 -1.915 1.462 1 94.12 88 HIS B N 1
ATOM 2777 C CA . HIS B 1 88 ? 26.375 -0.562 1.981 1 94.12 88 HIS B CA 1
ATOM 2778 C C . HIS B 1 88 ? 26.797 0.402 0.881 1 94.12 88 HIS B C 1
ATOM 2780 O O . HIS B 1 88 ? 26.219 1.482 0.737 1 94.12 88 HIS B O 1
ATOM 2786 N N . LYS B 1 89 ? 27.781 -0.028 0.162 1 92.19 89 LYS B N 1
ATOM 2787 C CA . LYS B 1 89 ? 28.297 0.831 -0.898 1 92.19 89 LYS B CA 1
ATOM 2788 C C . LYS B 1 89 ? 27.219 1.149 -1.928 1 92.19 89 LYS B C 1
ATOM 2790 O O . LYS B 1 89 ? 27.125 2.277 -2.414 1 92.19 89 LYS B O 1
ATOM 2795 N N . MET B 1 90 ? 26.469 0.127 -2.271 1 94.38 90 MET B N 1
ATOM 2796 C CA . MET B 1 90 ? 25.359 0.307 -3.203 1 94.38 90 MET B CA 1
ATOM 2797 C C . MET B 1 90 ? 24.375 1.35 -2.684 1 94.38 90 MET B C 1
ATOM 2799 O O . MET B 1 90 ? 23.969 2.248 -3.422 1 94.38 90 MET B O 1
ATOM 2803 N N . LEU B 1 91 ? 24.062 1.336 -1.423 1 94.19 91 LEU B N 1
ATOM 2804 C CA . LEU B 1 91 ? 23.109 2.254 -0.813 1 94.19 91 LEU B CA 1
ATOM 2805 C C . LEU B 1 91 ? 23.656 3.678 -0.805 1 94.19 91 LEU B C 1
ATOM 2807 O O . LEU B 1 91 ? 22.906 4.629 -1.073 1 94.19 91 LEU B O 1
ATOM 2811 N N . VAL B 1 92 ? 24.875 3.814 -0.499 1 92.44 92 VAL B N 1
ATOM 2812 C CA . VAL B 1 92 ? 25.5 5.133 -0.477 1 92.44 92 VAL B CA 1
ATOM 2813 C C . VAL B 1 92 ? 25.484 5.738 -1.879 1 92.44 92 VAL B C 1
ATOM 2815 O O . VAL B 1 92 ? 25.141 6.906 -2.053 1 92.44 92 VAL B O 1
ATOM 2818 N N . GLU B 1 93 ? 25.844 4.93 -2.812 1 93.88 93 GLU B N 1
ATOM 2819 C CA . GLU B 1 93 ? 25.906 5.418 -4.188 1 93.88 93 GLU B CA 1
ATOM 2820 C C . GLU B 1 93 ? 24.516 5.805 -4.695 1 93.88 93 GLU B C 1
ATOM 2822 O O . GLU B 1 93 ? 24.344 6.863 -5.301 1 93.88 93 GLU B O 1
ATOM 2827 N N . LEU B 1 94 ? 23.594 4.949 -4.449 1 93 94 LEU B N 1
ATOM 2828 C CA . LEU B 1 94 ? 22.266 5.266 -4.973 1 93 94 LEU B CA 1
ATOM 2829 C C . LEU B 1 94 ? 21.688 6.492 -4.277 1 93 94 LEU B C 1
ATOM 2831 O O . LEU B 1 94 ? 20.969 7.277 -4.895 1 93 94 LEU B O 1
ATOM 2835 N N . ASN B 1 95 ? 21.906 6.617 -3.01 1 90.25 95 ASN B N 1
ATOM 2836 C CA . ASN B 1 95 ? 21.469 7.801 -2.283 1 90.25 95 ASN B CA 1
ATOM 2837 C C . ASN B 1 95 ? 22.062 9.078 -2.865 1 90.25 95 ASN B C 1
ATOM 2839 O O . ASN B 1 95 ? 21.344 10.047 -3.123 1 90.25 95 ASN B O 1
ATOM 2843 N N . SER B 1 96 ? 23.328 9.031 -3.061 1 91.75 96 SER B N 1
ATOM 2844 C CA . SER B 1 96 ? 24.031 10.188 -3.615 1 91.75 96 SER B CA 1
ATOM 2845 C C . SER B 1 96 ? 23.516 10.523 -5.016 1 91.75 96 SER B C 1
ATOM 2847 O O . SER B 1 96 ? 23.172 11.672 -5.297 1 91.75 96 SER B O 1
ATOM 2849 N N . SER B 1 97 ? 23.484 9.562 -5.848 1 94.12 97 SER B N 1
ATOM 2850 C CA . SER B 1 97 ? 23.031 9.766 -7.223 1 94.12 97 SER B CA 1
ATOM 2851 C C . SER B 1 97 ? 21.562 10.156 -7.266 1 94.12 97 SER B C 1
ATOM 2853 O O . SER B 1 97 ? 21.156 10.953 -8.109 1 94.12 97 SER B O 1
ATOM 2855 N N . GLY B 1 98 ? 20.797 9.555 -6.375 1 94.81 98 GLY B N 1
ATOM 2856 C CA . GLY B 1 98 ? 19.375 9.867 -6.309 1 94.81 98 GLY B CA 1
ATOM 2857 C C . GLY B 1 98 ? 19.109 11.312 -5.945 1 94.81 98 GLY B C 1
ATOM 2858 O O . GLY B 1 98 ? 18.297 11.977 -6.602 1 94.81 98 GLY B O 1
ATOM 2859 N N . PHE B 1 99 ? 19.75 11.82 -4.957 1 93.31 99 PHE B N 1
ATOM 2860 C CA . PHE B 1 99 ? 19.531 13.195 -4.523 1 93.31 99 PHE B CA 1
ATOM 2861 C C . PHE B 1 99 ? 20.016 14.188 -5.574 1 93.31 99 PHE B C 1
ATOM 2863 O O . PHE B 1 99 ? 19.406 15.242 -5.773 1 93.31 99 PHE B O 1
ATOM 2870 N N . LYS B 1 100 ? 21.141 13.844 -6.191 1 93.62 100 LYS B N 1
ATOM 2871 C CA . LYS B 1 100 ? 21.594 14.664 -7.312 1 93.62 100 LYS B CA 1
ATOM 2872 C C . LYS B 1 100 ? 20.547 14.711 -8.422 1 93.62 100 LYS B C 1
ATOM 2874 O O . LYS B 1 100 ? 20.328 15.758 -9.031 1 93.62 100 LYS B O 1
ATOM 2879 N N . PHE B 1 101 ? 20 13.617 -8.656 1 95.31 101 PHE B N 1
ATOM 2880 C CA . PHE B 1 101 ? 18.969 13.547 -9.688 1 95.31 101 PHE B CA 1
ATOM 2881 C C . PHE B 1 101 ? 17.75 14.367 -9.289 1 95.31 101 PHE B C 1
ATOM 2883 O O . PHE B 1 101 ? 17.203 15.117 -10.109 1 95.31 101 PHE B O 1
ATOM 2890 N N . PHE B 1 102 ? 17.297 14.281 -8.031 1 95 102 PHE B N 1
ATOM 2891 C CA . PHE B 1 102 ? 16.219 15.125 -7.523 1 95 102 PHE B CA 1
ATOM 2892 C C . PHE B 1 102 ? 16.516 16.594 -7.781 1 95 102 PHE B C 1
ATOM 2894 O O . PHE B 1 102 ? 15.617 17.359 -8.148 1 95 102 PHE B O 1
ATOM 2901 N N . ASP B 1 103 ? 17.703 16.953 -7.672 1 93.31 103 ASP B N 1
ATOM 2902 C CA . ASP B 1 103 ? 18.109 18.359 -7.746 1 93.31 103 ASP B CA 1
ATOM 2903 C C . ASP B 1 103 ? 18.031 18.875 -9.18 1 93.31 103 ASP B C 1
ATOM 2905 O O . ASP B 1 103 ? 18.125 20.078 -9.422 1 93.31 103 ASP B O 1
ATOM 2909 N N . THR B 1 104 ? 17.922 17.984 -10.156 1 94.38 104 THR B N 1
ATOM 2910 C CA . THR B 1 104 ? 17.797 18.406 -11.547 1 94.38 104 THR B CA 1
ATOM 2911 C C . THR B 1 104 ? 16.391 18.922 -11.836 1 94.38 104 THR B C 1
ATOM 2913 O O . THR B 1 104 ? 16.172 19.562 -12.867 1 94.38 104 THR B O 1
ATOM 2916 N N . PHE B 1 105 ? 15.484 18.656 -10.977 1 94.81 105 PHE B N 1
ATOM 2917 C CA . PHE B 1 105 ? 14.102 19.078 -11.164 1 94.81 105 PHE B CA 1
ATOM 2918 C C . PHE B 1 105 ? 13.82 20.359 -10.383 1 94.81 105 PHE B C 1
ATOM 2920 O O . PHE B 1 105 ? 14.445 20.609 -9.352 1 94.81 105 PHE B O 1
ATOM 2927 N N . ASP B 1 106 ? 12.852 21.109 -10.836 1 94.44 106 ASP B N 1
ATOM 2928 C CA . ASP B 1 106 ? 12.406 22.25 -10.047 1 94.44 106 ASP B CA 1
ATOM 2929 C C . ASP B 1 106 ? 11.523 21.812 -8.883 1 94.44 106 ASP B C 1
ATOM 2931 O O . ASP B 1 106 ? 11.18 20.625 -8.766 1 94.44 106 ASP B O 1
ATOM 2935 N N . ASN B 1 107 ? 11.18 22.734 -8.023 1 92.44 107 ASN B N 1
ATOM 2936 C CA . ASN B 1 107 ? 10.492 22.391 -6.785 1 92.44 107 ASN B CA 1
ATOM 2937 C C . ASN B 1 107 ? 9.125 21.781 -7.055 1 92.44 107 ASN B C 1
ATOM 2939 O O . ASN B 1 107 ? 8.719 20.828 -6.375 1 92.44 107 ASN B O 1
ATOM 2943 N N . VAL B 1 108 ? 8.438 22.25 -8.008 1 93.19 108 VAL B N 1
ATOM 2944 C CA . VAL B 1 108 ? 7.113 21.734 -8.336 1 93.19 108 VAL B CA 1
ATOM 2945 C C . VAL B 1 108 ? 7.227 20.281 -8.797 1 93.19 108 VAL B C 1
ATOM 2947 O O . VAL B 1 108 ? 6.469 19.422 -8.344 1 93.19 108 VAL B O 1
ATOM 2950 N N . ASP B 1 109 ? 8.211 20 -9.641 1 95.38 109 ASP B N 1
ATOM 2951 C CA . ASP B 1 109 ? 8.406 18.656 -10.18 1 95.38 109 ASP B CA 1
ATOM 2952 C C . ASP B 1 109 ? 8.969 17.703 -9.117 1 95.38 109 ASP B C 1
ATOM 2954 O O . ASP B 1 109 ? 8.664 16.516 -9.117 1 95.38 109 ASP B O 1
ATOM 2958 N N . LYS B 1 110 ? 9.766 18.266 -8.273 1 95.81 110 LYS B N 1
ATOM 2959 C CA . LYS B 1 110 ? 10.352 17.438 -7.219 1 95.81 110 LYS B CA 1
ATOM 2960 C C . LYS B 1 110 ? 9.273 16.781 -6.371 1 95.81 110 LYS B C 1
ATOM 2962 O O . LYS B 1 110 ? 9.43 15.633 -5.945 1 95.81 110 LYS B O 1
ATOM 2967 N N . TYR B 1 111 ? 8.164 17.438 -6.215 1 95.81 111 TYR B N 1
ATOM 2968 C CA . TYR B 1 111 ? 7.047 16.922 -5.43 1 95.81 111 TYR B CA 1
ATOM 2969 C C . TYR B 1 111 ? 6.305 15.828 -6.191 1 95.81 111 TYR B C 1
ATOM 2971 O O . TYR B 1 111 ? 5.352 15.234 -5.672 1 95.81 111 TYR B O 1
ATOM 2979 N N . GLN B 1 112 ? 6.73 15.531 -7.402 1 96.62 112 GLN B N 1
ATOM 2980 C CA . GLN B 1 112 ? 6.129 14.469 -8.203 1 96.62 112 GLN B CA 1
ATOM 2981 C C . GLN B 1 112 ? 7.086 13.297 -8.367 1 96.62 112 GLN B C 1
ATOM 2983 O O . GLN B 1 112 ? 6.773 12.32 -9.055 1 96.62 112 GLN B O 1
ATOM 2988 N N . CYS B 1 113 ? 8.227 13.406 -7.75 1 97.75 113 CYS B N 1
ATOM 2989 C CA . CYS B 1 113 ? 9.281 12.43 -7.996 1 97.75 113 CYS B CA 1
ATOM 2990 C C . CYS B 1 113 ? 9.391 11.445 -6.836 1 97.75 113 CYS B C 1
ATOM 2992 O O . CYS B 1 113 ? 9.039 11.766 -5.703 1 97.75 113 CYS B O 1
ATOM 2994 N N . SER B 1 114 ? 9.844 10.289 -7.145 1 97.81 114 SER B N 1
ATOM 2995 C CA . SER B 1 114 ? 10.141 9.25 -6.16 1 97.81 114 SER B CA 1
ATOM 2996 C C . SER B 1 114 ? 11.266 8.344 -6.641 1 97.81 114 SER B C 1
ATOM 2998 O O . SER B 1 114 ? 11.547 8.266 -7.84 1 97.81 114 SER B O 1
ATOM 3000 N N . MET B 1 115 ? 11.93 7.801 -5.746 1 97.69 115 MET B N 1
ATOM 3001 C CA . MET B 1 115 ? 12.977 6.82 -6.027 1 97.69 115 MET B CA 1
ATOM 3002 C C . MET B 1 115 ? 12.648 5.473 -5.395 1 97.69 115 MET B C 1
ATOM 3004 O O . MET B 1 115 ? 12.203 5.414 -4.25 1 97.69 115 MET B O 1
ATOM 3008 N N . SER B 1 116 ? 12.766 4.43 -6.152 1 97.62 116 SER B N 1
ATOM 3009 C CA . SER B 1 116 ? 12.492 3.059 -5.73 1 97.62 116 SER B CA 1
ATOM 3010 C C . SER B 1 116 ? 13.734 2.188 -5.844 1 97.62 116 SER B C 1
ATOM 3012 O O . SER B 1 116 ? 14.414 2.193 -6.871 1 97.62 116 SER B O 1
ATOM 3014 N N . TYR B 1 117 ? 14.055 1.459 -4.809 1 97.69 117 TYR B N 1
ATOM 3015 C CA . TYR B 1 117 ? 15.203 0.569 -4.895 1 97.69 117 TYR B CA 1
ATOM 3016 C C . TYR B 1 117 ? 15.055 -0.612 -3.943 1 97.69 117 TYR B C 1
ATOM 3018 O O . TYR B 1 117 ? 14.164 -0.62 -3.088 1 97.69 117 TYR B O 1
ATOM 3026 N N . HIS B 1 118 ? 15.828 -1.659 -4.141 1 97.69 118 HIS B N 1
ATOM 3027 C CA . HIS B 1 118 ? 15.68 -2.943 -3.467 1 97.69 118 HIS B CA 1
ATOM 3028 C C . HIS B 1 118 ? 16.969 -3.348 -2.758 1 97.69 118 HIS B C 1
ATOM 3030 O O . HIS B 1 118 ? 18.047 -3.277 -3.344 1 97.69 118 HIS B O 1
ATOM 3036 N N . PHE B 1 119 ? 16.891 -3.701 -1.508 1 97.5 119 PHE B N 1
ATOM 3037 C CA . PHE B 1 119 ? 18.047 -4.176 -0.76 1 97.5 119 PHE B CA 1
ATOM 3038 C C . PHE B 1 119 ? 17.625 -5.113 0.364 1 97.5 119 PHE B C 1
ATOM 3040 O O . PHE B 1 119 ? 16.438 -5.223 0.667 1 97.5 119 PHE B O 1
ATOM 3047 N N . HIS B 1 120 ? 18.547 -5.832 0.945 1 97.25 120 HIS B N 1
ATOM 3048 C CA . HIS B 1 120 ? 18.25 -6.82 1.976 1 97.25 120 HIS B CA 1
ATOM 3049 C C . HIS B 1 120 ? 18.297 -6.195 3.365 1 97.25 120 HIS B C 1
ATOM 3051 O O . HIS B 1 120 ? 19.078 -5.281 3.619 1 97.25 120 HIS B O 1
ATOM 3057 N N . LEU B 1 121 ? 17.438 -6.605 4.195 1 96.88 121 LEU B N 1
ATOM 3058 C CA . LEU B 1 121 ? 17.531 -6.402 5.637 1 96.88 121 LEU B CA 1
ATOM 3059 C C . LEU B 1 121 ? 17.828 -7.719 6.352 1 96.88 121 LEU B C 1
ATOM 3061 O O . LEU B 1 121 ? 17.219 -8.742 6.062 1 96.88 121 LEU B O 1
ATOM 3065 N N . LYS B 1 122 ? 18.75 -7.598 7.238 1 94.38 122 LYS B N 1
ATOM 3066 C CA . LYS B 1 122 ? 19.141 -8.773 8.008 1 94.38 122 LYS B CA 1
ATOM 3067 C C . LYS B 1 122 ? 18.734 -8.641 9.469 1 94.38 122 LYS B C 1
ATOM 3069 O O . LYS B 1 122 ? 18.875 -7.574 10.062 1 94.38 122 LYS B O 1
ATOM 3074 N N . SER B 1 123 ? 18.094 -9.625 9.961 1 89.38 123 SER B N 1
ATOM 3075 C CA . SER B 1 123 ? 17.781 -9.758 11.383 1 89.38 123 SER B CA 1
ATOM 3076 C C . SER B 1 123 ? 18.203 -11.125 11.914 1 89.38 123 SER B C 1
ATOM 3078 O O . SER B 1 123 ? 17.438 -12.094 11.812 1 89.38 123 SER B O 1
ATOM 3080 N N . GLY B 1 124 ? 19.297 -11.195 12.609 1 83.12 124 GLY B N 1
ATOM 3081 C CA . GLY B 1 124 ? 19.844 -12.492 12.977 1 83.12 124 GLY B CA 1
ATOM 3082 C C . GLY B 1 124 ? 20.25 -13.328 11.773 1 83.12 124 GLY B C 1
ATOM 3083 O O . GLY B 1 124 ? 21.047 -12.875 10.938 1 83.12 124 GLY B O 1
ATOM 3084 N N . THR B 1 125 ? 19.656 -14.523 11.695 1 80.5 125 THR B N 1
ATOM 3085 C CA . THR B 1 125 ? 20 -15.43 10.602 1 80.5 125 THR B CA 1
ATOM 3086 C C . THR B 1 125 ? 19.047 -15.234 9.43 1 80.5 125 THR B C 1
ATOM 3088 O O . THR B 1 125 ? 19.219 -15.852 8.375 1 80.5 125 THR B O 1
ATOM 3091 N N . ARG B 1 126 ? 18.141 -14.383 9.609 1 85.25 126 ARG B N 1
ATOM 3092 C CA . ARG B 1 126 ? 17.125 -14.188 8.578 1 85.25 126 ARG B CA 1
ATOM 3093 C C . ARG B 1 126 ? 17.453 -12.969 7.727 1 85.25 126 ARG B C 1
ATOM 3095 O O . ARG B 1 126 ? 18.047 -12 8.211 1 85.25 126 ARG B O 1
ATOM 3102 N N . SER B 1 127 ? 17.188 -13.125 6.465 1 91.81 127 SER B N 1
ATOM 3103 C CA . SER B 1 127 ? 17.344 -12.039 5.508 1 91.81 127 SER B CA 1
ATOM 3104 C C . SER B 1 127 ? 16.125 -11.898 4.613 1 91.81 127 SER B C 1
ATOM 3106 O O . SER B 1 127 ? 15.531 -12.891 4.195 1 91.81 127 SER B O 1
ATOM 3108 N N . LYS B 1 128 ? 15.695 -10.68 4.418 1 92.94 128 LYS B N 1
ATOM 3109 C CA . LYS B 1 128 ? 14.578 -10.414 3.521 1 92.94 128 LYS B CA 1
ATOM 3110 C C . LYS B 1 128 ? 14.914 -9.297 2.533 1 92.94 128 LYS B C 1
ATOM 3112 O O . LYS B 1 128 ? 15.57 -8.32 2.893 1 92.94 128 LYS B O 1
ATOM 3117 N N . LEU B 1 129 ? 14.547 -9.531 1.315 1 96.38 129 LEU B N 1
ATOM 3118 C CA . LEU B 1 129 ? 14.68 -8.492 0.301 1 96.38 129 LEU B CA 1
ATOM 3119 C C . LEU B 1 129 ? 13.469 -7.566 0.303 1 96.38 129 LEU B C 1
ATOM 3121 O O . LEU B 1 129 ? 12.328 -8.031 0.185 1 96.38 129 LEU B O 1
ATOM 3125 N N . ILE B 1 130 ? 13.711 -6.25 0.455 1 97.38 130 ILE B N 1
ATOM 3126 C CA . ILE B 1 130 ? 12.609 -5.297 0.561 1 97.38 130 ILE B CA 1
ATOM 3127 C C . ILE B 1 130 ? 12.703 -4.273 -0.57 1 97.38 130 ILE B C 1
ATOM 3129 O O . ILE B 1 130 ? 13.75 -4.125 -1.195 1 97.38 130 ILE B O 1
ATOM 3133 N N . ASN B 1 131 ? 11.586 -3.713 -0.889 1 97.56 131 ASN B N 1
ATOM 3134 C CA . ASN B 1 131 ? 11.5 -2.52 -1.724 1 97.56 131 ASN B CA 1
ATOM 3135 C C . ASN B 1 131 ? 11.359 -1.255 -0.881 1 97.56 131 ASN B C 1
ATOM 3137 O O . ASN B 1 131 ? 10.531 -1.205 0.034 1 97.56 131 ASN B O 1
ATOM 3141 N N . HIS B 1 132 ? 12.164 -0.355 -1.128 1 97.44 132 HIS B N 1
ATOM 3142 C CA . HIS B 1 132 ? 12.148 0.951 -0.478 1 97.44 132 HIS B CA 1
ATOM 3143 C C . HIS B 1 132 ? 11.797 2.055 -1.467 1 97.44 132 HIS B C 1
ATOM 3145 O O . HIS B 1 132 ? 12.43 2.184 -2.516 1 97.44 132 HIS B O 1
ATOM 3151 N N . GLN B 1 133 ? 10.797 2.807 -1.167 1 97.56 133 GLN B N 1
ATOM 3152 C CA . GLN B 1 133 ? 10.406 3.953 -1.983 1 97.56 133 GLN B CA 1
ATOM 3153 C C . GLN B 1 133 ? 10.539 5.258 -1.202 1 97.56 133 GLN B C 1
ATOM 3155 O O . GLN B 1 133 ? 9.992 5.391 -0.108 1 97.56 133 GLN B O 1
ATOM 3160 N N . LEU B 1 134 ? 11.242 6.199 -1.771 1 97.56 134 LEU B N 1
ATOM 3161 C CA . LEU B 1 134 ? 11.492 7.496 -1.151 1 97.56 134 LEU B CA 1
ATOM 3162 C C . LEU B 1 134 ? 10.883 8.617 -1.978 1 97.56 134 LEU B C 1
ATOM 3164 O O . LEU B 1 134 ? 11.031 8.648 -3.201 1 97.56 134 LEU B O 1
ATOM 3168 N N . THR B 1 135 ? 10.188 9.555 -1.316 1 98.12 135 THR B N 1
ATOM 3169 C CA . THR B 1 135 ? 9.633 10.727 -1.983 1 98.12 135 THR B CA 1
ATOM 3170 C C . THR B 1 135 ? 9.617 11.922 -1.041 1 98.12 135 THR B C 1
ATOM 3172 O O . THR B 1 135 ? 9.469 11.766 0.172 1 98.12 135 THR B O 1
ATOM 3175 N N . PRO B 1 136 ? 9.789 13.117 -1.528 1 97 136 PRO B N 1
ATOM 3176 C CA . PRO B 1 136 ? 9.758 14.312 -0.672 1 97 136 PRO B CA 1
ATOM 3177 C C . PRO B 1 136 ? 8.344 14.672 -0.224 1 97 136 PRO B C 1
ATOM 3179 O O . PRO B 1 136 ? 7.391 14.5 -0.983 1 97 136 PRO B O 1
ATOM 3182 N N . ILE B 1 137 ? 8.211 15.148 1.003 1 96.31 137 ILE B N 1
ATOM 3183 C CA . ILE B 1 137 ? 6.973 15.75 1.47 1 96.31 137 ILE B CA 1
ATOM 3184 C C . ILE B 1 137 ? 7.148 17.266 1.591 1 96.31 137 ILE B C 1
ATOM 3186 O O . ILE B 1 137 ? 6.289 18.031 1.158 1 96.31 137 ILE B O 1
ATOM 3190 N N . LEU B 1 138 ? 8.219 17.672 2.229 1 93.5 138 LEU B N 1
ATOM 3191 C CA . LEU B 1 138 ? 8.523 19.078 2.416 1 93.5 138 LEU B CA 1
ATOM 3192 C C . LEU B 1 138 ? 9.906 19.422 1.849 1 93.5 138 LEU B C 1
ATOM 3194 O O . LEU B 1 138 ? 10.852 18.656 2.027 1 93.5 138 LEU B O 1
ATOM 3198 N N . LEU B 1 139 ? 9.961 20.578 1.224 1 92.75 139 LEU B N 1
ATOM 3199 C CA . LEU B 1 139 ? 11.219 21.125 0.728 1 92.75 139 LEU B CA 1
ATOM 3200 C C . LEU B 1 139 ? 11.602 22.391 1.488 1 92.75 139 LEU B C 1
ATOM 3202 O O . LEU B 1 139 ? 10.734 23.094 2.002 1 92.75 139 LEU B O 1
ATOM 3206 N N . THR B 1 140 ? 12.875 22.609 1.584 1 90.31 140 THR B N 1
ATOM 3207 C CA . THR B 1 140 ? 13.352 23.891 2.092 1 90.31 140 THR B CA 1
ATOM 3208 C C . THR B 1 140 ? 13.156 25 1.053 1 90.31 140 THR B C 1
ATOM 3210 O O . THR B 1 140 ? 12.805 24.719 -0.095 1 90.31 140 THR B O 1
ATOM 3213 N N . ASP B 1 141 ? 13.406 26.188 1.515 1 85.88 141 ASP B N 1
ATOM 3214 C CA . ASP B 1 141 ? 13.289 27.328 0.608 1 85.88 141 ASP B CA 1
ATOM 3215 C C . ASP B 1 141 ? 14.273 27.203 -0.552 1 85.88 141 ASP B C 1
ATOM 3217 O O . ASP B 1 141 ? 14.023 27.734 -1.641 1 85.88 141 ASP B O 1
ATOM 3221 N N . GLU B 1 142 ? 15.375 26.547 -0.374 1 87.06 142 GLU B N 1
ATOM 3222 C CA . GLU B 1 142 ? 16.391 26.359 -1.399 1 87.06 142 GLU B CA 1
ATOM 3223 C C . GLU B 1 142 ? 16.078 25.156 -2.291 1 87.06 142 GLU B C 1
ATOM 3225 O O . GLU B 1 142 ? 16.875 24.797 -3.162 1 87.06 142 GLU B O 1
ATOM 3230 N N . GLY B 1 143 ? 14.992 24.5 -1.966 1 89.31 143 GLY B N 1
ATOM 3231 C CA . GLY B 1 143 ? 14.555 23.391 -2.812 1 89.31 143 GLY B CA 1
ATOM 3232 C C . GLY B 1 143 ? 15.156 22.062 -2.418 1 89.31 143 GLY B C 1
ATOM 3233 O O . GLY B 1 143 ? 15.109 21.109 -3.193 1 89.31 143 GLY B O 1
ATOM 3234 N N . LYS B 1 144 ? 15.758 22.047 -1.264 1 91.44 144 LYS B N 1
ATOM 3235 C CA . LYS B 1 144 ? 16.266 20.781 -0.762 1 91.44 144 LYS B CA 1
ATOM 3236 C C . LYS B 1 144 ? 15.18 19.984 -0.049 1 91.44 144 LYS B C 1
ATOM 3238 O O . LYS B 1 144 ? 14.25 20.562 0.508 1 91.44 144 LYS B O 1
ATOM 3243 N N . ILE B 1 145 ? 15.305 18.688 -0.111 1 93.19 145 ILE B N 1
ATOM 3244 C CA . ILE B 1 145 ? 14.352 17.859 0.603 1 93.19 145 ILE B CA 1
ATOM 3245 C C . ILE B 1 145 ? 14.57 17.984 2.107 1 93.19 145 ILE B C 1
ATOM 3247 O O . ILE B 1 145 ? 15.633 17.625 2.621 1 93.19 145 ILE B O 1
ATOM 3251 N N . TRP B 1 146 ? 13.609 18.438 2.756 1 92.94 146 TRP B N 1
ATOM 3252 C CA . TRP B 1 146 ? 13.656 18.578 4.207 1 92.94 146 TRP B CA 1
ATOM 3253 C C . TRP B 1 146 ? 13.078 17.344 4.887 1 92.94 146 TRP B C 1
ATOM 3255 O O . TRP B 1 146 ? 13.789 16.641 5.621 1 92.94 146 TRP B O 1
ATOM 3265 N N . ILE B 1 147 ? 11.805 17.078 4.574 1 95.06 147 ILE B N 1
ATOM 3266 C CA . ILE B 1 147 ? 11.18 15.859 5.078 1 95.06 147 ILE B CA 1
ATOM 3267 C C . ILE B 1 147 ? 10.914 14.898 3.924 1 95.06 147 ILE B C 1
ATOM 3269 O O . ILE B 1 147 ? 10.227 15.25 2.961 1 95.06 147 ILE B O 1
ATOM 3273 N N . GLY B 1 148 ? 11.523 13.734 4.039 1 96.31 148 GLY B N 1
ATOM 3274 C CA . GLY B 1 148 ? 11.242 12.656 3.105 1 96.31 148 GLY B CA 1
ATOM 3275 C C . GLY B 1 148 ? 10.414 11.547 3.709 1 96.31 148 GLY B C 1
ATOM 3276 O O . GLY B 1 148 ? 10.523 11.258 4.906 1 96.31 148 GLY B O 1
ATOM 3277 N N . MET B 1 149 ? 9.57 10.977 2.914 1 97.94 149 MET B N 1
ATOM 3278 C CA . MET B 1 149 ? 8.805 9.797 3.316 1 97.94 149 MET B CA 1
ATOM 3279 C C . MET B 1 149 ? 9.344 8.539 2.641 1 97.94 149 MET B C 1
ATOM 3281 O O . MET B 1 149 ? 9.609 8.547 1.438 1 97.94 149 MET B O 1
ATOM 3285 N N . CYS B 1 150 ? 9.461 7.512 3.408 1 97.75 150 CYS B N 1
ATOM 3286 C CA . CYS B 1 150 ? 9.875 6.207 2.91 1 97.75 150 CYS B CA 1
ATOM 3287 C C . CYS B 1 150 ? 8.797 5.156 3.18 1 97.75 150 CYS B C 1
ATOM 3289 O O . CYS B 1 150 ? 8.297 5.051 4.301 1 97.75 150 CYS B O 1
ATOM 3291 N N . VAL B 1 151 ? 8.445 4.445 2.197 1 98.06 151 VAL B N 1
ATOM 3292 C CA . VAL B 1 151 ? 7.516 3.322 2.311 1 98.06 151 VAL B CA 1
ATOM 3293 C C . VAL B 1 151 ? 8.227 2.021 1.949 1 98.06 151 VAL B C 1
ATOM 3295 O O . VAL B 1 151 ? 8.875 1.933 0.906 1 98.06 151 VAL B O 1
ATOM 3298 N N . VAL B 1 152 ? 8.109 1.029 2.828 1 97.81 152 VAL B N 1
ATOM 3299 C CA . VAL B 1 152 ? 8.844 -0.224 2.674 1 97.81 152 VAL B CA 1
ATOM 3300 C C . VAL B 1 152 ? 7.859 -1.374 2.467 1 97.81 152 VAL B C 1
ATOM 3302 O O . VAL B 1 152 ? 6.895 -1.518 3.219 1 97.81 152 VAL B O 1
ATOM 3305 N N . SER B 1 153 ? 8.047 -2.164 1.461 1 97 153 SER B N 1
ATOM 3306 C CA . SER B 1 153 ? 7.266 -3.361 1.156 1 97 153 SER B CA 1
ATOM 3307 C C . SER B 1 153 ? 8.172 -4.531 0.785 1 97 153 SER B C 1
ATOM 3309 O O . SER B 1 153 ? 9.398 -4.395 0.773 1 97 153 SER B O 1
ATOM 3311 N N . LEU B 1 154 ? 7.594 -5.691 0.597 1 96 154 LEU B N 1
ATOM 3312 C CA . LEU B 1 154 ? 8.359 -6.82 0.086 1 96 154 LEU B CA 1
ATOM 3313 C C . LEU B 1 154 ? 8.766 -6.59 -1.365 1 96 154 LEU B C 1
ATOM 3315 O O . LEU B 1 154 ? 7.988 -6.047 -2.154 1 96 154 LEU B O 1
ATOM 3319 N N . SER B 1 155 ? 9.938 -7.043 -1.66 1 96.19 155 SER B N 1
ATOM 3320 C CA . SER B 1 155 ? 10.445 -6.836 -3.012 1 96.19 155 SER B CA 1
ATOM 3321 C C . SER B 1 155 ? 9.805 -7.801 -4 1 96.19 155 SER B C 1
ATOM 3323 O O . SER B 1 155 ? 9.602 -8.977 -3.688 1 96.19 155 SER B O 1
ATOM 3325 N N . SER B 1 156 ? 9.57 -7.297 -5.152 1 91.56 156 SER B N 1
ATOM 3326 C CA . SER B 1 156 ? 9.109 -8.141 -6.25 1 91.56 156 SER B CA 1
ATOM 3327 C C . SER B 1 156 ? 10.281 -8.703 -7.047 1 91.56 156 SER B C 1
ATOM 3329 O O . SER B 1 156 ? 10.078 -9.398 -8.047 1 91.56 156 SER B O 1
ATOM 3331 N N . HIS B 1 157 ? 11.461 -8.367 -6.719 1 93.5 157 HIS B N 1
ATOM 3332 C CA . HIS B 1 157 ? 12.68 -8.836 -7.375 1 93.5 157 HIS B CA 1
ATOM 3333 C C . HIS B 1 157 ? 13.352 -9.93 -6.566 1 93.5 157 HIS B C 1
ATOM 3335 O O . HIS B 1 157 ? 13.023 -10.133 -5.395 1 93.5 157 HIS B O 1
ATOM 3341 N N . LYS B 1 158 ? 14.25 -10.617 -7.223 1 91.38 158 LYS B N 1
ATOM 3342 C CA . LYS B 1 158 ? 14.945 -11.719 -6.566 1 91.38 158 LYS B CA 1
ATOM 3343 C C . LYS B 1 158 ? 16.328 -11.289 -6.078 1 91.38 158 LYS B C 1
ATOM 3345 O O . LYS B 1 158 ? 16.953 -11.992 -5.285 1 91.38 158 LYS B O 1
ATOM 3350 N N . THR B 1 159 ? 16.797 -10.07 -6.543 1 92.94 159 THR B N 1
ATOM 3351 C CA . THR B 1 159 ? 18.109 -9.578 -6.176 1 92.94 159 THR B CA 1
ATOM 3352 C C . THR B 1 159 ? 18.047 -8.109 -5.758 1 92.94 159 THR B C 1
ATOM 3354 O O . THR B 1 159 ? 17.125 -7.395 -6.137 1 92.94 159 THR B O 1
ATOM 3357 N N . ALA B 1 160 ? 19.062 -7.676 -4.941 1 95.31 160 ALA B N 1
ATOM 3358 C CA . ALA B 1 160 ? 19.188 -6.277 -4.543 1 95.31 160 ALA B CA 1
ATOM 3359 C C . ALA B 1 160 ? 19.562 -5.398 -5.734 1 95.31 160 ALA B C 1
ATOM 3361 O O . ALA B 1 160 ? 19.984 -5.902 -6.777 1 95.31 160 ALA B O 1
ATOM 3362 N N . GLY B 1 161 ? 19.484 -4.172 -5.434 1 94.06 161 GLY B N 1
ATOM 3363 C CA . GLY B 1 161 ? 19.734 -3.211 -6.496 1 94.06 161 GLY B CA 1
ATOM 3364 C C . GLY B 1 161 ? 18.469 -2.754 -7.191 1 94.06 161 GLY B C 1
ATOM 3365 O O . GLY B 1 161 ? 17.516 -2.32 -6.535 1 94.06 161 GLY B O 1
ATOM 3366 N N . HIS B 1 162 ? 18.359 -2.83 -8.453 1 94.5 162 HIS B N 1
ATOM 3367 C CA . HIS B 1 162 ? 17.234 -2.295 -9.211 1 94.5 162 HIS B CA 1
ATOM 3368 C C . HIS B 1 162 ? 16.812 -0.938 -8.664 1 94.5 162 HIS B C 1
ATOM 3370 O O . HIS B 1 162 ? 15.898 -0.859 -7.832 1 94.5 162 HIS B O 1
ATOM 3376 N N . VAL B 1 163 ? 17.359 0.056 -9.117 1 97.38 163 VAL B N 1
ATOM 3377 C CA . VAL B 1 163 ? 17.094 1.426 -8.688 1 97.38 163 VAL B CA 1
ATOM 3378 C C . VAL B 1 163 ? 16.359 2.184 -9.789 1 97.38 163 VAL B C 1
ATOM 3380 O O . VAL B 1 163 ? 16.859 2.275 -10.914 1 97.38 163 VAL B O 1
ATOM 3383 N N . GLU B 1 164 ? 15.281 2.689 -9.438 1 97.31 164 GLU B N 1
ATOM 3384 C CA . GLU B 1 164 ? 14.469 3.396 -10.422 1 97.31 164 GLU B CA 1
ATOM 3385 C C . GLU B 1 164 ? 14.047 4.77 -9.898 1 97.31 164 GLU B C 1
ATOM 3387 O O . GLU B 1 164 ? 13.828 4.945 -8.703 1 97.31 164 GLU B O 1
ATOM 3392 N N . PHE B 1 165 ? 13.953 5.707 -10.773 1 97.75 165 PHE B N 1
ATOM 3393 C CA . PHE B 1 165 ? 13.461 7.055 -10.508 1 97.75 165 PHE B CA 1
ATOM 3394 C C . PHE B 1 165 ? 12.234 7.359 -11.359 1 97.75 165 PHE B C 1
ATOM 3396 O O . PHE B 1 165 ? 12.242 7.129 -12.57 1 97.75 165 PHE B O 1
ATOM 3403 N N . HIS B 1 166 ? 11.242 7.793 -10.664 1 97.12 166 HIS B N 1
ATOM 3404 C CA . HIS B 1 166 ? 9.969 8.031 -11.344 1 97.12 166 HIS B CA 1
ATOM 3405 C C . HIS B 1 166 ? 9.492 9.461 -11.141 1 97.12 166 HIS B C 1
ATOM 3407 O O . HIS B 1 166 ? 9.758 10.062 -10.094 1 97.12 166 HIS B O 1
ATOM 3413 N N . LYS B 1 167 ? 8.828 9.984 -12.086 1 95.81 167 LYS B N 1
ATOM 3414 C CA . LYS B 1 167 ? 8.039 11.211 -11.969 1 95.81 167 LYS B CA 1
ATOM 3415 C C . LYS B 1 167 ? 6.566 10.945 -12.289 1 95.81 167 LYS B C 1
ATOM 3417 O O . LYS B 1 167 ? 6.234 10.461 -13.367 1 95.81 167 LYS B O 1
ATOM 3422 N N . ASN B 1 168 ? 5.742 11.234 -11.312 1 92.38 168 ASN B N 1
ATOM 3423 C CA . ASN B 1 168 ? 4.312 11.008 -11.492 1 92.38 168 ASN B CA 1
ATOM 3424 C C . ASN B 1 168 ? 3.799 11.68 -12.766 1 92.38 168 ASN B C 1
ATOM 3426 O O . ASN B 1 168 ? 4.207 12.797 -13.086 1 92.38 168 ASN B O 1
ATOM 3430 N N . GLY B 1 169 ? 2.852 11.031 -13.438 1 85.88 169 GLY B N 1
ATOM 3431 C CA . GLY B 1 169 ? 2.27 11.562 -14.656 1 85.88 169 GLY B CA 1
ATOM 3432 C C . GLY B 1 169 ? 3.039 11.18 -15.906 1 85.88 169 GLY B C 1
ATOM 3433 O O . GLY B 1 169 ? 2.588 11.43 -17.031 1 85.88 169 GLY B O 1
ATOM 3434 N N . GLN B 1 170 ? 4.219 10.664 -15.711 1 89.56 170 GLN B N 1
ATOM 3435 C CA . GLN B 1 170 ? 5.027 10.227 -16.844 1 89.56 170 GLN B CA 1
ATOM 3436 C C . GLN B 1 170 ? 5.152 8.711 -16.891 1 89.56 170 GLN B C 1
ATOM 3438 O O . GLN B 1 170 ? 5.277 8.062 -15.844 1 89.56 170 GLN B O 1
ATOM 3443 N N . ARG B 1 171 ? 5.113 8.188 -18.109 1 88.12 171 ARG B N 1
ATOM 3444 C CA . ARG B 1 171 ? 5.301 6.75 -18.297 1 88.12 171 ARG B CA 1
ATOM 3445 C C . ARG B 1 171 ? 6.777 6.379 -18.25 1 88.12 171 ARG B C 1
ATOM 3447 O O . ARG B 1 171 ? 7.145 5.312 -17.75 1 88.12 171 ARG B O 1
ATOM 3454 N N . LYS B 1 172 ? 7.547 7.305 -18.797 1 94.94 172 LYS B N 1
ATOM 3455 C CA . LYS B 1 172 ? 8.984 7.07 -18.781 1 94.94 172 LYS B CA 1
ATOM 3456 C C . LYS B 1 172 ? 9.547 7.152 -17.359 1 94.94 172 LYS B C 1
ATOM 3458 O O . LYS B 1 172 ? 8.969 7.812 -16.5 1 94.94 172 LYS B O 1
ATOM 3463 N N . TYR B 1 173 ? 10.562 6.438 -17.125 1 96.88 173 TYR B N 1
ATOM 3464 C CA . TYR B 1 173 ? 11.266 6.453 -15.844 1 96.88 173 TYR B CA 1
ATOM 3465 C C . TYR B 1 173 ? 12.766 6.309 -16.047 1 96.88 173 TYR B C 1
ATOM 3467 O O . TYR B 1 173 ? 13.242 6.25 -17.188 1 96.88 173 TYR B O 1
ATOM 3475 N N . TRP B 1 174 ? 13.562 6.441 -15.008 1 97.81 174 TRP B N 1
ATOM 3476 C CA . TRP B 1 174 ? 15.016 6.312 -15.094 1 97.81 174 TRP B CA 1
ATOM 3477 C C . TRP B 1 174 ? 15.516 5.152 -14.242 1 97.81 174 TRP B C 1
ATOM 3479 O O . TRP B 1 174 ? 15.016 4.926 -13.141 1 97.81 174 TRP B O 1
ATOM 3489 N N . LYS B 1 175 ? 16.359 4.438 -14.758 1 97.62 175 LYS B N 1
ATOM 3490 C CA . LYS B 1 175 ? 17.047 3.373 -14.039 1 97.62 175 LYS B CA 1
ATOM 3491 C C . LYS B 1 175 ? 18.516 3.729 -13.812 1 97.62 175 LYS B C 1
ATOM 3493 O O . LYS B 1 175 ? 19.172 4.289 -14.688 1 97.62 175 LYS B O 1
ATOM 3498 N N . TYR B 1 176 ? 18.969 3.424 -12.664 1 97.69 176 TYR B N 1
ATOM 3499 C CA . TYR B 1 176 ? 20.375 3.707 -12.383 1 97.69 176 TYR B CA 1
ATOM 3500 C C . TYR B 1 176 ? 21.266 2.533 -12.781 1 97.69 176 TYR B C 1
ATOM 3502 O O . TYR B 1 176 ? 20.984 1.388 -12.422 1 97.69 176 TYR B O 1
ATOM 3510 N N . SER B 1 177 ? 22.312 2.758 -13.539 1 96.69 177 SER B N 1
ATOM 3511 C CA . SER B 1 177 ? 23.328 1.766 -13.891 1 96.69 177 SER B CA 1
ATOM 3512 C C . SER B 1 177 ? 24.547 1.867 -12.984 1 96.69 177 SER B C 1
ATOM 3514 O O . SER B 1 177 ? 25.297 2.834 -13.062 1 96.69 177 SER B O 1
ATOM 3516 N N . PHE B 1 178 ? 24.719 0.909 -12.195 1 95 178 PHE B N 1
ATOM 3517 C CA . PHE B 1 178 ? 25.875 0.91 -11.312 1 95 178 PHE B CA 1
ATOM 3518 C C . PHE B 1 178 ? 27.156 0.722 -12.102 1 95 178 PHE B C 1
ATOM 3520 O O . PHE B 1 178 ? 28.219 1.17 -11.68 1 95 178 PHE B O 1
ATOM 3527 N N . GLU B 1 179 ? 27.062 0.041 -13.227 1 94.06 179 GLU B N 1
ATOM 3528 C CA . GLU B 1 179 ? 28.219 -0.125 -14.102 1 94.06 179 GLU B CA 1
ATOM 3529 C C . GLU B 1 179 ? 28.594 1.195 -14.766 1 94.06 179 GLU B C 1
ATOM 3531 O O . GLU B 1 179 ? 29.766 1.572 -14.773 1 94.06 179 GLU B O 1
ATOM 3536 N N . GLY B 1 180 ? 27.641 1.879 -15.266 1 95.94 180 GLY B N 1
ATOM 3537 C CA . GLY B 1 180 ? 27.891 3.131 -15.961 1 95.94 180 GLY B CA 1
ATOM 3538 C C . GLY B 1 180 ? 27.875 4.336 -15.039 1 95.94 180 GLY B C 1
ATOM 3539 O O . GLY B 1 180 ? 28.281 5.43 -15.43 1 95.94 180 GLY B O 1
ATOM 3540 N N . HIS B 1 181 ? 27.406 4.16 -13.82 1 96.38 181 HIS B N 1
ATOM 3541 C CA . HIS B 1 181 ? 27.266 5.219 -12.82 1 96.38 181 HIS B CA 1
ATOM 3542 C C . HIS B 1 181 ? 26.438 6.383 -13.367 1 96.38 181 HIS B C 1
ATOM 3544 O O . HIS B 1 181 ? 26.859 7.539 -13.281 1 96.38 181 HIS B O 1
ATOM 3550 N N . ARG B 1 182 ? 25.375 6.016 -13.922 1 96.94 182 ARG B N 1
ATOM 3551 C CA . ARG B 1 182 ? 24.516 7.039 -14.516 1 96.94 182 ARG B CA 1
ATOM 3552 C C . ARG B 1 182 ? 23.062 6.57 -14.578 1 96.94 182 ARG B C 1
ATOM 3554 O O . ARG B 1 182 ? 22.797 5.371 -14.5 1 96.94 182 ARG B O 1
ATOM 3561 N N . TRP B 1 183 ? 22.188 7.527 -14.711 1 97.56 183 TRP B N 1
ATOM 3562 C CA . TRP B 1 183 ? 20.766 7.258 -14.906 1 97.56 183 TRP B CA 1
ATOM 3563 C C . TRP B 1 183 ? 20.453 7.086 -16.391 1 97.56 183 TRP B C 1
ATOM 3565 O O . TRP B 1 183 ? 20.922 7.852 -17.219 1 97.56 183 TRP B O 1
ATOM 3575 N N . LYS B 1 184 ? 19.688 6.113 -16.672 1 97.31 184 LYS B N 1
ATOM 3576 C CA . LYS B 1 184 ? 19.25 5.859 -18.047 1 97.31 184 LYS B CA 1
ATOM 3577 C C . LYS B 1 184 ? 17.734 5.938 -18.156 1 97.31 184 LYS B C 1
ATOM 3579 O O . LYS B 1 184 ? 17.016 5.336 -17.359 1 97.31 184 LYS B O 1
ATOM 3584 N N . GLU B 1 185 ? 17.297 6.645 -19.125 1 96.75 185 GLU B N 1
ATOM 3585 C CA . GLU B 1 185 ? 15.859 6.75 -19.359 1 96.75 185 GLU B CA 1
ATOM 3586 C C . GLU B 1 185 ? 15.305 5.469 -19.969 1 96.75 185 GLU B C 1
ATOM 3588 O O . GLU B 1 185 ? 15.938 4.875 -20.859 1 96.75 185 GLU B O 1
ATOM 3593 N N . CYS B 1 186 ? 14.219 5.039 -19.469 1 96.88 186 CYS B N 1
ATOM 3594 C CA . CYS B 1 186 ? 13.562 3.826 -19.922 1 96.88 186 CYS B CA 1
ATOM 3595 C C . CYS B 1 186 ? 12.086 4.086 -20.219 1 96.88 186 CYS B C 1
ATOM 3597 O O . CYS B 1 186 ? 11.484 4.992 -19.641 1 96.88 186 CYS B O 1
ATOM 3599 N N . ASP B 1 187 ? 11.578 3.266 -21.141 1 94.94 187 ASP B N 1
ATOM 3600 C CA . ASP B 1 187 ? 10.141 3.32 -21.391 1 94.94 187 ASP B CA 1
ATOM 3601 C C . ASP B 1 187 ? 9.367 2.549 -20.328 1 94.94 187 ASP B C 1
ATOM 3603 O O . ASP B 1 187 ? 9.805 1.487 -19.875 1 94.94 187 ASP B O 1
ATOM 3607 N N . GLY B 1 188 ? 8.32 3.094 -19.891 1 93.12 188 GLY B N 1
ATOM 3608 C CA . GLY B 1 188 ? 7.48 2.406 -18.922 1 93.12 188 GLY B CA 1
ATOM 3609 C C . GLY B 1 188 ? 6.801 1.176 -19.484 1 93.12 188 GLY B C 1
ATOM 3610 O O . GLY B 1 188 ? 6.762 0.986 -20.703 1 93.12 188 GLY B O 1
ATOM 3611 N N . ILE B 1 189 ? 6.359 0.378 -18.594 1 91.81 189 ILE B N 1
ATOM 3612 C CA . ILE B 1 189 ? 5.633 -0.828 -18.984 1 91.81 189 ILE B CA 1
ATOM 3613 C C . ILE B 1 189 ? 4.168 -0.485 -19.25 1 91.81 189 ILE B C 1
ATOM 3615 O O . ILE B 1 189 ? 3.545 0.247 -18.469 1 91.81 189 ILE B O 1
ATOM 3619 N N . SER B 1 190 ? 3.652 -0.958 -20.328 1 92.44 190 SER B N 1
ATOM 3620 C CA . SER B 1 190 ? 2.238 -0.794 -20.641 1 92.44 190 SER B CA 1
ATOM 3621 C C . SER B 1 190 ? 1.582 -2.135 -20.953 1 92.44 190 SER B C 1
ATOM 3623 O O . SER B 1 190 ? 2.09 -2.906 -21.766 1 92.44 190 SER B O 1
ATOM 3625 N N . LEU B 1 191 ? 0.542 -2.387 -20.266 1 96.12 191 LEU B N 1
ATOM 3626 C CA . LEU B 1 191 ? -0.241 -3.592 -20.531 1 96.12 191 LEU B CA 1
ATOM 3627 C C . LEU B 1 191 ? -1.566 -3.244 -21.203 1 96.12 191 LEU B C 1
ATOM 3629 O O . LEU B 1 191 ? -2.166 -2.209 -20.906 1 96.12 191 LEU B O 1
ATOM 3633 N N . LYS B 1 192 ? -1.993 -4.141 -22.047 1 96.38 192 LYS B N 1
ATOM 3634 C CA . LYS B 1 192 ? -3.334 -3.992 -22.609 1 96.38 192 LYS B CA 1
ATOM 3635 C C . LYS B 1 192 ? -4.402 -4.215 -21.547 1 96.38 192 LYS B C 1
ATOM 3637 O O . LYS B 1 192 ? -4.148 -4.867 -20.531 1 96.38 192 LYS B O 1
ATOM 3642 N N . GLU B 1 193 ? -5.527 -3.68 -21.844 1 94.25 193 GLU B N 1
ATOM 3643 C CA . GLU B 1 193 ? -6.613 -3.748 -20.875 1 94.25 193 GLU B CA 1
ATOM 3644 C C . GLU B 1 193 ? -6.938 -5.195 -20.516 1 94.25 193 GLU B C 1
ATOM 3646 O O . GLU B 1 193 ? -7.164 -5.508 -19.344 1 94.25 193 GLU B O 1
ATOM 3651 N N . GLU B 1 194 ? -6.934 -6.043 -21.516 1 96.5 194 GLU B N 1
ATOM 3652 C CA . GLU B 1 194 ? -7.25 -7.445 -21.281 1 96.5 194 GLU B CA 1
ATOM 3653 C C . GLU B 1 194 ? -6.18 -8.117 -20.422 1 96.5 194 GLU B C 1
ATOM 3655 O O . GLU B 1 194 ? -6.496 -8.93 -19.547 1 96.5 194 GLU B O 1
ATOM 3660 N N . GLU B 1 195 ? -4.898 -7.758 -20.703 1 97.56 195 GLU B N 1
ATOM 3661 C CA . GLU B 1 195 ? -3.789 -8.281 -19.922 1 97.56 195 GLU B CA 1
ATOM 3662 C C . GLU B 1 195 ? -3.891 -7.836 -18.469 1 97.56 195 GLU B C 1
ATOM 3664 O O . GLU B 1 195 ? -3.727 -8.648 -17.547 1 97.56 195 GLU B O 1
ATOM 3669 N N . LEU B 1 196 ? -4.215 -6.605 -18.312 1 95.88 196 LEU B N 1
ATOM 3670 C CA . LEU B 1 196 ? -4.344 -6.023 -16.969 1 95.88 196 LEU B CA 1
ATOM 3671 C C . LEU B 1 196 ? -5.52 -6.645 -16.219 1 95.88 196 LEU B C 1
ATOM 3673 O O . LEU B 1 196 ? -5.422 -6.918 -15.023 1 95.88 196 LEU B O 1
ATOM 3677 N N . GLU B 1 197 ? -6.582 -6.828 -16.891 1 95.56 197 GLU B N 1
ATOM 3678 C CA . GLU B 1 197 ? -7.777 -7.402 -16.281 1 95.56 197 GLU B CA 1
ATOM 3679 C C . GLU B 1 197 ? -7.508 -8.812 -15.766 1 95.56 197 GLU B C 1
ATOM 3681 O O . GLU B 1 197 ? -7.996 -9.188 -14.695 1 95.56 197 GLU B O 1
ATOM 3686 N N . VAL B 1 198 ? -6.781 -9.562 -16.484 1 97.19 198 VAL B N 1
ATOM 3687 C CA . VAL B 1 198 ? -6.418 -10.906 -16.047 1 97.19 198 VAL B CA 1
ATOM 3688 C C . VAL B 1 198 ? -5.652 -10.828 -14.734 1 97.19 198 VAL B C 1
ATOM 3690 O O . VAL B 1 198 ? -5.926 -11.594 -13.805 1 97.19 198 VAL B O 1
ATOM 3693 N N . LEU B 1 199 ? -4.723 -9.898 -14.664 1 96.62 199 LEU B N 1
ATOM 3694 C CA . LEU B 1 199 ? -3.938 -9.75 -13.445 1 96.62 199 LEU B CA 1
ATOM 3695 C C . LEU B 1 199 ? -4.816 -9.297 -12.281 1 96.62 199 LEU B C 1
ATOM 3697 O O . LEU B 1 199 ? -4.695 -9.812 -11.172 1 96.62 199 LEU B O 1
ATOM 3701 N N . ARG B 1 200 ? -5.688 -8.367 -12.516 1 95.31 200 ARG B N 1
ATOM 3702 C CA . ARG B 1 200 ? -6.57 -7.855 -11.477 1 95.31 200 ARG B CA 1
ATOM 3703 C C . ARG B 1 200 ? -7.449 -8.961 -10.906 1 95.31 200 ARG B C 1
ATOM 3705 O O . ARG B 1 200 ? -7.586 -9.094 -9.688 1 95.31 200 ARG B O 1
ATOM 3712 N N . LEU B 1 201 ? -8.039 -9.742 -11.781 1 95.44 201 LEU B N 1
ATOM 3713 C CA . LEU B 1 201 ? -8.922 -10.828 -11.359 1 95.44 201 LEU B CA 1
ATOM 3714 C C . LEU B 1 201 ? -8.133 -11.914 -10.641 1 95.44 201 LEU B C 1
ATOM 3716 O O . LEU B 1 201 ? -8.672 -12.586 -9.75 1 95.44 201 LEU B O 1
ATOM 3720 N N . SER B 1 202 ? -6.867 -12.031 -10.977 1 95.75 202 SER B N 1
ATOM 3721 C CA . SER B 1 202 ? -6.016 -13.023 -10.328 1 95.75 202 SER B CA 1
ATOM 3722 C C . SER B 1 202 ? -5.742 -12.648 -8.875 1 95.75 202 SER B C 1
ATOM 3724 O O . SER B 1 202 ? -5.469 -13.523 -8.047 1 95.75 202 SER B O 1
ATOM 3726 N N . VAL B 1 203 ? -5.746 -11.383 -8.578 1 94.25 203 VAL B N 1
ATOM 3727 C CA . VAL B 1 203 ? -5.512 -10.906 -7.219 1 94.25 203 VAL B CA 1
ATOM 3728 C C . VAL B 1 203 ? -6.555 -11.508 -6.277 1 94.25 203 VAL B C 1
ATOM 3730 O O . VAL B 1 203 ? -6.242 -11.867 -5.141 1 94.25 203 VAL B O 1
ATOM 3733 N N . ALA B 1 204 ? -7.758 -11.68 -6.75 1 91.38 204 ALA B N 1
ATOM 3734 C CA . ALA B 1 204 ? -8.852 -12.242 -5.961 1 91.38 204 ALA B CA 1
ATOM 3735 C C . ALA B 1 204 ? -8.781 -13.766 -5.934 1 91.38 204 ALA B C 1
ATOM 3737 O O . ALA B 1 204 ? -9.609 -14.422 -5.301 1 91.38 204 ALA B O 1
ATOM 3738 N N . GLY B 1 205 ? -7.871 -14.336 -6.66 1 92.75 205 GLY B N 1
ATOM 3739 C CA . GLY B 1 205 ? -7.664 -15.773 -6.613 1 92.75 205 GLY B CA 1
ATOM 3740 C C . GLY B 1 205 ? -8.5 -16.531 -7.629 1 92.75 205 GLY B C 1
ATOM 3741 O O . GLY B 1 205 ? -8.711 -17.734 -7.492 1 92.75 205 GLY B O 1
ATOM 3742 N N . LEU B 1 206 ? -9.039 -15.836 -8.578 1 94.81 206 LEU B N 1
ATOM 3743 C CA . LEU B 1 206 ? -9.828 -16.531 -9.594 1 94.81 206 LEU B CA 1
ATOM 3744 C C . LEU B 1 206 ? -8.93 -17.391 -10.477 1 94.81 206 LEU B C 1
ATOM 3746 O O . LEU B 1 206 ? -7.82 -16.984 -10.828 1 94.81 206 LEU B O 1
ATOM 3750 N N . THR B 1 207 ? -9.406 -18.578 -10.812 1 94.38 207 THR B N 1
ATOM 3751 C CA . THR B 1 207 ? -8.703 -19.453 -11.742 1 94.38 207 THR B CA 1
ATOM 3752 C C . THR B 1 207 ? -8.828 -18.938 -13.172 1 94.38 207 THR B C 1
ATOM 3754 O O . THR B 1 207 ? -9.672 -18.078 -13.461 1 94.38 207 THR B O 1
ATOM 3757 N N . MET B 1 208 ? -7.984 -19.5 -14.023 1 96 208 MET B N 1
ATOM 3758 C CA . MET B 1 208 ? -8.039 -19.078 -15.422 1 96 208 MET B CA 1
ATOM 3759 C C . MET B 1 208 ? -9.414 -19.375 -16.016 1 96 208 MET B C 1
ATOM 3761 O O . MET B 1 208 ? -9.914 -18.609 -16.844 1 96 208 MET B O 1
ATOM 3765 N N . THR B 1 209 ? -9.984 -20.438 -15.57 1 97 209 THR B N 1
ATOM 3766 C CA . THR B 1 209 ? -11.312 -20.797 -16.047 1 97 209 THR B CA 1
ATOM 3767 C C . THR B 1 209 ? -12.352 -19.781 -15.57 1 97 209 THR B C 1
ATOM 3769 O O . THR B 1 209 ? -13.195 -19.344 -16.344 1 97 209 THR B O 1
ATOM 3772 N N . GLU B 1 210 ? -12.297 -19.422 -14.336 1 96.25 210 GLU B N 1
ATOM 3773 C CA . GLU B 1 210 ? -13.203 -18.422 -13.781 1 96.25 210 GLU B CA 1
ATOM 3774 C C . GLU B 1 210 ? -13.016 -17.062 -14.461 1 96.25 210 GLU B C 1
ATOM 3776 O O . GLU B 1 210 ? -13.992 -16.359 -14.734 1 96.25 210 GLU B O 1
ATOM 3781 N N . ILE B 1 211 ? -11.773 -16.719 -14.711 1 96.69 211 ILE B N 1
ATOM 3782 C CA . ILE B 1 211 ? -11.453 -15.461 -15.375 1 96.69 211 ILE B CA 1
ATOM 3783 C C . ILE B 1 211 ? -12.023 -15.469 -16.781 1 96.69 211 ILE B C 1
ATOM 3785 O O . ILE B 1 211 ? -12.602 -14.477 -17.234 1 96.69 211 ILE B O 1
ATOM 3789 N N . ALA B 1 212 ? -11.836 -16.562 -17.469 1 98.06 212 ALA B N 1
ATOM 3790 C CA . ALA B 1 212 ? -12.391 -16.719 -18.812 1 98.06 212 ALA B CA 1
ATOM 3791 C C . ALA B 1 212 ? -13.898 -16.469 -18.812 1 98.06 212 ALA B C 1
ATOM 3793 O O . ALA B 1 212 ? -14.406 -15.734 -19.672 1 98.06 212 ALA B O 1
ATOM 3794 N N . ASP B 1 213 ? -14.594 -17.047 -17.891 1 96.81 213 ASP B N 1
ATOM 3795 C CA . ASP B 1 213 ? -16.047 -16.891 -17.766 1 96.81 213 ASP B CA 1
ATOM 3796 C C . ASP B 1 213 ? -16.406 -15.43 -17.5 1 96.81 213 ASP B C 1
ATOM 3798 O O . ASP B 1 213 ? -17.312 -14.883 -18.156 1 96.81 213 ASP B O 1
ATOM 3802 N N . ARG B 1 214 ? -15.68 -14.789 -16.656 1 93.38 214 ARG B N 1
ATOM 3803 C CA . ARG B 1 214 ? -15.977 -13.414 -16.266 1 93.38 214 ARG B CA 1
ATOM 3804 C C . ARG B 1 214 ? -15.734 -12.453 -17.422 1 93.38 214 ARG B C 1
ATOM 3806 O O . ARG B 1 214 ? -16.453 -11.469 -17.594 1 93.38 214 ARG B O 1
ATOM 3813 N N . MET B 1 215 ? -14.695 -12.703 -18.156 1 95.19 215 MET B N 1
ATOM 3814 C CA . MET B 1 215 ? -14.32 -11.812 -19.25 1 95.19 215 MET B CA 1
ATOM 3815 C C . MET B 1 215 ? -15.031 -12.211 -20.547 1 95.19 215 MET B C 1
ATOM 3817 O O . MET B 1 215 ? -14.883 -11.547 -21.578 1 95.19 215 MET B O 1
ATOM 3821 N N . CYS B 1 216 ? -15.789 -13.234 -20.469 1 96.62 216 CYS B N 1
ATOM 3822 C CA . CYS B 1 216 ? -16.469 -13.75 -21.641 1 96.62 216 CYS B CA 1
ATOM 3823 C C . CYS B 1 216 ? -15.492 -14 -22.781 1 96.62 216 CYS B C 1
ATOM 3825 O O . CYS B 1 216 ? -15.695 -13.523 -23.906 1 96.62 216 CYS B O 1
ATOM 3827 N N . ARG B 1 217 ? -14.422 -14.719 -22.469 1 97.81 217 ARG B N 1
ATOM 3828 C CA . ARG B 1 217 ? -13.375 -15.133 -23.391 1 97.81 217 ARG B CA 1
ATOM 3829 C C . ARG B 1 217 ? -13.047 -16.609 -23.234 1 97.81 217 ARG B C 1
ATOM 3831 O O . ARG B 1 217 ? -13.453 -17.234 -22.25 1 97.81 217 ARG B O 1
ATOM 3838 N N . SER B 1 218 ? -12.367 -17.203 -24.203 1 98.19 218 SER B N 1
ATOM 3839 C CA . SER B 1 218 ? -11.93 -18.594 -24.109 1 98.19 218 SER B CA 1
ATOM 3840 C C . SER B 1 218 ? -10.75 -18.734 -23.156 1 98.19 218 SER B C 1
ATOM 3842 O O . SER B 1 218 ? -10.031 -17.766 -22.906 1 98.19 218 SER B O 1
ATOM 3844 N N . LEU B 1 219 ? -10.625 -19.938 -22.656 1 98.06 219 LEU B N 1
ATOM 3845 C CA . LEU B 1 219 ? -9.469 -20.234 -21.812 1 98.06 219 LEU B CA 1
ATOM 3846 C C . LEU B 1 219 ? -8.172 -19.922 -22.562 1 98.06 219 LEU B C 1
ATOM 3848 O O . LEU B 1 219 ? -7.211 -19.422 -21.953 1 98.06 219 LEU B O 1
ATOM 3852 N N . ASP B 1 220 ? -8.133 -20.156 -23.797 1 98.31 220 ASP B N 1
ATOM 3853 C CA . ASP B 1 220 ? -6.945 -19.922 -24.609 1 98.31 220 ASP B CA 1
ATOM 3854 C C . ASP B 1 220 ? -6.641 -18.422 -24.703 1 98.31 220 ASP B C 1
ATOM 3856 O O . ASP B 1 220 ? -5.477 -18.016 -24.734 1 98.31 220 ASP B O 1
ATOM 3860 N N . SER B 1 221 ? -7.617 -17.641 -24.812 1 98.38 221 SER B N 1
ATOM 3861 C CA . SER B 1 221 ? -7.434 -16.188 -24.828 1 98.38 221 SER B CA 1
ATOM 3862 C C . SER B 1 221 ? -6.809 -15.695 -23.516 1 98.38 221 SER B C 1
ATOM 3864 O O . SER B 1 221 ? -5.906 -14.859 -23.531 1 98.38 221 SER B O 1
ATOM 3866 N N . ILE B 1 222 ? -7.312 -16.25 -22.438 1 98.25 222 ILE B N 1
ATOM 3867 C CA . ILE B 1 222 ? -6.793 -15.852 -21.141 1 98.25 222 ILE B CA 1
ATOM 3868 C C . ILE B 1 222 ? -5.324 -16.25 -21.031 1 98.25 222 ILE B C 1
ATOM 3870 O O . ILE B 1 222 ? -4.496 -15.469 -20.547 1 98.25 222 ILE B O 1
ATOM 3874 N N . LYS B 1 223 ? -5.062 -17.453 -21.422 1 97.94 223 LYS B N 1
ATOM 3875 C CA . LYS B 1 223 ? -3.674 -17.906 -21.422 1 97.94 223 LYS B CA 1
ATOM 3876 C C . LYS B 1 223 ? -2.787 -16.984 -22.25 1 97.94 223 LYS B C 1
ATOM 3878 O O . LYS B 1 223 ? -1.651 -16.703 -21.859 1 97.94 223 LYS B O 1
ATOM 3883 N N . PHE B 1 224 ? -3.322 -16.594 -23.328 1 98.38 224 PHE B N 1
ATOM 3884 C CA . PHE B 1 224 ? -2.605 -15.68 -24.219 1 98.38 224 PHE B CA 1
ATOM 3885 C C . PHE B 1 224 ? -2.338 -14.352 -23.531 1 98.38 224 PHE B C 1
ATOM 3887 O O . PHE B 1 224 ? -1.207 -13.859 -23.547 1 98.38 224 PHE B O 1
ATOM 3894 N N . TYR B 1 225 ? -3.336 -13.734 -22.906 1 98.38 225 TYR B N 1
ATOM 3895 C CA . TYR B 1 225 ? -3.188 -12.469 -22.188 1 98.38 225 TYR B CA 1
ATOM 3896 C C . TYR B 1 225 ? -2.168 -12.594 -21.062 1 98.38 225 TYR B C 1
ATOM 3898 O O . TYR B 1 225 ? -1.33 -11.703 -20.875 1 98.38 225 TYR B O 1
ATOM 3906 N N . LYS B 1 226 ? -2.281 -13.664 -20.375 1 97.75 226 LYS B N 1
ATOM 3907 C CA . LYS B 1 226 ? -1.386 -13.906 -19.25 1 97.75 226 LYS B CA 1
ATOM 3908 C C . LYS B 1 226 ? 0.065 -14.008 -19.703 1 97.75 226 LYS B C 1
ATOM 3910 O O . LYS B 1 226 ? 0.956 -13.391 -19.109 1 97.75 226 LYS B O 1
ATOM 3915 N N . ARG B 1 227 ? 0.265 -14.75 -20.703 1 97.94 227 ARG B N 1
ATOM 3916 C CA . ARG B 1 227 ? 1.607 -14.938 -21.25 1 97.94 227 ARG B CA 1
ATOM 3917 C C . ARG B 1 227 ? 2.201 -13.609 -21.703 1 97.94 227 ARG B C 1
ATOM 3919 O O . ARG B 1 227 ? 3.373 -13.328 -21.438 1 97.94 227 ARG B O 1
ATOM 3926 N N . HIS B 1 228 ? 1.435 -12.852 -22.375 1 98.19 228 HIS B N 1
ATOM 3927 C CA . HIS B 1 228 ? 1.903 -11.562 -22.875 1 98.19 228 HIS B CA 1
ATOM 3928 C C . HIS B 1 228 ? 2.193 -10.609 -21.719 1 98.19 228 HIS B C 1
ATOM 3930 O O . HIS B 1 228 ? 3.191 -9.883 -21.734 1 98.19 228 HIS B O 1
ATOM 3936 N N . ALA B 1 229 ? 1.331 -10.617 -20.719 1 98 229 ALA B N 1
ATOM 3937 C CA . ALA B 1 229 ? 1.562 -9.781 -19.547 1 98 229 ALA B CA 1
ATOM 3938 C C . ALA B 1 229 ? 2.865 -10.172 -18.844 1 98 229 ALA B C 1
ATOM 3940 O O . ALA B 1 229 ? 3.648 -9.305 -18.453 1 98 229 ALA B O 1
ATOM 3941 N N . PHE B 1 230 ? 3.053 -11.477 -18.766 1 97.81 230 PHE B N 1
ATOM 3942 C CA . PHE B 1 230 ? 4.262 -11.969 -18.125 1 97.81 230 PHE B CA 1
ATOM 3943 C C . PHE B 1 230 ? 5.504 -11.516 -18.891 1 97.81 230 PHE B C 1
ATOM 3945 O O . PHE B 1 230 ? 6.477 -11.062 -18.281 1 97.81 230 PHE B O 1
ATOM 3952 N N . GLU B 1 231 ? 5.422 -11.609 -20.156 1 97.62 231 GLU B N 1
ATOM 3953 C CA . GLU B 1 231 ? 6.543 -11.219 -21.016 1 97.62 231 GLU B CA 1
ATOM 3954 C C . GLU B 1 231 ? 6.852 -9.727 -20.875 1 97.62 231 GLU B C 1
ATOM 3956 O O . GLU B 1 231 ? 8.008 -9.344 -20.672 1 97.62 231 GLU B O 1
ATOM 3961 N N . LYS B 1 232 ? 5.859 -8.938 -20.891 1 96.81 232 LYS B N 1
ATOM 3962 C CA . LYS B 1 232 ? 6.031 -7.492 -20.797 1 96.81 232 LYS B CA 1
ATOM 3963 C C . LYS B 1 232 ? 6.555 -7.082 -19.438 1 96.81 232 LYS B C 1
ATOM 3965 O O . LYS B 1 232 ? 7.305 -6.113 -19.312 1 96.81 232 LYS B O 1
ATOM 3970 N N . LEU B 1 233 ? 6.168 -7.832 -18.406 1 96.31 233 LEU B N 1
ATOM 3971 C CA . LEU B 1 233 ? 6.566 -7.527 -17.047 1 96.31 233 LEU B CA 1
ATOM 3972 C C . LEU B 1 233 ? 7.902 -8.18 -16.703 1 96.31 233 LEU B C 1
ATOM 3974 O O . LEU B 1 233 ? 8.516 -7.859 -15.688 1 96.31 233 LEU B O 1
ATOM 3978 N N . GLY B 1 234 ? 8.359 -9.07 -17.5 1 94.75 234 GLY B N 1
ATOM 3979 C CA . GLY B 1 234 ? 9.586 -9.805 -17.25 1 94.75 234 GLY B CA 1
ATOM 3980 C C . GLY B 1 234 ? 9.5 -10.711 -16.031 1 94.75 234 GLY B C 1
ATOM 3981 O O . GLY B 1 234 ? 10.398 -10.727 -15.188 1 94.75 234 GLY B O 1
ATOM 3982 N N . VAL B 1 235 ? 8.383 -11.438 -15.945 1 95.5 235 VAL B N 1
ATOM 3983 C CA . VAL B 1 235 ? 8.148 -12.258 -14.766 1 95.5 235 VAL B CA 1
ATOM 3984 C C . VAL B 1 235 ? 7.848 -13.695 -15.195 1 95.5 235 VAL B C 1
ATOM 3986 O O . VAL B 1 235 ? 7.594 -13.961 -16.375 1 95.5 235 VAL B O 1
ATOM 3989 N N . ALA B 1 236 ? 7.875 -14.594 -14.188 1 93.88 236 ALA B N 1
ATOM 3990 C CA . ALA B 1 236 ? 7.777 -16 -14.531 1 93.88 236 ALA B CA 1
ATOM 3991 C C . ALA B 1 236 ? 6.48 -16.609 -13.992 1 93.88 236 ALA B C 1
ATOM 3993 O O . ALA B 1 236 ? 6.094 -17.719 -14.398 1 93.88 236 ALA B O 1
ATOM 3994 N N . ASN B 1 237 ? 5.812 -15.969 -13.07 1 94.38 237 ASN B N 1
ATOM 3995 C CA . ASN B 1 237 ? 4.594 -16.516 -12.484 1 94.38 237 ASN B CA 1
ATOM 3996 C C . ASN B 1 237 ? 3.656 -15.414 -12 1 94.38 237 ASN B C 1
ATOM 3998 O O . ASN B 1 237 ? 4 -14.234 -12.055 1 94.38 237 ASN B O 1
ATOM 4002 N N . ILE B 1 238 ? 2.477 -15.82 -11.539 1 94.94 238 ILE B N 1
ATOM 4003 C CA . ILE B 1 238 ? 1.392 -14.883 -11.273 1 94.94 238 ILE B CA 1
ATOM 4004 C C . ILE B 1 238 ? 1.721 -14.039 -10.039 1 94.94 238 ILE B C 1
ATOM 4006 O O . ILE B 1 238 ? 1.38 -12.859 -9.977 1 94.94 238 ILE B O 1
ATOM 4010 N N . SER B 1 239 ? 2.332 -14.633 -9.039 1 94.25 239 SER B N 1
ATOM 4011 C CA . SER B 1 239 ? 2.686 -13.883 -7.84 1 94.25 239 SER B CA 1
ATOM 4012 C C . SER B 1 239 ? 3.646 -12.742 -8.164 1 94.25 239 SER B C 1
ATOM 4014 O O . SER B 1 239 ? 3.443 -11.609 -7.719 1 94.25 239 SER B O 1
ATOM 4016 N N . GLU B 1 240 ? 4.613 -13.07 -8.93 1 94.94 240 GLU B N 1
ATOM 4017 C CA . GLU B 1 240 ? 5.566 -12.062 -9.367 1 94.94 240 GLU B CA 1
ATOM 4018 C C . GLU B 1 240 ? 4.887 -11 -10.227 1 94.94 240 GLU B C 1
ATOM 4020 O O . GLU B 1 240 ? 5.207 -9.812 -10.125 1 94.94 240 GLU B O 1
ATOM 4025 N N . ALA B 1 241 ? 4.059 -11.461 -11.062 1 96.62 241 ALA B N 1
ATOM 4026 C CA . ALA B 1 241 ? 3.355 -10.547 -11.961 1 96.62 241 ALA B CA 1
ATOM 4027 C C . ALA B 1 241 ? 2.535 -9.523 -11.172 1 96.62 241 ALA B C 1
ATOM 4029 O O . ALA B 1 241 ? 2.59 -8.328 -11.445 1 96.62 241 ALA B O 1
ATOM 4030 N N . ILE B 1 242 ? 1.808 -9.992 -10.172 1 95.81 242 ILE B N 1
ATOM 4031 C CA . ILE B 1 242 ? 0.972 -9.117 -9.359 1 95.81 242 ILE B CA 1
ATOM 4032 C C . ILE B 1 242 ? 1.851 -8.133 -8.586 1 95.81 242 ILE B C 1
ATOM 4034 O O . ILE B 1 242 ? 1.566 -6.934 -8.547 1 95.81 242 ILE B O 1
ATOM 4038 N N . SER B 1 243 ? 2.871 -8.625 -8.047 1 94.75 243 SER B N 1
ATOM 4039 C CA . SER B 1 243 ? 3.797 -7.785 -7.297 1 94.75 243 SER B CA 1
ATOM 4040 C C . SER B 1 243 ? 4.414 -6.707 -8.188 1 94.75 243 SER B C 1
ATOM 4042 O O . SER B 1 243 ? 4.477 -5.539 -7.801 1 94.75 243 SER B O 1
ATOM 4044 N N . ARG B 1 244 ? 4.832 -7.117 -9.344 1 94.44 244 ARG B N 1
ATOM 4045 C CA . ARG B 1 244 ? 5.449 -6.184 -10.273 1 94.44 244 ARG B CA 1
ATOM 4046 C C . ARG B 1 244 ? 4.445 -5.141 -10.758 1 94.44 244 ARG B C 1
ATOM 4048 O O . ARG B 1 244 ? 4.777 -3.961 -10.883 1 94.44 244 ARG B O 1
ATOM 4055 N N . ALA B 1 245 ? 3.283 -5.613 -11.055 1 95.12 245 ALA B N 1
ATOM 4056 C CA . ALA B 1 245 ? 2.236 -4.691 -11.492 1 95.12 245 ALA B CA 1
ATOM 4057 C C . ALA B 1 245 ? 1.91 -3.676 -10.398 1 95.12 245 ALA B C 1
ATOM 4059 O O . ALA B 1 245 ? 1.686 -2.498 -10.688 1 95.12 245 ALA B O 1
ATOM 4060 N N . THR B 1 246 ? 1.85 -4.102 -9.156 1 94.31 246 THR B N 1
ATOM 4061 C CA . THR B 1 246 ? 1.605 -3.236 -8.008 1 94.31 246 THR B CA 1
ATOM 4062 C C . THR B 1 246 ? 2.727 -2.211 -7.852 1 94.31 246 THR B C 1
ATOM 4064 O O . THR B 1 246 ? 2.467 -1.013 -7.727 1 94.31 246 THR B O 1
ATOM 4067 N N . LEU B 1 247 ? 3.879 -2.674 -7.945 1 92 247 LEU B N 1
ATOM 4068 C CA . LEU B 1 247 ? 5.039 -1.806 -7.789 1 92 247 LEU B CA 1
ATOM 4069 C C . LEU B 1 247 ? 5.074 -0.745 -8.883 1 92 247 LEU B C 1
ATOM 4071 O O . LEU B 1 247 ? 5.445 0.405 -8.633 1 92 247 LEU B O 1
ATOM 4075 N N . ASN B 1 248 ? 4.668 -1.107 -10.102 1 92.19 248 ASN B N 1
ATOM 4076 C CA . ASN B 1 248 ? 4.691 -0.183 -11.234 1 92.19 248 ASN B CA 1
ATOM 4077 C C . ASN B 1 248 ? 3.391 0.603 -11.344 1 92.19 248 ASN B C 1
ATOM 4079 O O . ASN B 1 248 ? 3.164 1.305 -12.328 1 92.19 248 ASN B O 1
ATOM 4083 N N . LYS B 1 249 ? 2.541 0.362 -10.375 1 92.56 249 LYS B N 1
ATOM 4084 C CA . LYS B 1 249 ? 1.295 1.112 -10.25 1 92.56 249 LYS B CA 1
ATOM 4085 C C . LYS B 1 249 ? 0.431 0.951 -11.5 1 92.56 249 LYS B C 1
ATOM 4087 O O . LYS B 1 249 ? -0.101 1.932 -12.023 1 92.56 249 LYS B O 1
ATOM 4092 N N . LEU B 1 250 ? 0.353 -0.286 -11.938 1 92.44 250 LEU B N 1
ATOM 4093 C CA . LEU B 1 250 ? -0.352 -0.538 -13.188 1 92.44 250 LEU B CA 1
ATOM 4094 C C . LEU B 1 250 ? -1.841 -0.756 -12.938 1 92.44 250 LEU B C 1
ATOM 4096 O O . LEU B 1 250 ? -2.643 -0.722 -13.875 1 92.44 250 LEU B O 1
ATOM 4100 N N . PHE B 1 251 ? -2.146 -1.018 -11.75 1 90.56 251 PHE B N 1
ATOM 4101 C CA . PHE B 1 251 ? -3.553 -1.276 -11.461 1 90.56 251 PHE B CA 1
ATOM 4102 C C . PHE B 1 251 ? -4.34 0.027 -11.391 1 90.56 251 PHE B C 1
ATOM 4104 O O . PHE B 1 251 ? -3.811 1.056 -10.969 1 90.56 251 PHE B O 1
#

Secondary structure (DSSP, 8-state):
---HHHHS-GGG---S-----HHHHHHHHHHHHHHHHT-SSEEEEEETTTTEEEEE---GGGTTTS-HHHHHHHTTHHHHHHS-GGGHHHHHHHHHHHHHHHTTS-HHHHTTEEEEEEEEEEETTEEEEEEEEEEEEEE-TTS-EEEEEEEEEE-SSSSSEEEEEEETT-S-EEEEETTTTEEEEEPPP---HHHHHHHHHHHTT--HHHHHHHHT--HHHHHHHHHHHHHHHT-SSHHHHHHHHHHTT--/---HHHHS-GGG---S-----HHHHHHHHHHHHHHHHT-SSEEEEEETTTTEEEEE-S-GGGTTTS-HHHHHHHTTHHHHHHS-GGGHHHHHHHHHHHHHHHTTS-HHHHTTEEEEEEEEEEETTEEEEEEEEEEEEEE-TTS-EEEEEEEEEE-SSSSSEEEEEEETT-S-EEEEETTTTEEEEEPPP---HHHHHHHHHHHTT--HHHHHHHHT--HHHHHHHHHHHHHHHT-SSHHHHHHHHHHTT--

Radius of gyration: 22.35 Å; Cα contacts (8 Å, |Δi|>4): 943; chains: 2; bounding box: 68×60×48 Å

Nearest PDB structures (foldseek):
  3clo-assembly1_B  TM=4.731E-01  e=4.377E-13  Bacteroides thetaiotaomicron VPI-5482
  3clo-assembly2_C-2  TM=4.715E-01  e=3.866E-12  Bacteroides thetaiotaomicron VPI-5482
  4zms-assembly1_B  TM=9.254E-01  e=2.122E-03  Streptococcus pneumoniae R6
  3qp6-assembly1_A-2  TM=2.909E-01  e=1.504E-03  Chromobacterium violaceum
  6cbq-assembly1_A  TM=3.104E-01  e=6.678E-03  Pseudomonas aeruginosa